Protein AF-0000000066734722 (afdb_homodimer)

Organism: Zea mays (NCBI:txid4577)

Radius of gyration: 46.32 Å; Cα contacts (8 Å, |Δi|>4): 276; chains: 2; bounding box: 122×141×105 Å

Nearest PDB structures (foldseek):
  8wjo-assembly1_B  TM=6.399E-01  e=9.162E-01  Saccharomyces cerevisiae S288C
  4ilo-assembly1_A  TM=3.979E-01  e=7.658E-01  Chlamydia trachomatis L2/434/Bu
  6z6f-assembly1_C  TM=3.457E-01  e=5.502E+00  Saccharomyces cerevisiae S288C
  8wjo-assembly1_B  TM=6.155E-01  e=9.527E-01  Saccharomyces cerevisiae S288C
  4ilo-assembly1_A  TM=3.967E-01  e=1.012E+00  Chlamydia trachomatis L2/434/Bu

pLDDT: mean 71.5, std 27.62, range [18.19, 97.0]

Secondary structure (DSSP, 8-state):
-HHHHHHHHHHHHHHHHHHHHHHHHHHHHHHHHHHHHHHHHHHHHHHHHHHHHHHHHHHHHHHHHHHHHHHHHHHHHTT------------S-TTTSSPPPHHHHHHHHHHHHHHHHHHHHHHHHHHHHHHHHHHHHHHHHHHHHHHHHHHHHHHHHHHHHHHHHHHHHHHHHHHHHTTGGGS--------------------------------/-HHHHHHHHHHHHHHHHHHHHHHHHHHHHHHHHHHHHHHHHHHHHHHHHHHHHHHHHHHHHHHHHHHHHHHHHHHHHTT----------S--STTTSSPPPHHHHHHHHHHHHHHHHHHHHHHHHHHHHHHHHHHHHHHHHHHHHHHHHHHHHHHHHHHHHHHHHHHHHHHHHHHHHTTGGGS--------------------------------

Structure (mmCIF, N/CA/C/O backbone):
data_AF-0000000066734722-model_v1
#
loop_
_entity.id
_entity.type
_entity.pdbx_description
1 polymer 'Uncharacterized protein'
#
loop_
_atom_site.group_PDB
_atom_site.id
_atom_site.type_symbol
_atom_site.label_atom_id
_atom_site.label_alt_id
_atom_site.label_comp_id
_atom_site.label_asym_id
_atom_site.label_entity_id
_atom_site.label_seq_id
_atom_site.pdbx_PDB_ins_code
_atom_site.Cartn_x
_atom_site.Cartn_y
_atom_site.Cartn_z
_atom_site.occupancy
_atom_site.B_iso_or_equiv
_atom_site.auth_seq_id
_atom_site.auth_comp_id
_atom_site.auth_asym_id
_atom_site.auth_atom_id
_atom_site.pdbx_PDB_model_num
ATOM 1 N N . MET A 1 1 ? 0.373 -49.094 -29.359 1 70 1 MET A N 1
ATOM 2 C CA . MET A 1 1 ? 1.389 -48.062 -29.656 1 70 1 MET A CA 1
ATOM 3 C C . MET A 1 1 ? 0.745 -46.75 -30.031 1 70 1 MET A C 1
ATOM 5 O O . MET A 1 1 ? 1.092 -45.688 -29.469 1 70 1 MET A O 1
ATOM 9 N N . ALA A 1 2 ? -0.301 -46.812 -30.859 1 73 2 ALA A N 1
ATOM 10 C CA . ALA A 1 2 ? -0.962 -45.625 -31.328 1 73 2 ALA A CA 1
ATOM 11 C C . ALA A 1 2 ? -1.654 -44.875 -30.172 1 73 2 ALA A C 1
ATOM 13 O O . ALA A 1 2 ? -1.628 -43.656 -30.094 1 73 2 ALA A O 1
ATOM 14 N N . ILE A 1 3 ? -2.105 -45.625 -29.203 1 71.5 3 ILE A N 1
ATOM 15 C CA . ILE A 1 3 ? -2.836 -45.062 -28.078 1 71.5 3 ILE A CA 1
ATOM 16 C C . ILE A 1 3 ? -1.866 -44.344 -27.141 1 71.5 3 ILE A C 1
ATOM 18 O O . ILE A 1 3 ? -2.156 -43.25 -26.656 1 71.5 3 ILE A O 1
ATOM 22 N N . ILE A 1 4 ? -0.692 -44.906 -27.031 1 69.69 4 ILE A N 1
ATOM 23 C CA . ILE A 1 4 ? 0.321 -44.312 -26.156 1 69.69 4 ILE A CA 1
ATOM 24 C C . ILE A 1 4 ? 0.863 -43.031 -26.75 1 69.69 4 ILE A C 1
ATOM 26 O O . ILE A 1 4 ? 1.066 -42.031 -26.047 1 69.69 4 ILE A O 1
ATOM 30 N N . GLN A 1 5 ? 1.003 -43.031 -28.094 1 76.5 5 GLN A N 1
ATOM 31 C CA . GLN A 1 5 ? 1.48 -41.844 -28.781 1 76.5 5 GLN A CA 1
ATOM 32 C C . GLN A 1 5 ? 0.458 -40.719 -28.688 1 76.5 5 GLN A C 1
ATOM 34 O O . GLN A 1 5 ? 0.826 -39.562 -28.531 1 76.5 5 GLN A O 1
ATOM 39 N N . HIS A 1 6 ? -0.797 -41.062 -28.812 1 79.31 6 HIS A N 1
ATOM 40 C CA . HIS A 1 6 ? -1.858 -40.094 -28.688 1 79.31 6 HIS A CA 1
ATOM 41 C C . HIS A 1 6 ? -1.869 -39.438 -27.312 1 79.31 6 HIS A C 1
ATOM 43 O O . HIS A 1 6 ? -1.949 -38.219 -27.188 1 79.31 6 HIS A O 1
ATOM 49 N N . PHE A 1 7 ? -1.661 -40.219 -26.266 1 76.12 7 PHE A N 1
ATOM 50 C CA . PHE A 1 7 ? -1.662 -39.719 -24.891 1 76.12 7 PHE A CA 1
ATOM 51 C C . PHE A 1 7 ? -0.444 -38.844 -24.641 1 76.12 7 PHE A C 1
ATOM 53 O O . PHE A 1 7 ? -0.546 -37.812 -23.984 1 76.12 7 PHE A O 1
ATOM 60 N N . GLU A 1 8 ? 0.62 -39.25 -25.219 1 76.94 8 GLU A N 1
ATOM 61 C CA . GLU A 1 8 ? 1.844 -38.469 -25.078 1 76.94 8 GLU A CA 1
ATOM 62 C C . GLU A 1 8 ? 1.67 -37.062 -25.672 1 76.94 8 GLU A C 1
ATOM 64 O O . GLU A 1 8 ? 2.113 -36.062 -25.078 1 76.94 8 GLU A O 1
ATOM 69 N N . ARG A 1 9 ? 1.015 -36.938 -26.781 1 81.62 9 ARG A N 1
ATOM 70 C CA . ARG A 1 9 ? 0.801 -35.656 -27.422 1 81.62 9 ARG A CA 1
ATOM 71 C C . ARG A 1 9 ? -0.114 -34.781 -26.594 1 81.62 9 ARG A C 1
ATOM 73 O O . ARG A 1 9 ? 0.124 -33.562 -26.469 1 81.62 9 ARG A O 1
ATOM 80 N N . GLN A 1 10 ? -1.081 -35.344 -25.969 1 81 10 GLN A N 1
ATOM 81 C CA . GLN A 1 10 ? -2.029 -34.594 -25.172 1 81 10 GLN A CA 1
ATOM 82 C C . GLN A 1 10 ? -1.372 -34.062 -23.891 1 81 10 GLN A C 1
ATOM 84 O O . GLN A 1 10 ? -1.561 -32.906 -23.516 1 81 10 GLN A O 1
ATOM 89 N N . VAL A 1 11 ? -0.588 -34.906 -23.328 1 76.75 11 VAL A N 1
ATOM 90 C CA . VAL A 1 11 ? 0.091 -34.531 -22.094 1 76.75 11 VAL A CA 1
ATOM 91 C C . VAL A 1 11 ? 1.103 -33.406 -22.375 1 76.75 11 VAL A C 1
ATOM 93 O O . VAL A 1 11 ? 1.214 -32.469 -21.609 1 76.75 11 VAL A O 1
ATOM 96 N N . ARG A 1 12 ? 1.717 -33.5 -23.5 1 79.38 12 ARG A N 1
ATOM 97 C CA . ARG A 1 12 ? 2.691 -32.5 -23.875 1 79.38 12 ARG A CA 1
ATOM 98 C C . ARG A 1 12 ? 2.012 -31.156 -24.109 1 79.38 12 ARG A C 1
ATOM 100 O O . ARG A 1 12 ? 2.529 -30.109 -23.703 1 79.38 12 ARG A O 1
ATOM 107 N N . LEU A 1 13 ? 0.861 -31.172 -24.719 1 84.81 13 LEU A N 1
ATOM 108 C CA . LEU A 1 13 ? 0.13 -29.938 -24.984 1 84.81 13 LEU A CA 1
ATOM 109 C C . LEU A 1 13 ? -0.269 -29.266 -23.672 1 84.81 13 LEU A C 1
ATOM 111 O O . LEU A 1 13 ? -0.096 -28.047 -23.531 1 84.81 13 LEU A O 1
ATOM 115 N N . HIS A 1 14 ? -0.749 -30.047 -22.75 1 83.44 14 HIS A N 1
ATOM 116 C CA . HIS A 1 14 ? -1.182 -29.469 -21.469 1 83.44 14 HIS A CA 1
ATOM 117 C C . HIS A 1 14 ? 0.009 -28.984 -20.656 1 83.44 14 HIS A C 1
ATOM 119 O O . HIS A 1 14 ? -0.077 -27.969 -19.969 1 83.44 14 HIS A O 1
ATOM 125 N N . THR A 1 15 ? 1.077 -29.688 -20.75 1 82.25 15 THR A N 1
ATOM 126 C CA . THR A 1 15 ? 2.271 -29.312 -20 1 82.25 15 THR A CA 1
ATOM 127 C C . THR A 1 15 ? 2.885 -28.031 -20.562 1 82.25 15 THR A C 1
ATOM 129 O O . THR A 1 15 ? 3.389 -27.188 -19.812 1 82.25 15 THR A O 1
ATOM 132 N N . ASP A 1 16 ? 2.865 -27.938 -21.875 1 83.69 16 ASP A N 1
ATOM 133 C CA . ASP A 1 16 ? 3.352 -26.703 -22.516 1 83.69 16 ASP A CA 1
ATOM 134 C C . ASP A 1 16 ? 2.506 -25.5 -22.094 1 83.69 16 ASP A C 1
ATOM 136 O O . ASP A 1 16 ? 3.041 -24.438 -21.797 1 83.69 16 ASP A O 1
ATOM 140 N N . ALA A 1 17 ? 1.246 -25.672 -22.078 1 86.31 17 ALA A N 1
ATOM 141 C CA . ALA A 1 17 ? 0.344 -24.609 -21.656 1 86.31 17 ALA A CA 1
ATOM 142 C C . ALA A 1 17 ? 0.606 -24.203 -20.203 1 86.31 17 ALA A C 1
ATOM 144 O O . ALA A 1 17 ? 0.618 -23.016 -19.875 1 86.31 17 ALA A O 1
ATOM 145 N N . LEU A 1 18 ? 0.854 -25.219 -19.328 1 88.44 18 LEU A N 1
ATOM 146 C CA . LEU A 1 18 ? 1.179 -24.969 -17.922 1 88.44 18 LEU A CA 1
ATOM 147 C C . LEU A 1 18 ? 2.471 -24.172 -17.797 1 88.44 18 LEU A C 1
ATOM 149 O O . LEU A 1 18 ? 2.549 -23.234 -17 1 88.44 18 LEU A O 1
ATOM 153 N N . ASN A 1 19 ? 3.4 -24.562 -18.594 1 88.62 19 ASN A N 1
ATOM 154 C CA . ASN A 1 19 ? 4.688 -23.875 -18.547 1 88.62 19 ASN A CA 1
ATOM 155 C C . ASN A 1 19 ? 4.551 -22.406 -18.938 1 88.62 19 ASN A C 1
ATOM 157 O O . ASN A 1 19 ? 5.141 -21.531 -18.312 1 88.62 19 ASN A O 1
ATOM 161 N N . GLU A 1 20 ? 3.803 -22.125 -19.969 1 91.06 20 GLU A N 1
ATOM 162 C CA . GLU A 1 20 ? 3.572 -20.75 -20.391 1 91.06 20 GLU A CA 1
ATOM 163 C C . GLU A 1 20 ? 2.883 -19.938 -19.297 1 91.06 20 GLU A C 1
ATOM 165 O O . GLU A 1 20 ? 3.295 -18.812 -19 1 91.06 20 GLU A O 1
ATOM 170 N N . ASP A 1 21 ? 1.898 -20.547 -18.688 1 91.94 21 ASP A N 1
ATOM 171 C CA . ASP A 1 21 ? 1.152 -19.859 -17.625 1 91.94 21 ASP A CA 1
ATOM 172 C C . ASP A 1 21 ? 2.045 -19.578 -16.422 1 91.94 21 ASP A C 1
ATOM 174 O O . ASP A 1 21 ? 1.91 -18.531 -15.789 1 91.94 21 ASP A O 1
ATOM 178 N N . VAL A 1 22 ? 2.895 -20.484 -16.109 1 93.06 22 VAL A N 1
ATOM 179 C CA . VAL A 1 22 ? 3.787 -20.312 -14.969 1 93.06 22 VAL A CA 1
ATOM 180 C C . VAL A 1 22 ? 4.793 -19.203 -15.273 1 93.06 22 VAL A C 1
ATOM 182 O O . VAL A 1 22 ? 5.094 -18.375 -14.406 1 93.06 22 VAL A O 1
ATOM 185 N N . GLU A 1 23 ? 5.262 -19.141 -16.531 1 93.19 23 GLU A N 1
ATOM 186 C CA . GLU A 1 23 ? 6.168 -18.078 -16.938 1 93.19 23 GLU A CA 1
ATOM 187 C C . GLU A 1 23 ? 5.496 -16.703 -16.828 1 93.19 23 GLU A C 1
ATOM 189 O O . GLU A 1 23 ? 6.082 -15.758 -16.297 1 93.19 23 GLU A O 1
ATOM 194 N N . VAL A 1 24 ? 4.312 -16.625 -17.281 1 95.06 24 VAL A N 1
ATOM 195 C CA . VAL A 1 24 ? 3.557 -15.383 -17.219 1 95.06 24 VAL A CA 1
ATOM 196 C C . VAL A 1 24 ? 3.314 -15.008 -15.75 1 95.06 24 VAL A C 1
ATOM 198 O O . VAL A 1 24 ? 3.404 -13.836 -15.383 1 95.06 24 VAL A O 1
ATOM 201 N N . THR A 1 25 ? 2.998 -15.984 -14.945 1 94.69 25 THR A N 1
ATOM 202 C CA . THR A 1 25 ? 2.777 -15.734 -13.523 1 94.69 25 THR A CA 1
ATOM 203 C C . THR A 1 25 ? 4.035 -15.148 -12.883 1 94.69 25 THR A C 1
ATOM 205 O O . THR A 1 25 ? 3.953 -14.203 -12.102 1 94.69 25 THR A O 1
ATOM 208 N N . ASN A 1 26 ? 5.141 -15.688 -13.242 1 95.06 26 ASN A N 1
ATOM 209 C CA . ASN A 1 26 ? 6.406 -15.18 -12.719 1 95.06 26 ASN A CA 1
ATOM 210 C C . ASN A 1 26 ? 6.645 -13.734 -13.133 1 95.06 26 ASN A C 1
ATOM 212 O O . ASN A 1 26 ? 7.094 -12.914 -12.328 1 95.06 26 ASN A O 1
ATOM 216 N N . GLU A 1 27 ? 6.375 -13.453 -14.375 1 95.81 27 GLU A N 1
ATOM 217 C CA . GLU A 1 27 ? 6.516 -12.086 -14.852 1 95.81 27 GLU A CA 1
ATOM 218 C C . GLU A 1 27 ? 5.617 -11.133 -14.078 1 95.81 27 GLU A C 1
ATOM 220 O O . GLU A 1 27 ? 6.051 -10.047 -13.672 1 95.81 27 GLU A O 1
ATOM 225 N N . ARG A 1 28 ? 4.445 -11.555 -13.852 1 95.44 28 ARG A N 1
ATOM 226 C CA . ARG A 1 28 ? 3.471 -10.727 -13.141 1 95.44 28 ARG A CA 1
ATOM 227 C C . ARG A 1 28 ? 3.881 -10.523 -11.688 1 95.44 28 ARG A C 1
ATOM 229 O O . ARG A 1 28 ? 3.689 -9.445 -11.133 1 95.44 28 ARG A O 1
ATOM 236 N N . ILE A 1 29 ? 4.41 -11.547 -11.094 1 95.19 29 ILE A N 1
ATOM 237 C CA . ILE A 1 29 ? 4.922 -11.43 -9.734 1 95.19 29 ILE A CA 1
ATOM 238 C C . ILE A 1 29 ? 6.066 -10.422 -9.695 1 95.19 29 ILE A C 1
ATOM 240 O O . ILE A 1 29 ? 6.145 -9.594 -8.789 1 95.19 29 ILE A O 1
ATOM 244 N N . GLY A 1 30 ? 6.914 -10.469 -10.727 1 95.44 30 GLY A N 1
ATOM 245 C CA . GLY A 1 30 ? 7.969 -9.477 -10.828 1 95.44 30 GLY A CA 1
ATOM 246 C C . GLY A 1 30 ? 7.441 -8.055 -10.922 1 95.44 30 GLY A C 1
ATOM 247 O O . GLY A 1 30 ? 7.992 -7.141 -10.305 1 95.44 30 GLY A O 1
ATOM 248 N N . GLN A 1 31 ? 6.422 -7.855 -11.656 1 95.75 31 GLN A N 1
ATOM 249 C CA . GLN A 1 31 ? 5.789 -6.547 -11.781 1 95.75 31 GLN A CA 1
ATOM 250 C C . GLN A 1 31 ? 5.219 -6.082 -10.445 1 95.75 31 GLN A C 1
ATOM 252 O O . GLN A 1 31 ? 5.332 -4.906 -10.094 1 95.75 31 GLN A O 1
ATOM 257 N N . LEU A 1 32 ? 4.609 -7.023 -9.727 1 95.38 32 LEU A N 1
ATOM 258 C CA . LEU A 1 32 ? 4.062 -6.723 -8.414 1 95.38 32 LEU A CA 1
ATOM 259 C C . LEU A 1 32 ? 5.168 -6.285 -7.453 1 95.38 32 LEU A C 1
ATOM 261 O O . LEU A 1 32 ? 4.996 -5.324 -6.699 1 95.38 32 LEU A O 1
ATOM 265 N N . GLU A 1 33 ? 6.301 -7 -7.5 1 94.75 33 GLU A N 1
ATOM 266 C CA . GLU A 1 33 ? 7.434 -6.66 -6.645 1 94.75 33 GLU A CA 1
ATOM 267 C C . GLU A 1 33 ? 7.949 -5.258 -6.938 1 94.75 33 GLU A C 1
ATOM 269 O O . GLU A 1 33 ? 8.266 -4.5 -6.016 1 94.75 33 GLU A O 1
ATOM 274 N N . THR A 1 34 ? 7.984 -4.902 -8.203 1 95.31 34 THR A N 1
ATOM 275 C CA . THR A 1 34 ? 8.438 -3.57 -8.586 1 95.31 34 THR A CA 1
ATOM 276 C C . THR A 1 34 ? 7.48 -2.504 -8.055 1 95.31 34 THR A C 1
ATOM 278 O O . THR A 1 34 ? 7.914 -1.453 -7.582 1 95.31 34 THR A O 1
ATOM 281 N N . THR A 1 35 ? 6.207 -2.789 -8.188 1 95.12 35 THR A N 1
ATOM 282 C CA . THR A 1 35 ? 5.199 -1.864 -7.68 1 95.12 35 THR A CA 1
ATOM 283 C C . THR A 1 35 ? 5.344 -1.687 -6.172 1 95.12 35 THR A C 1
ATOM 285 O O . THR A 1 35 ? 5.164 -0.582 -5.652 1 95.12 35 THR A O 1
ATOM 288 N N . GLN A 1 36 ? 5.648 -2.758 -5.445 1 95.88 36 GLN A N 1
ATOM 289 C CA . GLN A 1 36 ? 5.805 -2.688 -3.994 1 95.88 36 GLN A CA 1
ATOM 290 C C . GLN A 1 36 ? 7.016 -1.839 -3.613 1 95.88 36 GLN A C 1
ATOM 292 O O . GLN A 1 36 ? 7 -1.148 -2.592 1 95.88 36 GLN A O 1
ATOM 297 N N . ILE A 1 37 ? 8.039 -1.877 -4.457 1 95.69 37 ILE A N 1
ATOM 298 C CA . ILE A 1 37 ? 9.211 -1.037 -4.215 1 95.69 37 ILE A CA 1
ATOM 299 C C . ILE A 1 37 ? 8.805 0.435 -4.277 1 95.69 37 ILE A C 1
ATOM 301 O O . ILE A 1 37 ? 9.195 1.228 -3.416 1 95.69 37 ILE A O 1
ATOM 305 N N . VAL A 1 38 ? 8.023 0.785 -5.238 1 95.38 38 VAL A N 1
ATOM 306 C CA . VAL A 1 38 ? 7.551 2.154 -5.395 1 95.38 38 VAL A CA 1
ATOM 307 C C . VAL A 1 38 ? 6.691 2.543 -4.191 1 95.38 38 VAL A C 1
ATOM 309 O O . VAL A 1 38 ? 6.832 3.639 -3.646 1 95.38 38 VAL A O 1
ATOM 312 N N . THR A 1 39 ? 5.781 1.647 -3.799 1 95.5 39 THR A N 1
ATOM 313 C CA . THR A 1 39 ? 4.922 1.891 -2.646 1 95.5 39 THR A CA 1
ATOM 314 C C . THR A 1 39 ? 5.758 2.141 -1.394 1 95.5 39 THR A C 1
ATOM 316 O O . THR A 1 39 ? 5.504 3.094 -0.652 1 95.5 39 THR A O 1
ATOM 319 N N . ASN A 1 40 ? 6.797 1.306 -1.187 1 95 40 ASN A N 1
ATOM 320 C CA . ASN A 1 40 ? 7.664 1.45 -0.024 1 95 40 ASN A CA 1
ATOM 321 C C . ASN A 1 40 ? 8.383 2.797 -0.025 1 95 40 ASN A C 1
ATOM 323 O O . ASN A 1 40 ? 8.469 3.461 1.01 1 95 40 ASN A O 1
ATOM 327 N N . ASN A 1 41 ? 8.867 3.215 -1.148 1 96.12 41 ASN A N 1
ATOM 328 C CA . ASN A 1 41 ? 9.555 4.492 -1.257 1 96.12 41 ASN A CA 1
ATOM 329 C C . ASN A 1 41 ? 8.617 5.664 -0.985 1 96.12 41 ASN A C 1
ATOM 331 O O . ASN A 1 41 ? 8.992 6.629 -0.314 1 96.12 41 ASN A O 1
ATOM 335 N N . THR A 1 42 ? 7.453 5.551 -1.529 1 95.19 42 THR A N 1
ATOM 336 C CA . THR A 1 42 ? 6.457 6.598 -1.321 1 95.19 42 THR A CA 1
ATOM 337 C C . THR A 1 42 ? 6.074 6.695 0.152 1 95.19 42 THR A C 1
ATOM 339 O O . THR A 1 42 ? 5.957 7.793 0.699 1 95.19 42 THR A O 1
ATOM 342 N N . LEU A 1 43 ? 5.883 5.547 0.833 1 95.31 43 LEU A N 1
ATOM 343 C CA . LEU A 1 43 ? 5.527 5.508 2.248 1 95.31 43 LEU A CA 1
ATOM 344 C C . LEU A 1 43 ? 6.637 6.113 3.102 1 95.31 43 LEU A C 1
ATOM 346 O O . LEU A 1 43 ? 6.359 6.832 4.066 1 95.31 43 LEU A O 1
ATOM 350 N N . THR A 1 44 ? 7.859 5.84 2.711 1 94.44 44 THR A N 1
ATOM 351 C CA . THR A 1 44 ? 8.992 6.395 3.438 1 94.44 44 THR A CA 1
ATOM 352 C C . THR A 1 44 ? 9 7.918 3.35 1 94.44 44 THR A C 1
ATOM 354 O O . THR A 1 44 ? 9.242 8.602 4.348 1 94.44 44 THR A O 1
ATOM 357 N N . THR A 1 45 ? 8.719 8.445 2.189 1 94.5 45 THR A N 1
ATOM 358 C CA . THR A 1 45 ? 8.656 9.891 2.012 1 94.5 45 THR A CA 1
ATOM 359 C C . THR A 1 45 ? 7.5 10.484 2.816 1 94.5 45 THR A C 1
ATOM 361 O O . THR A 1 45 ? 7.648 11.539 3.434 1 94.5 45 THR A O 1
ATOM 364 N N . LEU A 1 46 ? 6.375 9.797 2.789 1 94.88 46 LEU A N 1
ATOM 365 C CA . LEU A 1 46 ? 5.223 10.258 3.555 1 94.88 46 LEU A CA 1
ATOM 366 C C . LEU A 1 46 ? 5.535 10.289 5.047 1 94.88 46 LEU A C 1
ATOM 368 O O . LEU A 1 46 ? 5.156 11.227 5.746 1 94.88 46 LEU A O 1
ATOM 372 N N . GLU A 1 47 ? 6.242 9.336 5.523 1 94.5 47 GLU A N 1
ATOM 373 C CA . GLU A 1 47 ? 6.637 9.266 6.93 1 94.5 47 GLU A CA 1
ATOM 374 C C . GLU A 1 47 ? 7.512 10.461 7.312 1 94.5 47 GLU A C 1
ATOM 376 O O . GLU A 1 47 ? 7.309 11.07 8.367 1 94.5 47 GLU A O 1
ATOM 381 N N . ARG A 1 48 ? 8.445 10.797 6.484 1 93.94 48 ARG A N 1
ATOM 382 C CA . ARG A 1 48 ? 9.328 11.93 6.73 1 93.94 48 ARG A CA 1
ATOM 383 C C . ARG A 1 48 ? 8.547 13.242 6.742 1 93.94 48 ARG A C 1
ATOM 385 O O . ARG A 1 48 ? 8.789 14.109 7.582 1 93.94 48 ARG A O 1
ATOM 392 N N . THR A 1 49 ? 7.629 13.289 5.789 1 93.12 49 THR A N 1
ATOM 393 C CA . THR A 1 49 ? 6.832 14.508 5.668 1 93.12 49 THR A CA 1
ATOM 394 C C . THR A 1 49 ? 5.914 14.68 6.875 1 93.12 49 THR A C 1
ATOM 396 O O . THR A 1 49 ? 5.758 15.781 7.398 1 93.12 49 THR A O 1
ATOM 399 N N . VAL A 1 50 ? 5.289 13.609 7.301 1 92.81 50 VAL A N 1
ATOM 400 C CA . VAL A 1 50 ? 4.418 13.641 8.477 1 92.81 50 VAL A CA 1
ATOM 401 C C . VAL A 1 50 ? 5.227 14.016 9.711 1 92.81 50 VAL A C 1
ATOM 403 O O . VAL A 1 50 ? 4.773 14.812 10.539 1 92.81 50 VAL A O 1
ATOM 406 N N . ALA A 1 51 ? 6.441 13.531 9.844 1 93.31 51 ALA A N 1
ATOM 407 C CA . ALA A 1 51 ? 7.328 13.891 10.945 1 93.31 51 ALA A CA 1
ATOM 408 C C . ALA A 1 51 ? 7.648 15.383 10.938 1 93.31 51 ALA A C 1
ATOM 410 O O . ALA A 1 51 ? 7.629 16.031 11.977 1 93.31 51 ALA A O 1
ATOM 411 N N . ALA A 1 52 ? 7.926 15.945 9.773 1 92.31 52 ALA A N 1
ATOM 412 C CA . ALA A 1 52 ? 8.203 17.375 9.625 1 92.31 52 ALA A CA 1
ATOM 413 C C . ALA A 1 52 ? 6.98 18.203 10 1 92.31 52 ALA A C 1
ATOM 415 O O . ALA A 1 52 ? 7.109 19.234 10.664 1 92.31 52 ALA A O 1
ATOM 416 N N . THR A 1 53 ? 5.844 17.781 9.578 1 92.31 53 THR A N 1
ATOM 417 C CA . THR A 1 53 ? 4.594 18.453 9.898 1 92.31 53 THR A CA 1
ATOM 418 C C . THR A 1 53 ? 4.371 18.484 11.406 1 92.31 53 THR A C 1
ATOM 420 O O . THR A 1 53 ? 3.986 19.516 11.953 1 92.31 53 THR A O 1
ATOM 423 N N . ASN A 1 54 ? 4.633 17.422 12.078 1 92.56 54 ASN A N 1
ATOM 424 C CA . ASN A 1 54 ? 4.5 17.359 13.531 1 92.56 54 ASN A CA 1
ATOM 425 C C . ASN A 1 54 ? 5.445 18.328 14.227 1 92.56 54 ASN A C 1
ATOM 427 O O . ASN A 1 54 ? 5.062 18.984 15.203 1 92.56 54 ASN A O 1
ATOM 431 N N . THR A 1 55 ? 6.645 18.438 13.711 1 91.56 55 THR A N 1
ATOM 432 C CA . THR A 1 55 ? 7.621 19.359 14.258 1 91.56 55 THR A CA 1
ATOM 433 C C . THR A 1 55 ? 7.148 20.797 14.102 1 91.56 55 THR A C 1
ATOM 435 O O . THR A 1 55 ? 7.215 21.594 15.047 1 91.56 55 THR A O 1
ATOM 438 N N . SER A 1 56 ? 6.641 21.125 12.945 1 91.06 56 SER A N 1
ATOM 439 C CA . SER A 1 56 ? 6.125 22.469 12.672 1 91.06 56 SER A CA 1
ATOM 440 C C . SER A 1 56 ? 4.918 22.781 13.547 1 91.06 56 SER A C 1
ATOM 442 O O . SER A 1 56 ? 4.785 23.891 14.055 1 91.06 56 SER A O 1
ATOM 444 N N . LEU A 1 57 ? 4.043 21.812 13.656 1 93.5 57 LEU A N 1
ATOM 445 C CA . LEU A 1 57 ? 2.857 22 14.484 1 93.5 57 LEU A CA 1
ATOM 446 C C . LEU A 1 57 ? 3.244 22.234 15.938 1 93.5 57 LEU A C 1
ATOM 448 O O . LEU A 1 57 ? 2.688 23.125 16.594 1 93.5 57 LEU A O 1
ATOM 452 N N . ALA A 1 58 ? 4.23 21.5 16.422 1 93.19 58 ALA A N 1
ATOM 453 C CA . ALA A 1 58 ? 4.719 21.688 17.781 1 93.19 58 ALA A CA 1
ATOM 454 C C . ALA A 1 58 ? 5.27 23.094 17.984 1 93.19 58 ALA A C 1
ATOM 456 O O . ALA A 1 58 ? 5.047 23.719 19.031 1 93.19 58 ALA A O 1
ATOM 457 N N . ALA A 1 59 ? 5.918 23.641 17.016 1 91.94 59 ALA A N 1
ATOM 458 C CA . ALA A 1 59 ? 6.477 24.984 17.062 1 91.94 59 ALA A CA 1
ATOM 459 C C . ALA A 1 59 ? 5.367 26.031 17.109 1 91.94 59 ALA A C 1
ATOM 461 O O . ALA A 1 59 ? 5.469 27.016 17.844 1 91.94 59 ALA A O 1
ATOM 462 N N . ILE A 1 60 ? 4.332 25.828 16.344 1 91.44 60 ILE A N 1
ATOM 463 C CA . ILE A 1 60 ? 3.195 26.75 16.328 1 91.44 60 ILE A CA 1
ATOM 464 C C . ILE A 1 60 ? 2.533 26.766 17.703 1 91.44 60 ILE A C 1
ATOM 466 O O . ILE A 1 60 ? 2.229 27.828 18.25 1 91.44 60 ILE A O 1
ATOM 470 N N . ILE A 1 61 ? 2.34 25.547 18.234 1 92.38 61 ILE A N 1
ATOM 471 C CA . ILE A 1 61 ? 1.699 25.422 19.547 1 92.38 61 ILE A CA 1
ATOM 472 C C . ILE A 1 61 ? 2.533 26.141 20.609 1 92.38 61 ILE A C 1
ATOM 474 O O . ILE A 1 61 ? 1.991 26.859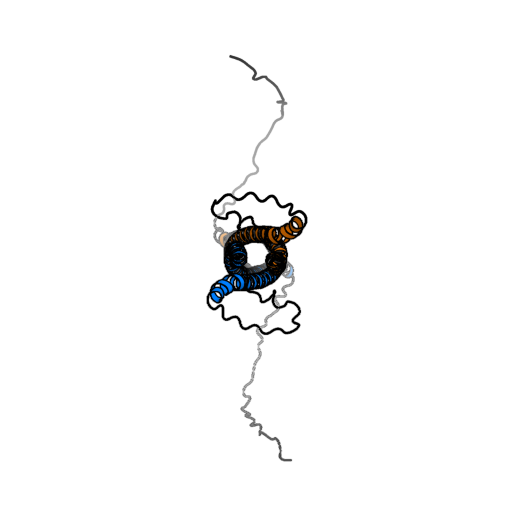 21.438 1 92.38 61 ILE A O 1
ATOM 478 N N . GLU A 1 62 ? 3.824 26.062 20.547 1 92.19 62 GLU A N 1
ATOM 479 C CA . GLU A 1 62 ? 4.723 26.734 21.469 1 92.19 62 GLU A CA 1
ATOM 480 C C . GLU A 1 62 ? 4.609 28.25 21.344 1 92.19 62 GLU A C 1
ATOM 482 O O . GLU A 1 62 ? 4.562 28.953 22.359 1 92.19 62 GLU A O 1
ATOM 487 N N . ARG A 1 63 ? 4.578 28.672 20.141 1 88.31 63 ARG A N 1
ATOM 488 C CA . ARG A 1 63 ? 4.469 30.109 19.906 1 88.31 63 ARG A CA 1
ATOM 489 C C . ARG A 1 63 ? 3.133 30.656 20.406 1 88.31 63 ARG A C 1
ATOM 491 O O . ARG A 1 63 ? 3.07 31.734 20.984 1 88.31 63 ARG A O 1
ATOM 498 N N . LEU A 1 64 ? 2.107 29.938 20.156 1 89.69 64 LEU A N 1
ATOM 499 C CA . LEU A 1 64 ? 0.79 30.344 20.641 1 89.69 64 LEU A CA 1
ATOM 500 C C . LEU A 1 64 ? 0.74 30.359 22.156 1 89.69 64 LEU A C 1
ATOM 502 O O . LEU A 1 64 ? 0.127 31.25 22.75 1 89.69 64 LEU A O 1
ATOM 506 N N . ASP A 1 65 ? 1.363 29.469 22.797 1 90 65 ASP A N 1
ATOM 507 C CA . ASP A 1 65 ? 1.43 29.438 24.266 1 90 65 ASP A CA 1
ATOM 508 C C . ASP A 1 65 ? 2.166 30.656 24.797 1 90 65 ASP A C 1
ATOM 510 O O . ASP A 1 65 ? 1.745 31.25 25.797 1 90 65 ASP A O 1
ATOM 514 N N . ARG A 1 66 ? 3.203 31.047 24.188 1 85.44 66 ARG A N 1
ATOM 515 C CA . ARG A 1 66 ? 3.938 32.25 24.578 1 85.44 66 ARG A CA 1
ATOM 516 C C . ARG A 1 66 ? 3.082 33.5 24.406 1 85.44 66 ARG A C 1
ATOM 518 O O . ARG A 1 66 ? 3.1 34.375 25.266 1 85.44 66 ARG A O 1
ATOM 525 N N . MET A 1 67 ? 2.355 33.469 23.344 1 82.94 67 MET A N 1
ATOM 526 C CA . MET A 1 67 ? 1.452 34.594 23.109 1 82.94 67 MET A CA 1
ATOM 527 C C . MET A 1 67 ? 0.373 34.656 24.172 1 82.94 67 MET A C 1
ATOM 529 O O . MET A 1 67 ? 0.019 35.75 24.641 1 82.94 67 MET A O 1
ATOM 533 N N . ASP A 1 68 ? -0.134 33.531 24.484 1 85.88 68 ASP A N 1
ATOM 534 C CA . ASP A 1 68 ? -1.157 33.469 25.531 1 85.88 68 ASP A CA 1
ATOM 535 C C . ASP A 1 68 ? -0.622 33.938 26.859 1 85.88 68 ASP A C 1
ATOM 537 O O . ASP A 1 68 ? -1.331 34.625 27.609 1 85.88 68 ASP A O 1
ATOM 541 N N . GLN A 1 69 ? 0.656 33.656 27.172 1 85 69 GLN A N 1
ATOM 542 C CA . GLN A 1 69 ? 1.297 34.094 28.406 1 85 69 GLN A CA 1
ATOM 543 C C . GLN A 1 69 ? 1.424 35.625 28.438 1 85 69 GLN A C 1
ATOM 545 O O . GLN A 1 69 ? 1.171 36.25 29.469 1 85 69 GLN A O 1
ATOM 550 N N . VAL A 1 70 ? 1.732 36.156 27.297 1 76.62 70 VAL A N 1
ATOM 551 C CA . VAL A 1 70 ? 1.854 37.625 27.188 1 76.62 70 VAL A CA 1
ATOM 552 C C . VAL A 1 70 ? 0.492 38.25 27.422 1 76.62 70 VAL A C 1
ATOM 554 O O . VAL A 1 70 ? 0.397 39.312 28.062 1 76.62 70 VAL A O 1
ATOM 557 N N . GLY A 1 71 ? -0.491 37.531 26.938 1 74.56 71 GLY A N 1
ATOM 558 C CA . GLY A 1 71 ? -1.842 38.031 27.141 1 74.56 71 GLY A CA 1
ATOM 559 C C . GLY A 1 71 ? -2.303 37.938 28.594 1 74.56 71 GLY A C 1
ATOM 560 O O . GLY A 1 71 ? -3.072 38.75 29.062 1 74.56 71 GLY A O 1
ATOM 561 N N . ARG A 1 72 ? -1.865 37.031 29.453 1 75 72 ARG A N 1
ATOM 562 C CA . ARG A 1 72 ? -2.307 36.781 30.828 1 75 72 ARG A CA 1
ATOM 563 C C . ARG A 1 72 ? -1.478 37.594 31.812 1 75 72 ARG A C 1
ATOM 565 O O . ARG A 1 72 ? -1.988 38.031 32.844 1 75 72 ARG A O 1
ATOM 572 N N . GLU A 1 73 ? -0.135 37.562 31.781 1 65.81 73 GLU A N 1
ATOM 573 C CA . GLU A 1 73 ? 0.688 38.281 32.781 1 65.81 73 GLU A CA 1
ATOM 574 C C . GLU A 1 73 ? 0.184 39.688 33 1 65.81 73 GLU A C 1
ATOM 576 O O . GLU A 1 73 ? 0.317 40.219 34.125 1 65.81 73 GLU A O 1
ATOM 581 N N . GLY A 1 74 ? -0.191 40.375 32.062 1 49.09 74 GLY A N 1
ATOM 582 C CA . GLY A 1 74 ? -0.607 41.688 32.531 1 49.09 74 GLY A CA 1
ATOM 583 C C . GLY A 1 74 ? -1.83 41.656 33.406 1 49.09 74 GLY A C 1
ATOM 584 O O . GLY A 1 74 ? -2.27 42.688 33.906 1 49.09 74 GLY A O 1
ATOM 585 N N . ARG A 1 75 ? -2.611 40.594 33.375 1 46.66 75 ARG A N 1
ATOM 586 C CA . ARG A 1 75 ? -3.703 40.656 34.344 1 46.66 75 ARG A CA 1
ATOM 587 C C . ARG A 1 75 ? -3.172 40.625 35.781 1 46.66 75 ARG A C 1
ATOM 589 O O . ARG A 1 75 ? -3.834 41.094 36.719 1 46.66 75 ARG A O 1
ATOM 596 N N . GLN A 1 76 ? -1.982 39.969 35.875 1 39.62 76 GLN A N 1
ATOM 597 C CA . GLN A 1 76 ? -1.622 39.906 37.281 1 39.62 76 GLN A CA 1
ATOM 598 C C . GLN A 1 76 ? -0.997 41.219 37.75 1 39.62 76 GLN A C 1
ATOM 600 O O . GLN A 1 76 ? -1.078 41.562 38.938 1 39.62 76 GLN A O 1
ATOM 605 N N . GLN A 1 77 ? -0.098 41.812 36.906 1 38.94 77 GLN A N 1
ATOM 606 C CA . GLN A 1 77 ? 0.621 42.906 37.531 1 38.94 77 GLN A CA 1
ATOM 607 C C . GLN A 1 77 ? -0.308 44.062 37.812 1 38.94 77 GLN A C 1
ATOM 609 O O . GLN A 1 77 ? 0.106 45.062 38.406 1 38.94 77 GLN A O 1
ATOM 614 N N . GLY A 1 78 ? -1.328 44.188 37.094 1 33.28 78 GLY A N 1
ATOM 615 C CA . GLY A 1 78 ? -2.064 45.406 37.438 1 33.28 78 GLY A CA 1
ATOM 616 C C . GLY A 1 78 ? -2.381 45.5 38.938 1 33.28 78 GLY A C 1
ATOM 617 O O . GLY A 1 78 ? -3.01 46.438 39.375 1 33.28 78 GLY A O 1
ATOM 618 N N . ASP A 1 79 ? -2.268 44.312 39.656 1 32.38 79 ASP A N 1
ATOM 619 C CA . ASP A 1 79 ? -2.562 44.75 41 1 32.38 79 ASP A CA 1
ATOM 620 C C . ASP A 1 79 ? -1.332 45.375 41.656 1 32.38 79 ASP A C 1
ATOM 622 O O . ASP A 1 79 ? -1.443 46.062 42.688 1 32.38 79 ASP A O 1
ATOM 626 N N . ASP A 1 80 ? -0.031 44.75 41.406 1 31.62 80 ASP A N 1
ATOM 627 C CA . ASP A 1 80 ? 0.937 45.25 42.375 1 31.62 80 ASP A CA 1
ATOM 628 C C . ASP A 1 80 ? 1.665 46.469 41.812 1 31.62 80 ASP A C 1
ATOM 630 O O . ASP A 1 80 ? 2.484 46.344 40.875 1 31.62 80 ASP A O 1
ATOM 634 N N . ASP A 1 81 ? 1.194 47.719 41.625 1 31.98 81 ASP A N 1
ATOM 635 C CA . ASP A 1 81 ? 1.674 49.062 41.25 1 31.98 81 ASP A CA 1
ATOM 636 C C . ASP A 1 81 ? 2.938 49.406 42.031 1 31.98 81 ASP A C 1
ATOM 638 O O . ASP A 1 81 ? 3.176 50.594 42.344 1 31.98 81 ASP A O 1
ATOM 642 N N . GLY A 1 82 ? 3.838 48.5 42.625 1 26.64 82 GLY A N 1
ATOM 643 C CA . GLY A 1 82 ? 4.902 49.281 43.25 1 26.64 82 GLY A CA 1
ATOM 644 C C . GLY A 1 82 ? 5.824 49.906 42.219 1 26.64 82 GLY A C 1
ATOM 645 O O . GLY A 1 82 ? 6.262 49.281 41.281 1 26.64 82 GLY A O 1
ATOM 646 N N . TYR A 1 83 ? 5.941 51.312 42 1 26.7 83 TYR A N 1
ATOM 647 C CA . TYR A 1 83 ? 6.547 52.375 41.219 1 26.7 83 TYR A CA 1
ATOM 648 C C . TYR A 1 83 ? 8.07 52.281 41.25 1 26.7 83 TYR A C 1
ATOM 650 O O . TYR A 1 83 ? 8.727 53 42 1 26.7 83 TYR A O 1
ATOM 658 N N . GLY A 1 84 ? 8.82 51.188 41.312 1 25.3 84 GLY A N 1
ATOM 659 C CA . GLY A 1 84 ? 10.219 51.562 41.438 1 25.3 84 GLY A CA 1
ATOM 660 C C . GLY A 1 84 ? 10.812 52.156 40.188 1 25.3 84 GLY A C 1
ATOM 661 O O . GLY A 1 84 ? 10.648 51.562 39.094 1 25.3 84 GLY A O 1
ATOM 662 N N . SER A 1 85 ? 11.156 53.5 40.062 1 25.8 85 SER A N 1
ATOM 663 C CA . SER A 1 85 ? 11.539 54.531 39.125 1 25.8 85 SER A CA 1
ATOM 664 C C . SER A 1 85 ? 12.906 54.281 38.531 1 25.8 85 SER A C 1
ATOM 666 O O . SER A 1 85 ? 13.609 55.188 38.125 1 25.8 85 SER A O 1
ATOM 668 N N . ILE A 1 86 ? 13.648 53.188 38.406 1 28.06 86 ILE A N 1
ATOM 669 C CA . ILE A 1 86 ? 15.031 53.562 38.156 1 28.06 86 ILE A CA 1
ATOM 670 C C . ILE A 1 86 ? 15.188 54 36.719 1 28.06 86 ILE A C 1
ATOM 672 O O . ILE A 1 86 ? 14.562 53.438 35.812 1 28.06 86 ILE A O 1
ATOM 676 N N . ALA A 1 87 ? 15.898 55.219 36.344 1 27.34 87 ALA A N 1
ATOM 677 C CA . ALA A 1 87 ? 16.094 56.25 35.312 1 27.34 87 ALA A CA 1
ATOM 678 C C . ALA A 1 87 ? 16.844 55.719 34.125 1 27.34 87 ALA A C 1
ATOM 680 O O . ALA A 1 87 ? 16.953 56.375 33.094 1 27.34 87 ALA A O 1
ATOM 681 N N . GLY A 1 88 ? 17.844 54.875 34.156 1 29.31 88 GLY A N 1
ATOM 682 C CA . GLY A 1 88 ? 18.922 55.094 33.219 1 29.31 88 GLY A CA 1
ATOM 683 C C . GLY A 1 88 ? 18.484 54.906 31.781 1 29.31 88 GLY A C 1
ATOM 684 O O . GLY A 1 88 ? 17.422 54.375 31.5 1 29.31 88 GLY A O 1
ATOM 685 N N . LEU A 1 89 ? 19.438 55.25 30.703 1 33.22 89 LEU A N 1
ATOM 686 C CA . LEU A 1 89 ? 19.469 55.625 29.297 1 33.22 89 LEU A CA 1
ATOM 687 C C . LEU A 1 89 ? 19 54.469 28.438 1 33.22 89 LEU A C 1
ATOM 689 O O . LEU A 1 89 ? 19.797 53.812 27.781 1 33.22 89 LEU A O 1
ATOM 693 N N . GLU A 1 90 ? 18.078 53.594 28.906 1 29.72 90 GLU A N 1
ATOM 694 C CA . GLU A 1 90 ? 17.656 52.344 28.297 1 29.72 90 GLU A CA 1
ATOM 695 C C . GLU A 1 90 ? 16.922 52.594 26.969 1 29.72 90 GLU A C 1
ATOM 697 O O . GLU A 1 90 ? 16.031 53.438 26.891 1 29.72 90 GLU A O 1
ATOM 702 N N . VAL A 1 91 ? 17.609 52.5 25.828 1 35.78 91 VAL A N 1
ATOM 703 C CA . VAL A 1 91 ? 16.812 52.312 24.609 1 35.78 91 VAL A CA 1
ATOM 704 C C . VAL A 1 91 ? 15.438 51.75 24.969 1 35.78 91 VAL A C 1
ATOM 706 O O . VAL A 1 91 ? 15.336 50.844 25.812 1 35.78 91 VAL A O 1
ATOM 709 N N . ASP A 1 92 ? 14.203 52.406 24.703 1 33.94 92 ASP A N 1
ATOM 710 C CA . ASP A 1 92 ? 12.93 52.125 25.344 1 33.94 92 ASP A CA 1
ATOM 711 C C . ASP A 1 92 ? 12.609 50.625 25.297 1 33.94 92 ASP A C 1
ATOM 713 O O . ASP A 1 92 ? 12.062 50.125 24.312 1 33.94 92 ASP A O 1
ATOM 717 N N . ASP A 1 93 ? 13.43 49.75 25.547 1 38.03 93 ASP A N 1
ATOM 718 C CA . ASP A 1 93 ? 13.211 48.438 26.156 1 38.03 93 ASP A CA 1
ATOM 719 C C . ASP A 1 93 ? 12.109 48.531 27.219 1 38.03 93 ASP A C 1
ATOM 721 O O . ASP A 1 93 ? 11.766 47.5 27.828 1 38.03 93 ASP A O 1
ATOM 725 N N . ALA A 1 94 ? 11.852 49.656 27.688 1 41.31 94 ALA A N 1
ATOM 726 C CA . ALA A 1 94 ? 10.844 50.031 28.672 1 41.31 94 ALA A CA 1
ATOM 727 C C . ALA A 1 94 ? 9.438 49.844 28.125 1 41.31 94 ALA A C 1
ATOM 729 O O . ALA A 1 94 ? 8.492 49.594 28.875 1 41.31 94 ALA A O 1
ATOM 730 N N . SER A 1 95 ? 9.359 50.344 26.844 1 41.03 95 SER A N 1
ATOM 731 C CA . SER A 1 95 ? 8.078 50.094 26.188 1 41.03 95 SER A CA 1
ATOM 732 C C . SER A 1 95 ? 7.859 48.625 25.922 1 41.03 95 SER A C 1
ATOM 734 O O . SER A 1 95 ? 6.734 48.188 25.656 1 41.03 95 SER A O 1
ATOM 736 N N . ARG A 1 96 ? 9.039 47.875 25.594 1 52.47 96 ARG A N 1
ATOM 737 C CA . ARG A 1 96 ? 8.984 46.406 25.484 1 52.47 96 ARG A CA 1
ATOM 738 C C . ARG A 1 96 ? 8.469 45.781 26.766 1 52.47 96 ARG A C 1
ATOM 740 O O . ARG A 1 96 ? 7.824 44.719 26.734 1 52.47 96 ARG A O 1
ATOM 747 N N . ASN A 1 97 ? 8.992 46.469 27.844 1 48.5 97 ASN A N 1
ATOM 748 C CA . ASN A 1 97 ? 8.672 45.969 29.172 1 48.5 97 ASN A CA 1
ATOM 749 C C . ASN A 1 97 ? 7.422 46.625 29.75 1 48.5 97 ASN A C 1
ATOM 751 O O . ASN A 1 97 ? 7.133 46.5 30.938 1 48.5 97 ASN A O 1
ATOM 755 N N . MET A 1 98 ? 7.035 47.656 29.094 1 54.47 98 MET A N 1
ATOM 756 C CA . MET A 1 98 ? 5.809 48.188 29.672 1 54.47 98 MET A CA 1
ATOM 757 C C . MET A 1 98 ? 4.672 47.188 29.562 1 54.47 98 MET A C 1
ATOM 759 O O . MET A 1 98 ? 4.473 46.562 28.516 1 54.47 98 MET A O 1
ATOM 763 N N . PRO A 1 99 ? 4.145 47.031 30.703 1 66 99 PRO A N 1
ATOM 764 C CA . PRO A 1 99 ? 3.051 46.062 30.703 1 66 99 PRO A CA 1
ATOM 765 C C . PRO A 1 99 ? 1.969 46.375 29.672 1 66 99 PRO A C 1
ATOM 767 O O . PRO A 1 99 ? 1.723 47.562 29.391 1 66 99 PRO A O 1
ATOM 770 N N . HIS A 1 100 ? 1.678 45.531 28.969 1 71.69 100 HIS A N 1
ATOM 771 C CA . HIS A 1 100 ? 0.608 45.688 27.984 1 71.69 100 HIS A CA 1
ATOM 772 C C . HIS A 1 100 ? -0.68 46.188 28.641 1 71.69 100 HIS A C 1
ATOM 774 O O . HIS A 1 100 ? -0.99 45.781 29.781 1 71.69 100 HIS A O 1
ATOM 780 N N . SER A 1 101 ? -1.328 47.188 27.984 1 76.31 101 SER A N 1
ATOM 781 C CA . SER A 1 101 ? -2.641 47.625 28.453 1 76.31 101 SER A CA 1
ATOM 782 C C . SER A 1 101 ? -3.625 46.438 28.484 1 76.31 101 SER A C 1
ATOM 784 O O . SER A 1 101 ? -3.439 45.469 27.781 1 76.31 101 SER A O 1
ATOM 786 N N . PRO A 1 102 ? -4.586 46.469 29.406 1 79.31 102 PRO A N 1
ATOM 787 C CA . PRO A 1 102 ? -5.613 45.406 29.453 1 79.31 102 PRO A CA 1
ATOM 788 C C . PRO A 1 102 ? -6.277 45.188 28.094 1 79.31 102 PRO A C 1
ATOM 790 O O . PRO A 1 102 ? -6.555 44.062 27.703 1 79.31 102 PRO A O 1
ATOM 793 N N . ARG A 1 103 ? -6.48 46.219 27.344 1 77.62 103 ARG A N 1
ATOM 794 C CA . ARG A 1 103 ? -7.098 46.094 26.031 1 77.62 103 ARG A CA 1
ATOM 795 C C . ARG A 1 103 ? -6.215 45.312 25.078 1 77.62 103 ARG A C 1
ATOM 797 O O . ARG A 1 103 ? -6.699 44.438 24.359 1 77.62 103 ARG A O 1
ATOM 804 N N . THR A 1 104 ? -4.93 45.688 25.078 1 77.44 104 THR A N 1
ATOM 805 C CA . THR A 1 104 ? -3.979 44.969 24.219 1 77.44 104 THR A CA 1
ATOM 806 C C . THR A 1 104 ? -3.938 43.5 24.562 1 77.44 104 THR A C 1
ATOM 808 O O . THR A 1 104 ? -3.951 42.656 23.656 1 77.44 104 THR A O 1
ATOM 811 N N . LYS A 1 105 ? -3.955 43.188 25.781 1 80.5 105 LYS A N 1
ATOM 812 C CA . LYS A 1 105 ? -3.938 41.812 26.25 1 80.5 105 LYS A CA 1
ATOM 813 C C . LYS A 1 105 ? -5.188 41.062 25.797 1 80.5 105 LYS A C 1
ATOM 815 O O . LYS A 1 105 ? -5.102 39.938 25.328 1 80.5 105 LYS A O 1
ATOM 820 N N . GLY A 1 106 ? -6.324 41.75 25.953 1 83.38 106 GLY A N 1
ATOM 821 C CA . GLY A 1 106 ? -7.574 41.125 25.531 1 83.38 106 GLY A CA 1
ATOM 822 C C . GLY A 1 106 ? -7.598 40.781 24.047 1 83.38 106 GLY A C 1
ATOM 823 O O . GLY A 1 106 ? -8.078 39.719 23.656 1 83.38 106 GLY A O 1
ATOM 824 N N . ILE A 1 107 ? -7.043 41.688 23.25 1 81.25 107 ILE A N 1
ATOM 825 C CA . ILE A 1 107 ? -7.008 41.5 21.812 1 81.25 107 ILE A CA 1
ATOM 826 C C . ILE A 1 107 ? -6.113 40.312 21.469 1 81.25 107 ILE A C 1
ATOM 828 O O . ILE A 1 107 ? -6.492 39.438 20.672 1 81.25 107 ILE A O 1
ATOM 832 N N . ILE A 1 108 ? -4.926 40.25 22.078 1 80.75 108 ILE A N 1
ATOM 833 C CA . ILE A 1 108 ? -3.98 39.156 21.844 1 80.75 108 ILE A CA 1
ATOM 834 C C . ILE A 1 108 ? -4.617 37.812 22.25 1 80.75 108 ILE A C 1
ATOM 836 O O . ILE A 1 108 ? -4.562 36.844 21.484 1 80.75 108 ILE A O 1
ATOM 840 N N . GLN A 1 109 ? -5.27 37.844 23.359 1 86.38 109 GLN A N 1
ATOM 841 C CA . GLN A 1 109 ? -5.891 36.625 23.875 1 86.38 109 GLN A CA 1
ATOM 842 C C . GLN A 1 109 ? -7.012 36.156 22.953 1 86.38 109 GLN A C 1
ATOM 844 O O . GLN A 1 109 ? -7.168 34.938 22.719 1 86.38 109 GLN A O 1
ATOM 849 N N . HIS A 1 110 ? -7.789 37.125 22.469 1 85.88 110 HIS A N 1
ATOM 850 C CA . HIS A 1 110 ? -8.867 36.75 21.562 1 85.88 110 HIS A CA 1
ATOM 851 C C . HIS A 1 110 ? -8.336 36.062 20.312 1 85.88 110 HIS A C 1
ATOM 853 O O . HIS A 1 110 ? -8.82 35 19.938 1 85.88 110 HIS A O 1
ATOM 859 N N . PHE A 1 111 ? -7.281 36.531 19.719 1 83.56 111 PHE A N 1
ATOM 860 C CA . PHE A 1 111 ? -6.711 35.969 18.5 1 83.56 111 PHE A CA 1
ATOM 861 C C . PHE A 1 111 ? -6.051 34.625 18.797 1 83.56 111 PHE A C 1
ATOM 863 O O . PHE A 1 111 ? -6.188 33.688 18.016 1 83.56 111 PHE A O 1
ATOM 870 N N . VAL A 1 112 ? -5.344 34.562 19.906 1 87.75 112 VAL A N 1
ATOM 871 C CA . VAL A 1 112 ? -4.703 33.312 20.297 1 87.75 112 VAL A CA 1
ATOM 872 C C . VAL A 1 112 ? -5.754 32.219 20.453 1 87.75 112 VAL A C 1
ATOM 874 O O . VAL A 1 112 ? -5.562 31.094 19.984 1 87.75 112 VAL A O 1
ATOM 877 N N . ARG A 1 113 ? -6.828 32.594 21.047 1 90.19 113 ARG A N 1
ATOM 878 C CA . ARG A 1 113 ? -7.887 31.594 21.234 1 90.19 113 ARG A CA 1
ATOM 879 C C . ARG A 1 113 ? -8.414 31.078 19.906 1 90.19 113 ARG A C 1
ATOM 881 O O . ARG A 1 113 ? -8.633 29.875 19.75 1 90.19 113 ARG A O 1
ATOM 888 N N . LEU A 1 114 ? -8.539 31.938 18.969 1 87 114 LEU A N 1
ATOM 889 C CA . LEU A 1 114 ? -9.062 31.562 17.656 1 87 114 LEU A CA 1
ATOM 890 C C . LEU A 1 114 ? -8.102 30.625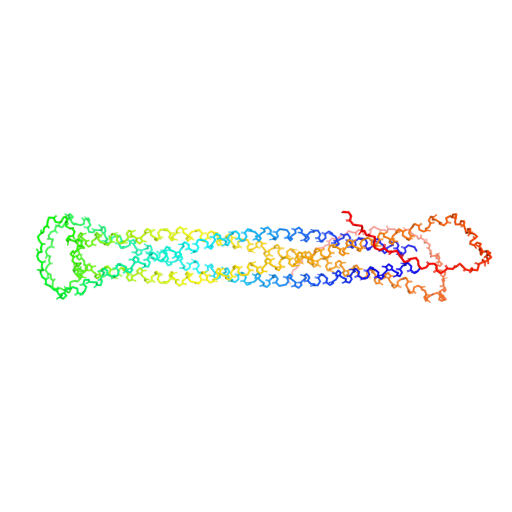 16.922 1 87 114 LEU A C 1
ATOM 892 O O . LEU A 1 114 ? -8.516 29.609 16.359 1 87 114 LEU A O 1
ATOM 896 N N . VAL A 1 115 ? -6.832 30.938 16.953 1 88.81 115 VAL A N 1
ATOM 897 C CA . VAL A 1 115 ? -5.828 30.141 16.25 1 88.81 115 VAL A CA 1
ATOM 898 C C . VAL A 1 115 ? -5.609 28.812 16.984 1 88.81 115 VAL A C 1
ATOM 900 O O . VAL A 1 115 ? -5.465 27.766 16.359 1 88.81 115 VAL A O 1
ATOM 903 N N . LYS A 1 116 ? -5.695 28.922 18.266 1 90.44 116 LYS A N 1
ATOM 904 C CA . LYS A 1 116 ? -5.465 27.734 19.094 1 90.44 116 LYS A CA 1
ATOM 905 C C . LYS A 1 116 ? -6.543 26.672 18.844 1 90.44 116 LYS A C 1
ATOM 907 O O . LYS A 1 116 ? -6.258 25.484 18.828 1 90.44 116 LYS A O 1
ATOM 912 N N . THR A 1 117 ? -7.758 27.109 18.656 1 90.38 117 THR A N 1
ATOM 913 C CA . THR A 1 117 ? -8.852 26.172 18.391 1 90.38 117 THR A CA 1
ATOM 914 C C . THR A 1 117 ? -8.57 25.359 17.141 1 90.38 117 THR A C 1
ATOM 916 O O . THR A 1 117 ? -8.727 24.141 17.141 1 90.38 117 THR A O 1
ATOM 919 N N . HIS A 1 118 ? -8.141 26 16.141 1 90.5 118 HIS A N 1
ATOM 920 C CA . HIS A 1 118 ? -7.859 25.297 14.898 1 90.5 118 HIS A CA 1
ATOM 921 C C . HIS A 1 118 ? -6.59 24.453 15.008 1 90.5 118 HIS A C 1
ATOM 923 O O . HIS A 1 118 ? -6.492 23.391 14.398 1 90.5 118 HIS A O 1
ATOM 929 N N . THR A 1 119 ? -5.648 24.938 15.758 1 91.81 119 THR A N 1
ATOM 930 C CA . THR A 1 119 ? -4.398 24.203 15.961 1 91.81 119 THR A CA 1
ATOM 931 C C . THR A 1 119 ? -4.648 22.906 16.719 1 91.81 119 THR A C 1
ATOM 933 O O . THR A 1 119 ? -4.004 21.891 16.453 1 91.81 119 THR A O 1
ATOM 936 N N . GLU A 1 120 ? -5.578 22.922 17.641 1 90.5 120 GLU A N 1
ATOM 937 C CA . GLU A 1 120 ? -5.949 21.719 18.375 1 90.5 120 GLU A CA 1
ATOM 938 C C . GLU A 1 120 ? -6.559 20.672 17.438 1 90.5 120 GLU A C 1
ATOM 940 O O . GLU A 1 120 ? -6.258 19.484 17.531 1 90.5 120 GLU A O 1
ATOM 945 N N . GLY A 1 121 ? -7.418 21.125 16.578 1 89.75 121 GLY A N 1
ATOM 946 C CA . GLY A 1 121 ? -7.938 20.219 15.555 1 89.75 121 GLY A CA 1
ATOM 947 C C . GLY A 1 121 ? -6.852 19.609 14.688 1 89.75 121 GLY A C 1
ATOM 948 O O . GLY A 1 121 ? -6.871 18.422 14.406 1 89.75 121 GLY A O 1
ATOM 949 N N . LEU A 1 122 ? -5.887 20.406 14.281 1 92.38 122 LEU A N 1
ATOM 950 C CA . LEU A 1 122 ? -4.746 19.938 13.5 1 92.38 122 LEU A CA 1
ATOM 951 C C . LEU A 1 122 ? -3.949 18.891 14.273 1 92.38 122 LEU A C 1
ATOM 953 O O . LEU A 1 122 ? -3.518 17.891 13.703 1 92.38 122 LEU A O 1
ATOM 957 N N . ASP A 1 123 ? -3.783 19.125 15.531 1 92.81 123 ASP A N 1
ATOM 958 C CA . ASP A 1 123 ? -3.029 18.203 16.375 1 92.81 123 ASP A CA 1
ATOM 959 C C . ASP A 1 123 ? -3.713 16.844 16.453 1 92.81 123 ASP A C 1
ATOM 961 O O . ASP A 1 123 ? -3.053 15.805 16.344 1 92.81 123 ASP A O 1
ATOM 965 N N . ASN A 1 124 ? -5.027 16.797 16.594 1 94.19 124 ASN A N 1
ATOM 966 C CA . ASN A 1 124 ? -5.785 15.547 16.609 1 94.19 124 ASN A CA 1
ATOM 967 C C . ASN A 1 124 ? -5.68 14.812 15.273 1 94.19 124 ASN A C 1
ATOM 969 O O . ASN A 1 124 ? -5.48 13.594 15.25 1 94.19 124 ASN A O 1
ATOM 973 N N . ASP A 1 125 ? -5.828 15.523 14.188 1 93.12 125 ASP A N 1
ATOM 974 C CA . ASP A 1 125 ? -5.73 14.93 12.859 1 93.12 125 ASP A CA 1
ATOM 975 C C . ASP A 1 125 ? -4.352 14.312 12.633 1 93.12 125 ASP A C 1
ATOM 977 O O . ASP A 1 125 ? -4.234 13.242 12.023 1 93.12 125 ASP A O 1
ATOM 981 N N . MET A 1 126 ? -3.346 14.992 13.141 1 94.19 126 MET A N 1
ATOM 982 C CA . MET A 1 126 ? -1.985 14.492 12.961 1 94.19 126 MET A CA 1
ATOM 983 C C . MET A 1 126 ? -1.768 13.211 13.758 1 94.19 126 MET A C 1
ATOM 985 O O . MET A 1 126 ? -1.027 12.32 13.32 1 94.19 126 MET A O 1
ATOM 989 N N . GLN A 1 127 ? -2.408 13.109 14.883 1 94.81 127 GLN A N 1
ATOM 990 C CA . GLN A 1 127 ? -2.32 11.875 15.656 1 94.81 127 GLN A CA 1
ATOM 991 C C . GLN A 1 127 ? -2.949 10.711 14.898 1 94.81 127 GLN A C 1
ATOM 993 O O . GLN A 1 127 ? -2.363 9.625 14.82 1 94.81 127 GLN A O 1
ATOM 998 N N . VAL A 1 128 ? -4.043 10.938 14.328 1 94.88 128 VAL A N 1
ATOM 999 C CA . VAL A 1 128 ? -4.703 9.914 13.531 1 94.88 128 VAL A CA 1
ATOM 1000 C C . VAL A 1 128 ? -3.846 9.562 12.312 1 94.88 128 VAL A C 1
ATOM 1002 O O . VAL A 1 128 ? -3.693 8.391 11.969 1 94.88 128 VAL A O 1
ATOM 1005 N N . THR A 1 129 ? -3.326 10.57 11.688 1 94.25 129 THR A N 1
ATOM 1006 C CA . THR A 1 129 ? -2.457 10.352 10.531 1 94.25 129 THR A CA 1
ATOM 1007 C C . THR A 1 129 ? -1.279 9.461 10.906 1 94.25 129 THR A C 1
ATOM 1009 O O . THR A 1 129 ? -0.952 8.523 10.18 1 94.25 129 THR A O 1
ATOM 1012 N N . ASN A 1 130 ? -0.698 9.734 12.055 1 94.88 130 ASN A N 1
ATOM 1013 C CA . ASN A 1 130 ? 0.422 8.922 12.516 1 94.88 130 ASN A CA 1
ATOM 1014 C C . ASN A 1 130 ? 0.005 7.473 12.742 1 94.88 130 ASN A C 1
ATOM 1016 O O . ASN A 1 130 ? 0.719 6.547 12.352 1 94.88 130 ASN A O 1
ATOM 1020 N N . GLU A 1 131 ? -1.099 7.285 13.359 1 95.75 131 GLU A N 1
ATOM 1021 C CA . GLU A 1 131 ? -1.604 5.941 13.617 1 95.75 131 GLU A CA 1
ATOM 1022 C C . GLU A 1 131 ? -1.848 5.184 12.312 1 95.75 131 GLU A C 1
ATOM 1024 O O . GLU A 1 131 ? -1.438 4.031 12.172 1 95.75 131 GLU A O 1
ATOM 1029 N N . LYS A 1 132 ? -2.455 5.832 11.438 1 95.88 132 LYS A N 1
ATOM 1030 C CA . LYS A 1 132 ? -2.791 5.184 10.172 1 95.88 132 LYS A CA 1
ATOM 1031 C C . LYS A 1 132 ? -1.539 4.926 9.336 1 95.88 132 LYS A C 1
ATOM 1033 O O . LYS A 1 132 ? -1.466 3.934 8.609 1 95.88 132 LYS A O 1
ATOM 1038 N N . MET A 1 133 ? -0.607 5.82 9.453 1 95.12 133 MET A N 1
ATOM 1039 C CA . MET A 1 133 ? 0.673 5.562 8.797 1 95.12 133 MET A CA 1
ATOM 1040 C C . MET A 1 133 ? 1.324 4.301 9.352 1 95.12 133 MET A C 1
ATOM 1042 O O . MET A 1 133 ? 1.887 3.502 8.602 1 95.12 133 MET A O 1
ATOM 1046 N N . GLY A 1 134 ? 1.268 4.188 10.664 1 95.69 134 GLY A N 1
ATOM 1047 C CA . GLY A 1 134 ? 1.766 2.961 11.258 1 95.69 134 GLY A CA 1
ATOM 1048 C C . GLY A 1 134 ? 1.059 1.719 10.75 1 95.69 134 GLY A C 1
ATOM 1049 O O . GLY A 1 134 ? 1.697 0.697 10.492 1 95.69 134 GLY A O 1
ATOM 1050 N N . GLN A 1 135 ? -0.177 1.793 10.586 1 95.69 135 GLN A N 1
ATOM 1051 C CA . GLN A 1 135 ? -0.959 0.678 10.062 1 95.69 135 GLN A CA 1
ATOM 1052 C C . GLN A 1 135 ? -0.583 0.373 8.617 1 95.69 135 GLN A C 1
ATOM 1054 O O . GLN A 1 135 ? -0.469 -0.792 8.234 1 95.69 135 GLN A O 1
ATOM 1059 N N . LEU A 1 136 ? -0.441 1.413 7.785 1 96.06 136 LEU A N 1
ATOM 1060 C CA . LEU A 1 136 ? -0.046 1.229 6.391 1 96.06 136 LEU A CA 1
ATOM 1061 C C . LEU A 1 136 ? 1.308 0.534 6.297 1 96.06 136 LEU A C 1
ATOM 1063 O O . LEU A 1 136 ? 1.499 -0.35 5.461 1 96.06 136 LEU A O 1
ATOM 1067 N N . GLU A 1 137 ? 2.205 0.947 7.141 1 95.44 137 GLU A N 1
ATOM 1068 C CA . GLU A 1 137 ? 3.52 0.312 7.16 1 95.44 137 GLU A CA 1
ATOM 1069 C C . GLU A 1 137 ? 3.414 -1.165 7.527 1 95.44 137 GLU A C 1
ATOM 1071 O O . GLU A 1 137 ? 4.055 -2.012 6.902 1 95.44 137 GLU A O 1
ATOM 1076 N N . ALA A 1 138 ? 2.605 -1.477 8.484 1 96.06 138 ALA A N 1
ATOM 1077 C CA . ALA A 1 138 ? 2.428 -2.861 8.914 1 96.06 138 ALA A CA 1
ATOM 1078 C C . ALA A 1 138 ? 1.814 -3.705 7.797 1 96.06 138 ALA A C 1
ATOM 1080 O O . ALA A 1 138 ? 2.258 -4.828 7.547 1 96.06 138 ALA A O 1
ATOM 1081 N N . THR A 1 139 ? 0.788 -3.131 7.156 1 96.12 139 THR A N 1
ATOM 1082 C CA . THR A 1 139 ? 0.151 -3.875 6.078 1 96.12 139 THR A CA 1
ATOM 1083 C C . THR A 1 139 ? 1.111 -4.059 4.906 1 96.12 139 THR A C 1
ATOM 1085 O O . THR A 1 139 ? 1.068 -5.074 4.211 1 96.12 139 THR A O 1
ATOM 1088 N N . GLN A 1 140 ? 1.892 -3.049 4.652 1 96.5 140 GLN A N 1
ATOM 1089 C CA . GLN A 1 140 ? 2.877 -3.162 3.582 1 96.5 140 GLN A CA 1
ATOM 1090 C C . GLN A 1 140 ? 3.883 -4.27 3.875 1 96.5 140 GLN A C 1
ATOM 1092 O O . GLN A 1 140 ? 4.242 -5.043 2.982 1 96.5 140 GLN A O 1
ATOM 1097 N N . ILE A 1 141 ? 4.363 -4.375 5.082 1 96.56 141 ILE A N 1
ATOM 1098 C CA . ILE A 1 141 ? 5.266 -5.449 5.492 1 96.56 141 ILE A CA 1
ATOM 1099 C C . ILE A 1 141 ? 4.578 -6.801 5.297 1 96.56 141 ILE A C 1
ATOM 1101 O O . ILE A 1 141 ? 5.172 -7.73 4.75 1 96.56 141 ILE A O 1
ATOM 1105 N N . ASP A 1 142 ? 3.365 -6.859 5.723 1 96.94 142 ASP A N 1
ATOM 1106 C CA . ASP A 1 142 ? 2.578 -8.078 5.562 1 96.94 142 ASP A CA 1
ATOM 1107 C C . ASP A 1 142 ? 2.43 -8.445 4.086 1 96.94 142 ASP A C 1
ATOM 1109 O O . ASP A 1 142 ? 2.604 -9.602 3.711 1 96.94 142 ASP A O 1
ATOM 1113 N N . THR A 1 143 ? 2.113 -7.484 3.238 1 96.12 143 THR A N 1
ATOM 1114 C CA . THR A 1 143 ? 1.984 -7.699 1.802 1 96.12 143 THR A CA 1
ATOM 1115 C C . THR A 1 143 ? 3.281 -8.25 1.219 1 96.12 143 THR A C 1
ATOM 1117 O O . THR A 1 143 ? 3.26 -9.219 0.451 1 96.12 143 THR A O 1
ATOM 1120 N N . ASN A 1 144 ? 4.383 -7.672 1.565 1 95.81 144 ASN A N 1
ATOM 1121 C CA . ASN A 1 144 ? 5.68 -8.125 1.066 1 95.81 144 ASN A CA 1
ATOM 1122 C C . ASN A 1 144 ? 5.953 -9.57 1.458 1 95.81 144 ASN A C 1
ATOM 1124 O O . ASN A 1 144 ? 6.438 -10.359 0.641 1 95.81 144 ASN A O 1
ATOM 1128 N N . THR A 1 145 ? 5.664 -9.914 2.709 1 96.81 145 THR A N 1
ATOM 1129 C CA . THR A 1 145 ? 5.879 -11.266 3.201 1 96.81 145 THR A CA 1
ATOM 1130 C C . THR A 1 145 ? 4.996 -12.266 2.455 1 96.81 145 THR A C 1
ATOM 1132 O O . THR A 1 145 ? 5.469 -13.312 2.016 1 96.81 145 THR A O 1
ATOM 1135 N N . LYS A 1 146 ? 3.805 -11.914 2.307 1 96.06 146 LYS A N 1
ATOM 1136 C CA . LYS A 1 146 ? 2.861 -12.805 1.635 1 96.06 146 LYS A CA 1
ATOM 1137 C C . LYS A 1 146 ? 3.203 -12.953 0.155 1 96.06 146 LYS A C 1
ATOM 1139 O O . LYS A 1 146 ? 3.064 -14.031 -0.416 1 96.06 146 LYS A O 1
ATOM 1144 N N . LEU A 1 147 ? 3.623 -11.859 -0.498 1 96.69 147 LEU A N 1
ATOM 1145 C CA . LEU A 1 147 ? 4.055 -11.914 -1.891 1 96.69 147 LEU A CA 1
ATOM 1146 C C . LEU A 1 147 ? 5.262 -12.828 -2.049 1 96.69 147 LEU A C 1
ATOM 1148 O O . LEU A 1 147 ? 5.34 -13.602 -3.006 1 96.69 147 LEU A O 1
ATOM 1152 N N . ALA A 1 148 ? 6.164 -12.758 -1.11 1 96.12 148 ALA A N 1
ATOM 1153 C CA . ALA A 1 148 ? 7.324 -13.641 -1.129 1 96.12 148 ALA A CA 1
ATOM 1154 C C . ALA A 1 148 ? 6.895 -15.102 -1.026 1 96.12 148 ALA A C 1
ATOM 1156 O O . ALA A 1 148 ? 7.477 -15.977 -1.682 1 96.12 148 ALA A O 1
ATOM 1157 N N . ASN A 1 149 ? 5.895 -15.375 -0.208 1 96.62 149 ASN A N 1
ATOM 1158 C CA . ASN A 1 149 ? 5.375 -16.734 -0.068 1 96.62 149 ASN A CA 1
ATOM 1159 C C . ASN A 1 149 ? 4.734 -17.219 -1.362 1 96.62 149 ASN A C 1
ATOM 1161 O O . ASN A 1 149 ? 4.887 -18.391 -1.731 1 96.62 149 ASN A O 1
ATOM 1165 N N . VAL A 1 150 ? 4.012 -16.344 -2.037 1 95.81 150 VAL A N 1
ATOM 1166 C CA . VAL A 1 150 ? 3.428 -16.688 -3.328 1 95.81 150 VAL A CA 1
ATOM 1167 C C . VAL A 1 150 ? 4.535 -17 -4.332 1 95.81 150 VAL A C 1
ATOM 1169 O O . VAL A 1 150 ? 4.461 -18 -5.055 1 95.81 150 VAL A O 1
ATOM 1172 N N . GLU A 1 151 ? 5.535 -16.188 -4.383 1 95.12 151 GLU A N 1
ATOM 1173 C CA . GLU A 1 151 ? 6.676 -16.391 -5.27 1 95.12 151 GLU A CA 1
ATOM 1174 C C . GLU A 1 151 ? 7.328 -17.75 -5.02 1 95.12 151 GLU A C 1
ATOM 1176 O O . GLU A 1 151 ? 7.652 -18.469 -5.965 1 95.12 151 GLU A O 1
ATOM 1181 N N . MET A 1 152 ? 7.449 -18.094 -3.754 1 94.75 152 MET A N 1
ATOM 1182 C CA . MET A 1 152 ? 8.07 -19.359 -3.385 1 94.75 152 MET A CA 1
ATOM 1183 C C . MET A 1 152 ? 7.234 -20.547 -3.865 1 94.75 152 MET A C 1
ATOM 1185 O O . MET A 1 152 ? 7.77 -21.516 -4.398 1 94.75 152 MET A O 1
ATOM 1189 N N . THR A 1 153 ? 5.953 -20.453 -3.66 1 94.06 153 THR A N 1
ATOM 1190 C CA . THR A 1 153 ? 5.078 -21.547 -4.066 1 94.06 153 THR A CA 1
ATOM 1191 C C . THR A 1 153 ? 5.051 -21.672 -5.586 1 94.06 153 THR A C 1
ATOM 1193 O O . THR A 1 153 ? 5.051 -22.797 -6.117 1 94.06 153 THR A O 1
ATOM 1196 N N . VAL A 1 154 ? 5.066 -20.594 -6.312 1 93.44 154 VAL A N 1
ATOM 1197 C CA . VAL A 1 154 ? 5.082 -20.641 -7.77 1 93.44 154 VAL A CA 1
ATOM 1198 C C . VAL A 1 154 ? 6.41 -21.219 -8.258 1 93.44 154 VAL A C 1
ATOM 1200 O O . VAL A 1 154 ? 6.441 -21.984 -9.219 1 93.44 154 VAL A O 1
ATOM 1203 N N . ALA A 1 155 ? 7.484 -20.891 -7.59 1 93.31 155 ALA A N 1
ATOM 1204 C CA . ALA A 1 155 ? 8.781 -21.469 -7.918 1 93.31 155 ALA A CA 1
ATOM 1205 C C . ALA A 1 155 ? 8.758 -22.984 -7.75 1 93.31 155 ALA A C 1
ATOM 1207 O O . ALA A 1 155 ? 9.352 -23.719 -8.547 1 93.31 155 ALA A O 1
ATOM 1208 N N . HIS A 1 156 ? 8.062 -23.5 -6.758 1 94.12 156 HIS A N 1
ATOM 1209 C CA . HIS A 1 156 ? 7.918 -24.938 -6.551 1 94.12 156 HIS A CA 1
ATOM 1210 C C . HIS A 1 156 ? 7.109 -25.578 -7.672 1 94.12 156 HIS A C 1
ATOM 1212 O O . HIS A 1 156 ? 7.449 -26.656 -8.148 1 94.12 156 HIS A O 1
ATOM 1218 N N . ILE A 1 157 ? 6.055 -24.875 -8.039 1 91.44 157 ILE A N 1
ATOM 1219 C CA . ILE A 1 157 ? 5.246 -25.344 -9.156 1 91.44 157 ILE A CA 1
ATOM 1220 C C . ILE A 1 157 ? 6.121 -25.5 -10.398 1 91.44 157 ILE A C 1
ATOM 1222 O O . ILE A 1 157 ? 6.062 -26.516 -11.086 1 91.44 157 ILE A O 1
ATOM 1226 N N . ASP A 1 158 ? 6.949 -24.516 -10.672 1 90.88 158 ASP A N 1
ATOM 1227 C CA . ASP A 1 158 ? 7.852 -24.531 -11.82 1 90.88 158 ASP A CA 1
ATOM 1228 C C . ASP A 1 158 ? 8.797 -25.734 -11.758 1 90.88 158 ASP A C 1
ATOM 1230 O O . ASP A 1 158 ? 8.969 -26.453 -12.75 1 90.88 158 ASP A O 1
ATOM 1234 N N . LYS A 1 159 ? 9.32 -26 -10.57 1 90.62 159 LYS A N 1
ATOM 1235 C CA . LYS A 1 159 ? 10.234 -27.125 -10.383 1 90.62 159 LYS A CA 1
ATOM 1236 C C . LYS A 1 159 ? 9.523 -28.453 -10.617 1 90.62 159 LYS A C 1
ATOM 1238 O O . LYS A 1 159 ? 10.062 -29.344 -11.273 1 90.62 159 LYS A O 1
ATOM 1243 N N . SER A 1 160 ? 8.344 -28.562 -10.102 1 88.31 160 SER A N 1
ATOM 1244 C CA . SER A 1 160 ? 7.551 -29.781 -10.266 1 88.31 160 SER A CA 1
ATOM 1245 C C . SER A 1 160 ? 7.184 -30 -11.727 1 88.31 160 SER A C 1
ATOM 1247 O O . SER A 1 160 ? 7.176 -31.141 -12.211 1 88.31 160 SER A O 1
ATOM 1249 N N . LEU A 1 161 ? 6.875 -28.922 -12.383 1 88.88 161 LEU A N 1
ATOM 1250 C CA . LEU A 1 161 ? 6.527 -29.016 -13.797 1 88.88 161 LEU A CA 1
ATOM 1251 C C . LEU A 1 161 ? 7.727 -29.484 -14.617 1 88.88 161 LEU A C 1
ATOM 1253 O O . LEU A 1 161 ? 7.586 -30.344 -15.492 1 88.88 161 LEU A O 1
ATOM 1257 N N . VAL A 1 162 ? 8.914 -28.984 -14.359 1 87.75 162 VAL A N 1
ATOM 1258 C CA . VAL A 1 162 ? 10.141 -29.391 -15.039 1 87.75 162 VAL A CA 1
ATOM 1259 C C . VAL A 1 162 ? 10.398 -30.875 -14.797 1 87.75 162 VAL A C 1
ATOM 1261 O O . VAL A 1 162 ? 10.75 -31.609 -15.727 1 87.75 162 VAL A O 1
ATOM 1264 N N . ALA A 1 163 ? 10.148 -31.328 -13.57 1 87.56 163 ALA A N 1
ATOM 1265 C CA . ALA A 1 163 ? 10.32 -32.719 -13.242 1 87.56 163 ALA A CA 1
ATOM 1266 C C . ALA A 1 163 ? 9.344 -33.594 -14.023 1 87.56 163 ALA A C 1
ATOM 1268 O O . ALA A 1 163 ? 9.711 -34.656 -14.531 1 87.56 163 ALA A O 1
ATOM 1269 N N . LEU A 1 164 ? 8.156 -33.156 -14.133 1 84.06 164 LEU A N 1
ATOM 1270 C CA . LEU A 1 164 ? 7.125 -33.875 -14.867 1 84.06 164 LEU A CA 1
ATOM 1271 C C . LEU A 1 164 ? 7.5 -34 -16.344 1 84.06 164 LEU A C 1
ATOM 1273 O O . LEU A 1 164 ? 7.375 -35.062 -16.922 1 84.06 164 LEU A O 1
ATOM 1277 N N . LEU A 1 165 ? 8.016 -32.969 -16.922 1 83.38 165 LEU A N 1
ATOM 1278 C CA . LEU A 1 165 ? 8.422 -32.969 -18.328 1 83.38 165 LEU A CA 1
ATOM 1279 C C . LEU A 1 165 ? 9.586 -33.906 -18.562 1 83.38 165 LEU A C 1
ATOM 1281 O O . LEU A 1 165 ? 9.617 -34.625 -19.578 1 83.38 165 LEU A O 1
ATOM 1285 N N . ARG A 1 166 ? 10.508 -34 -17.625 1 85.62 166 ARG A N 1
ATOM 1286 C CA . ARG A 1 166 ? 11.633 -34.938 -17.719 1 85.62 166 ARG A CA 1
ATOM 1287 C C . ARG A 1 166 ? 11.164 -36.375 -17.719 1 85.62 166 ARG A C 1
ATOM 1289 O O . ARG A 1 166 ? 11.68 -37.188 -18.484 1 85.62 166 ARG A O 1
ATOM 1296 N N . ARG A 1 167 ? 10.164 -36.656 -16.906 1 81.44 167 ARG A N 1
ATOM 1297 C CA . ARG A 1 167 ? 9.609 -38 -16.859 1 81.44 167 ARG A CA 1
ATOM 1298 C C . ARG A 1 167 ? 8.938 -38.375 -18.172 1 81.44 167 ARG A C 1
ATOM 1300 O O . ARG A 1 167 ? 9.055 -39.531 -18.641 1 81.44 167 ARG A O 1
ATOM 1307 N N . PHE A 1 168 ? 8.328 -37.469 -18.75 1 76.88 168 PHE A N 1
ATOM 1308 C CA . PHE A 1 168 ? 7.676 -37.719 -20.031 1 76.88 168 PHE A CA 1
ATOM 1309 C C . PHE A 1 168 ? 8.711 -37.969 -21.125 1 76.88 168 PHE A C 1
ATOM 1311 O O . PHE A 1 168 ? 8.531 -38.875 -21.969 1 76.88 168 PHE A O 1
ATOM 1318 N N . ASP A 1 169 ? 9.711 -37.25 -21.094 1 79.94 169 ASP A N 1
ATOM 1319 C CA . ASP A 1 169 ? 10.789 -37.469 -22.062 1 79.94 169 ASP A CA 1
ATOM 1320 C C . ASP A 1 169 ? 11.398 -38.875 -21.906 1 79.94 169 ASP A C 1
ATOM 1322 O O . ASP A 1 169 ? 11.688 -39.531 -22.891 1 79.94 169 ASP A O 1
ATOM 1326 N N . GLU A 1 170 ? 11.539 -39.281 -20.672 1 82 170 GLU A N 1
ATOM 1327 C CA . GLU A 1 170 ? 12.07 -40.594 -20.391 1 82 170 GLU A CA 1
ATOM 1328 C C . GLU A 1 170 ? 11.125 -41.688 -20.906 1 82 170 GLU A C 1
ATOM 1330 O O . GLU A 1 170 ? 11.562 -42.656 -21.5 1 82 170 GLU A O 1
ATOM 1335 N N . MET A 1 171 ? 9.883 -41.469 -20.688 1 74.75 171 MET A N 1
ATOM 1336 C CA . MET A 1 171 ? 8.875 -42.406 -21.141 1 74.75 171 MET A CA 1
ATOM 1337 C C . MET A 1 171 ? 8.875 -42.5 -22.656 1 74.75 171 MET A C 1
ATOM 1339 O O . MET A 1 171 ? 8.828 -43.594 -23.219 1 74.75 171 MET A O 1
ATOM 1343 N N . HIS A 1 172 ? 8.953 -41.406 -23.312 1 75.25 172 HIS A N 1
ATOM 1344 C CA . HIS A 1 172 ? 8.969 -41.344 -24.766 1 75.25 172 HIS A CA 1
ATOM 1345 C C . HIS A 1 172 ? 10.164 -42.094 -25.328 1 75.25 172 HIS A C 1
ATOM 1347 O O . HIS A 1 172 ? 10.008 -42.875 -26.266 1 75.25 172 HIS A O 1
ATOM 1353 N N . THR A 1 173 ? 11.266 -41.969 -24.719 1 80.75 173 THR A N 1
ATOM 1354 C CA . THR A 1 173 ? 12.484 -42.625 -25.172 1 80.75 173 THR A CA 1
ATOM 1355 C C . THR A 1 173 ? 12.398 -44.156 -24.969 1 80.75 173 THR A C 1
ATOM 1357 O O . THR A 1 173 ? 12.812 -44.906 -25.828 1 80.75 173 THR A O 1
ATOM 1360 N N . ASN A 1 174 ? 11.781 -44.562 -23.906 1 76.19 174 ASN A N 1
ATOM 1361 C CA . ASN A 1 174 ? 11.688 -45.969 -23.578 1 76.19 174 ASN A CA 1
ATOM 1362 C C . ASN A 1 174 ? 10.672 -46.688 -24.469 1 76.19 174 ASN A C 1
ATOM 1364 O O . ASN A 1 174 ? 10.883 -47.844 -24.844 1 76.19 174 ASN A O 1
ATOM 1368 N N . ILE A 1 175 ? 9.68 -45.969 -24.859 1 70.69 175 ILE A N 1
ATOM 1369 C CA . ILE A 1 175 ? 8.633 -46.594 -25.656 1 70.69 175 ILE A CA 1
ATOM 1370 C C . ILE A 1 175 ? 9.07 -46.656 -27.125 1 70.69 175 ILE A C 1
ATOM 1372 O O . ILE A 1 175 ? 8.867 -47.656 -27.797 1 70.69 175 ILE A O 1
ATOM 1376 N N . ASN A 1 176 ? 9.719 -45.594 -27.594 1 68.19 176 ASN A N 1
ATOM 1377 C CA . ASN A 1 176 ? 10.094 -45.531 -29 1 68.19 176 ASN A CA 1
ATOM 1378 C C . ASN A 1 176 ? 11.484 -46.094 -29.25 1 68.19 176 ASN A C 1
ATOM 1380 O O . ASN A 1 176 ? 11.812 -46.5 -30.359 1 68.19 176 ASN A O 1
ATOM 1384 N N . GLY A 1 177 ? 12.469 -46.062 -28.406 1 64.06 177 GLY A N 1
ATOM 1385 C CA . GLY A 1 177 ? 13.82 -46.562 -28.594 1 64.06 177 GLY A CA 1
ATOM 1386 C C . GLY A 1 177 ? 13.922 -48.062 -28.391 1 64.06 177 GLY A C 1
ATOM 1387 O O . GLY A 1 177 ? 14.875 -48.688 -28.859 1 64.06 177 GLY A O 1
ATOM 1388 N N . GLY A 1 178 ? 13.203 -48.75 -27.547 1 56.66 178 GLY A N 1
ATOM 1389 C CA . GLY A 1 178 ? 13.211 -50.219 -27.5 1 56.66 178 GLY A CA 1
ATOM 1390 C C . GLY A 1 178 ? 12.828 -50.875 -28.812 1 56.66 178 GLY A C 1
ATOM 1391 O O . GLY A 1 178 ? 13.023 -52.062 -29 1 56.66 178 GLY A O 1
ATOM 1392 N N . ARG A 1 179 ? 12.234 -50.219 -29.766 1 51.66 179 ARG A N 1
ATOM 1393 C CA . ARG A 1 179 ? 11.93 -50.844 -31.047 1 51.66 179 ARG A CA 1
ATOM 1394 C C . ARG A 1 179 ? 13.172 -50.969 -31.906 1 51.66 179 ARG A C 1
ATOM 1396 O O . ARG A 1 179 ? 13.312 -51.938 -32.688 1 51.66 179 ARG A O 1
ATOM 1403 N N . ASP A 1 180 ? 14.141 -50.156 -31.812 1 47.06 180 ASP A N 1
ATOM 1404 C CA . ASP A 1 180 ? 15.289 -50.344 -32.719 1 47.06 180 ASP A CA 1
ATOM 1405 C C . ASP A 1 180 ? 16.266 -51.375 -32.156 1 47.06 180 ASP A C 1
ATOM 1407 O O . ASP A 1 180 ? 17.031 -51.969 -32.875 1 47.06 180 ASP A O 1
ATOM 1411 N N . GLU A 1 181 ? 16.469 -51.469 -30.859 1 45.78 181 GLU A N 1
ATOM 1412 C CA . GLU A 1 181 ? 17.469 -52.469 -30.469 1 45.78 181 GLU A CA 1
ATOM 1413 C C . GLU A 1 181 ? 16.906 -53.875 -30.547 1 45.78 181 GLU A C 1
ATOM 1415 O O . GLU A 1 181 ? 17.547 -54.812 -30.125 1 45.78 181 GLU A O 1
ATOM 1420 N N . GLY A 1 182 ? 15.711 -54.062 -30.969 1 41.69 182 GLY A N 1
ATOM 1421 C CA . GLY A 1 182 ? 15.43 -55.469 -31.219 1 41.69 182 GLY A CA 1
ATOM 1422 C C . GLY A 1 182 ? 16.312 -56.062 -32.281 1 41.69 182 GLY A C 1
ATOM 1423 O O . GLY A 1 182 ? 16.016 -57.156 -32.812 1 41.69 182 GLY A O 1
ATOM 1424 N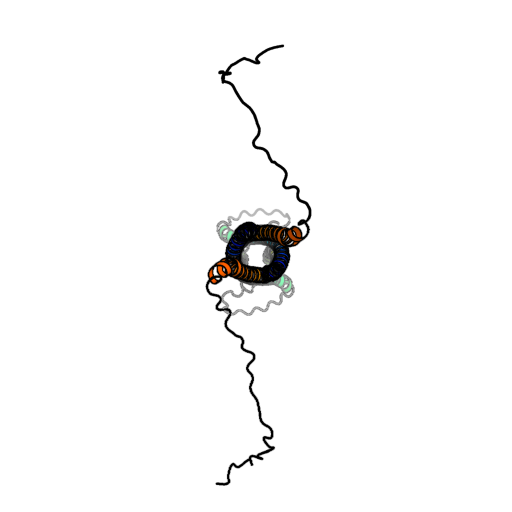 N . ALA A 1 183 ? 17.141 -55.281 -33.062 1 38.34 183 ALA A N 1
ATOM 1425 C CA . ALA A 1 183 ? 17.891 -56.281 -33.844 1 38.34 183 ALA A CA 1
ATOM 1426 C C . ALA A 1 183 ? 18.625 -57.25 -32.906 1 38.34 183 ALA A C 1
ATOM 1428 O O . ALA A 1 183 ? 18.484 -58.469 -33.062 1 38.34 183 ALA A O 1
ATOM 1429 N N . LYS A 1 184 ? 20.094 -57.094 -32.906 1 43.09 184 LYS A N 1
ATOM 1430 C CA . LYS A 1 184 ? 21.047 -58.188 -32.719 1 43.09 184 LYS A CA 1
ATOM 1431 C C . LYS A 1 184 ? 21.141 -58.594 -31.25 1 43.09 184 LYS A C 1
ATOM 1433 O O . LYS A 1 184 ? 21.906 -57.969 -30.484 1 43.09 184 LYS A O 1
ATOM 1438 N N . GLY A 1 185 ? 20.125 -58.75 -30.484 1 35.41 185 GLY A N 1
ATOM 1439 C CA . GLY A 1 185 ? 20.359 -59.438 -29.234 1 35.41 185 GLY A CA 1
ATOM 1440 C C . GLY A 1 185 ? 21.078 -60.781 -29.406 1 35.41 185 GLY A C 1
ATOM 1441 O O . GLY A 1 185 ? 20.531 -61.719 -29.969 1 35.41 185 GLY A O 1
ATOM 1442 N N . ASN A 1 186 ? 22.453 -60.688 -29.641 1 31.36 186 ASN A N 1
ATOM 1443 C CA . ASN A 1 186 ? 23.297 -61.781 -29.234 1 31.36 186 ASN A CA 1
ATOM 1444 C C . ASN A 1 186 ? 22.938 -62.281 -27.828 1 31.36 186 ASN A C 1
ATOM 1446 O O . ASN A 1 186 ? 23.094 -61.531 -26.859 1 31.36 186 ASN A O 1
ATOM 1450 N N . TRP A 1 187 ? 21.938 -63 -27.609 1 28.34 187 TRP A N 1
ATOM 1451 C CA . TRP A 1 187 ? 21.656 -63.812 -26.438 1 28.34 187 TRP A CA 1
ATOM 1452 C C . TRP A 1 187 ? 22.906 -64.562 -25.969 1 28.34 187 TRP A C 1
ATOM 1454 O O . TRP A 1 187 ? 23.234 -65.625 -26.484 1 28.34 187 TRP A O 1
ATOM 1464 N N . ASP A 1 188 ? 24.094 -64 -26.062 1 27.17 188 ASP A N 1
ATOM 1465 C CA . ASP A 1 188 ? 25.25 -64.75 -25.625 1 27.17 188 ASP A CA 1
ATOM 1466 C C . ASP A 1 188 ? 24.969 -65.438 -24.281 1 27.17 188 ASP A C 1
ATOM 1468 O O . ASP A 1 188 ? 24.141 -65 -23.5 1 27.17 188 ASP A O 1
ATOM 1472 N N . ASP A 1 189 ? 25.781 -66.625 -23.844 1 25.95 189 ASP A N 1
ATOM 1473 C CA . ASP A 1 189 ? 26.016 -67.875 -23.078 1 25.95 189 ASP A CA 1
ATOM 1474 C C . ASP A 1 189 ? 26.328 -67.562 -21.609 1 25.95 189 ASP A C 1
ATOM 1476 O O . ASP A 1 189 ? 27.359 -66.938 -21.312 1 25.95 189 ASP A O 1
ATOM 1480 N N . TYR A 1 190 ? 25.422 -66.688 -20.781 1 24.61 190 TYR A N 1
ATOM 1481 C CA . TYR A 1 190 ? 25.844 -66.938 -19.391 1 24.61 190 TYR A CA 1
ATOM 1482 C C . TYR A 1 190 ? 26.172 -68.375 -19.156 1 24.61 190 TYR A C 1
ATOM 1484 O O . TYR A 1 190 ? 25.266 -69.25 -19.078 1 24.61 190 TYR A O 1
ATOM 1492 N N . VAL A 1 191 ? 27.203 -68.812 -19.734 1 22.8 191 VAL A N 1
ATOM 1493 C CA . VAL A 1 191 ? 27.75 -70.125 -19.391 1 22.8 191 VAL A CA 1
ATOM 1494 C C . VAL A 1 191 ? 28.078 -70.188 -17.906 1 22.8 191 VAL A C 1
ATOM 1496 O O . VAL A 1 191 ? 28.688 -69.25 -17.359 1 22.8 191 VAL A O 1
ATOM 1499 N N . ALA A 1 192 ? 27.281 -70.938 -17.062 1 24.84 192 ALA A N 1
ATOM 1500 C CA . ALA A 1 192 ? 27.406 -71.5 -15.727 1 24.84 192 ALA A CA 1
ATOM 1501 C C . ALA A 1 192 ? 28.859 -71.875 -15.438 1 24.84 192 ALA A C 1
ATOM 1503 O O . ALA A 1 192 ? 29.375 -72.812 -16.031 1 24.84 192 ALA A O 1
ATOM 1504 N N . ASP A 1 193 ? 29.719 -70.75 -15.281 1 21.64 193 ASP A N 1
ATOM 1505 C CA . ASP A 1 193 ? 31.094 -71.125 -14.992 1 21.64 193 ASP A CA 1
ATOM 1506 C C . ASP A 1 193 ? 31.141 -72.125 -13.844 1 21.64 193 ASP A C 1
ATOM 1508 O O . ASP A 1 193 ? 30.438 -72 -12.844 1 21.64 193 ASP A O 1
ATOM 1512 N N . THR A 1 194 ? 31.953 -73.125 -13.977 1 22.69 194 THR A N 1
ATOM 1513 C CA . THR A 1 194 ? 32.375 -74.438 -13.523 1 22.69 194 THR A CA 1
ATOM 1514 C C . THR A 1 194 ? 33.188 -74.375 -12.234 1 22.69 194 THR A C 1
ATOM 1516 O O . THR A 1 194 ? 33.281 -75.312 -11.477 1 22.69 194 THR A O 1
ATOM 1519 N N . GLU A 1 195 ? 34.125 -73.188 -12.008 1 19.03 195 GLU A N 1
ATOM 1520 C CA . GLU A 1 195 ? 35.312 -73.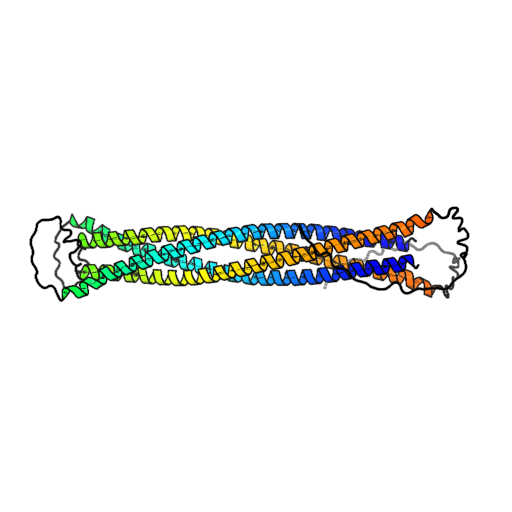812 -11.438 1 19.03 195 GLU A CA 1
ATOM 1521 C C . GLU A 1 195 ? 35.094 -74.125 -9.961 1 19.03 195 GLU A C 1
ATOM 1523 O O . GLU A 1 195 ? 34.25 -73.562 -9.305 1 19.03 195 GLU A O 1
ATOM 1528 N N . GLN A 1 196 ? 36.406 -74.688 -9.328 1 18.73 196 GLN A N 1
ATOM 1529 C CA . GLN A 1 196 ? 36.812 -75.688 -8.375 1 18.73 196 GLN A CA 1
ATOM 1530 C C . GLN A 1 196 ? 36.906 -75.125 -6.965 1 18.73 196 GLN A C 1
ATOM 1532 O O . GLN A 1 196 ? 36.312 -75.688 -6.023 1 18.73 196 GLN A O 1
ATOM 1537 N N . ASP A 1 197 ? 38.281 -74.688 -6.523 1 19.06 197 ASP A N 1
ATOM 1538 C CA . ASP A 1 197 ? 38.906 -75.438 -5.445 1 19.06 197 ASP A CA 1
ATOM 1539 C C . ASP A 1 197 ? 38.75 -74.75 -4.105 1 19.06 197 ASP A C 1
ATOM 1541 O O . ASP A 1 197 ? 38.156 -75.312 -3.174 1 19.06 197 ASP A O 1
ATOM 1545 N N . ASP A 1 198 ? 40 -74.062 -3.582 1 21.39 198 ASP A N 1
ATOM 1546 C CA . ASP A 1 198 ? 40.688 -74.5 -2.363 1 21.39 198 ASP A CA 1
ATOM 1547 C C . ASP A 1 198 ? 40.344 -73.625 -1.189 1 21.39 198 ASP A C 1
ATOM 1549 O O . ASP A 1 198 ? 39.969 -72.438 -1.386 1 21.39 198 ASP A O 1
ATOM 1553 N N . GLN A 1 199 ? 40.969 -73.875 0.05 1 19.81 199 GLN A N 1
ATOM 1554 C CA . GLN A 1 199 ? 40.75 -74.062 1.485 1 19.81 199 GLN A CA 1
ATOM 1555 C C . GLN A 1 199 ? 41.094 -72.75 2.246 1 19.81 199 GLN A C 1
ATOM 1557 O O . GLN A 1 199 ? 40.281 -72.312 3.039 1 19.81 199 GLN A O 1
ATOM 1562 N N . GLU A 1 200 ? 42.344 -72.5 2.82 1 20.88 200 GLU A N 1
ATOM 1563 C CA . GLU A 1 200 ? 42.688 -72.438 4.242 1 20.88 200 GLU A CA 1
ATOM 1564 C C . GLU A 1 200 ? 43.031 -71.062 4.699 1 20.88 200 GLU A C 1
ATOM 1566 O O . GLU A 1 200 ? 43.406 -70.812 5.859 1 20.88 200 GLU A O 1
ATOM 1571 N N . ALA A 1 201 ? 42.938 -69.875 3.967 1 21.52 201 ALA A N 1
ATOM 1572 C CA . ALA A 1 201 ? 44.062 -69 4.375 1 21.52 201 ALA A CA 1
ATOM 1573 C C . ALA A 1 201 ? 43.781 -68.375 5.727 1 21.52 201 ALA A C 1
ATOM 1575 O O . ALA A 1 201 ? 42.688 -67.875 5.984 1 21.52 201 ALA A O 1
ATOM 1576 N N . PRO A 1 202 ? 44.969 -68.188 6.652 1 22.47 202 PRO A N 1
ATOM 1577 C CA . PRO A 1 202 ? 45.188 -68 8.086 1 22.47 202 PRO A CA 1
ATOM 1578 C C . PRO A 1 202 ? 45 -66.5 8.531 1 22.47 202 PRO A C 1
ATOM 1580 O O . PRO A 1 202 ? 44.969 -65.625 7.691 1 22.47 202 PRO A O 1
ATOM 1583 N N . ASN A 1 203 ? 45.281 -66.125 9.883 1 21.94 2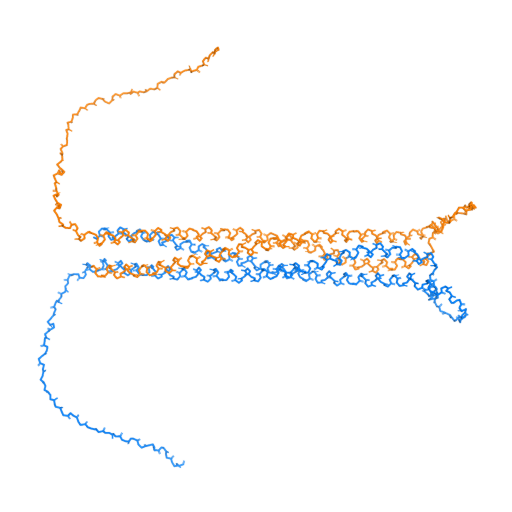03 ASN A N 1
ATOM 1584 C CA . ASN A 1 203 ? 44.969 -65.438 11.117 1 21.94 203 ASN A CA 1
ATOM 1585 C C . ASN A 1 203 ? 45.75 -64.125 11.234 1 21.94 203 ASN A C 1
ATOM 1587 O O . ASN A 1 203 ? 45.844 -63.531 12.312 1 21.94 203 ASN A O 1
ATOM 1591 N N . ARG A 1 204 ? 46.625 -63.5 10.336 1 21.33 204 ARG A N 1
ATOM 1592 C CA . ARG A 1 204 ? 47.75 -62.812 10.93 1 21.33 204 ARG A CA 1
ATOM 1593 C C . ARG A 1 204 ? 47.344 -61.438 11.438 1 21.33 204 ARG A C 1
ATOM 1595 O O . ARG A 1 204 ? 46.875 -60.594 10.664 1 21.33 204 ARG A O 1
ATOM 1602 N N . ARG A 1 205 ? 47.062 -61.188 12.727 1 24.09 205 ARG A N 1
ATOM 1603 C CA . ARG A 1 205 ? 46.656 -60.094 13.594 1 24.09 205 ARG A CA 1
ATOM 1604 C C . ARG A 1 205 ? 47.781 -59.062 13.734 1 24.09 205 ARG A C 1
ATOM 1606 O O . ARG A 1 205 ? 48.75 -59.312 14.453 1 24.09 205 ARG A O 1
ATOM 1613 N N . ARG A 1 206 ? 48.469 -58.438 12.781 1 21.45 206 ARG A N 1
ATOM 1614 C CA . ARG A 1 206 ? 49.688 -57.688 13.039 1 21.45 206 ARG A CA 1
ATOM 1615 C C . ARG A 1 206 ? 49.375 -56.406 13.844 1 21.45 206 ARG A C 1
ATOM 1617 O O . ARG A 1 206 ? 48.5 -55.625 13.469 1 21.45 206 ARG A O 1
ATOM 1624 N N . LEU A 1 207 ? 49.844 -56.281 15.086 1 22.88 207 LEU A N 1
ATOM 1625 C CA . LEU A 1 207 ? 49.875 -55.344 16.203 1 22.88 207 LEU A CA 1
ATOM 1626 C C . LEU A 1 207 ? 50.719 -54.125 15.867 1 22.88 207 LEU A C 1
ATOM 1628 O O . LEU A 1 207 ? 51.938 -54.25 15.625 1 22.88 207 LEU A O 1
ATOM 1632 N N . ARG A 1 208 ? 50.5 -53.125 15.047 1 21.42 208 ARG A N 1
ATOM 1633 C CA . ARG A 1 208 ? 51.375 -52.062 14.633 1 21.42 208 ARG A CA 1
ATOM 1634 C C . ARG A 1 208 ? 51.594 -51.062 15.758 1 21.42 208 ARG A C 1
ATOM 1636 O O . ARG A 1 208 ? 50.656 -50.5 16.297 1 21.42 208 ARG A O 1
ATOM 1643 N N . THR A 1 209 ? 52.656 -51.062 16.578 1 23.91 209 THR A N 1
ATOM 1644 C CA . THR A 1 209 ? 53.344 -50.344 17.656 1 23.91 209 THR A CA 1
ATOM 1645 C C . THR A 1 209 ? 53.594 -48.875 17.25 1 23.91 209 THR A C 1
ATOM 1647 O O . THR A 1 209 ? 53.969 -48.594 16.125 1 23.91 209 THR A O 1
ATOM 1650 N N . ASN A 1 210 ? 52.906 -47.969 17.938 1 25 210 ASN A N 1
ATOM 1651 C CA . ASN A 1 210 ? 52.969 -46.531 17.984 1 25 210 ASN A CA 1
ATOM 1652 C C . ASN A 1 210 ? 54.375 -46.031 18.234 1 25 210 ASN A C 1
ATOM 1654 O O . ASN A 1 210 ? 54.938 -46.281 19.297 1 25 210 ASN A O 1
ATOM 1658 N N . ARG A 1 211 ? 55.219 -45.844 17.266 1 21.19 211 ARG A N 1
ATOM 1659 C CA . ARG A 1 211 ? 56.656 -45.594 17.172 1 21.19 211 ARG A CA 1
ATOM 1660 C C . ARG A 1 211 ? 57 -44.219 17.719 1 21.19 211 ARG A C 1
ATOM 1662 O O . ARG A 1 211 ? 58.125 -44 18.203 1 21.19 211 ARG A O 1
ATOM 1669 N N . ARG A 1 212 ? 56.25 -43.125 17.391 1 25.83 212 ARG A N 1
ATOM 1670 C CA . ARG A 1 212 ? 57.219 -42.156 16.984 1 25.83 212 ARG A CA 1
ATOM 1671 C C . ARG A 1 212 ? 58.031 -41.656 18.188 1 25.83 212 ARG A C 1
ATOM 1673 O O . ARG A 1 212 ? 57.469 -41.344 19.234 1 25.83 212 ARG A O 1
ATOM 1680 N N . GLY A 1 213 ? 59.312 -41.688 18 1 22.56 213 GLY A N 1
ATOM 1681 C CA . GLY A 1 213 ? 60.688 -41.562 18.469 1 22.56 213 GLY A CA 1
ATOM 1682 C C . GLY A 1 213 ? 60.969 -40.281 19.188 1 22.56 213 GLY A C 1
ATOM 1683 O O . GLY A 1 213 ? 60.281 -39.281 18.984 1 22.56 213 GLY A O 1
ATOM 1684 N N . VAL A 1 214 ? 61.969 -40.219 20.062 1 26.22 214 VAL A N 1
ATOM 1685 C CA . VAL A 1 214 ? 62.938 -39.781 21.078 1 26.22 214 VAL A CA 1
ATOM 1686 C C . VAL A 1 214 ? 63.562 -38.469 20.625 1 26.22 214 VAL A C 1
ATOM 1688 O O . VAL A 1 214 ? 63.969 -37.656 21.453 1 26.22 214 VAL A O 1
ATOM 1691 N N . PHE A 1 215 ? 64.062 -38.219 19.359 1 25.81 215 PHE A N 1
ATOM 1692 C CA . PHE A 1 215 ? 65.25 -37.375 19.453 1 25.81 215 PHE A CA 1
ATOM 1693 C C . PHE A 1 215 ? 64.875 -35.938 19.719 1 25.81 215 PHE A C 1
ATOM 1695 O O . PHE A 1 215 ? 63.812 -35.469 19.25 1 25.81 215 PHE A O 1
ATOM 1702 N N . MET B 1 1 ? 4.625 -53.438 -20.062 1 70.5 1 MET B N 1
ATOM 1703 C CA . MET B 1 1 ? 3.539 -53.094 -19.141 1 70.5 1 MET B CA 1
ATOM 1704 C C . MET B 1 1 ? 4.086 -52.531 -17.844 1 70.5 1 MET B C 1
ATOM 1706 O O . MET B 1 1 ? 3.648 -51.469 -17.391 1 70.5 1 MET B O 1
ATOM 1710 N N . ALA B 1 2 ? 5.164 -53.156 -17.328 1 73.62 2 ALA B N 1
ATOM 1711 C CA . ALA B 1 2 ? 5.734 -52.719 -16.062 1 73.62 2 ALA B CA 1
ATOM 1712 C C . ALA B 1 2 ? 6.34 -51.344 -16.188 1 73.62 2 ALA B C 1
ATOM 1714 O O . ALA B 1 2 ? 6.211 -50.5 -15.266 1 73.62 2 ALA B O 1
ATOM 1715 N N . ILE B 1 3 ? 6.84 -50.969 -17.344 1 72.5 3 ILE B N 1
ATOM 1716 C CA . ILE B 1 3 ? 7.496 -49.688 -17.562 1 72.5 3 ILE B CA 1
ATOM 1717 C C . ILE B 1 3 ? 6.445 -48.594 -17.625 1 72.5 3 ILE B C 1
ATOM 1719 O O . ILE B 1 3 ? 6.637 -47.5 -17.062 1 72.5 3 ILE B O 1
ATOM 1723 N N . ILE B 1 4 ? 5.316 -48.938 -18.172 1 70.19 4 ILE B N 1
ATOM 1724 C CA . ILE B 1 4 ? 4.242 -47.969 -18.328 1 70.19 4 ILE B CA 1
ATOM 1725 C C . ILE B 1 4 ? 3.611 -47.656 -16.969 1 70.19 4 ILE B C 1
ATOM 1727 O O . ILE B 1 4 ? 3.314 -46.5 -16.641 1 70.19 4 ILE B O 1
ATOM 1731 N N . GLN B 1 5 ? 3.506 -48.719 -16.156 1 76.56 5 GLN B N 1
ATOM 1732 C CA . GLN B 1 5 ? 2.951 -48.562 -14.812 1 76.56 5 GLN B CA 1
ATOM 1733 C C . GLN B 1 5 ? 3.875 -47.719 -13.938 1 76.56 5 GLN B C 1
ATOM 1735 O O . GLN B 1 5 ? 3.412 -46.906 -13.148 1 76.56 5 GLN B O 1
ATOM 1740 N N . HIS B 1 6 ? 5.148 -47.938 -14.078 1 79.38 6 HIS B N 1
ATOM 1741 C CA . HIS B 1 6 ? 6.125 -47.156 -13.32 1 79.38 6 HIS B CA 1
ATOM 1742 C C . HIS B 1 6 ? 6.047 -45.688 -13.688 1 79.38 6 HIS B C 1
ATOM 1744 O O . HIS B 1 6 ? 6.023 -44.812 -12.805 1 79.38 6 HIS B O 1
ATOM 1750 N N . PHE B 1 7 ? 5.879 -45.375 -14.945 1 76.25 7 PHE B N 1
ATOM 1751 C CA . PHE B 1 7 ? 5.805 -44 -15.398 1 76.25 7 PHE B CA 1
ATOM 1752 C C . PHE B 1 7 ? 4.512 -43.344 -14.938 1 76.25 7 PHE B C 1
ATOM 1754 O O . PHE B 1 7 ? 4.508 -42.156 -14.539 1 76.25 7 PHE B O 1
ATOM 1761 N N . GLU B 1 8 ? 3.506 -44.094 -14.938 1 77.12 8 GLU B N 1
ATOM 1762 C CA . GLU B 1 8 ? 2.219 -43.594 -14.461 1 77.12 8 GLU B CA 1
ATOM 1763 C C . GLU B 1 8 ? 2.297 -43.188 -13 1 77.12 8 GLU B C 1
ATOM 1765 O O . GLU B 1 8 ? 1.761 -42.156 -12.617 1 77.12 8 GLU B O 1
ATOM 1770 N N . ARG B 1 9 ? 2.975 -43.938 -12.203 1 81.38 9 ARG B N 1
ATOM 1771 C CA . ARG B 1 9 ? 3.102 -43.625 -10.781 1 81.38 9 ARG B CA 1
ATOM 1772 C C . ARG B 1 9 ? 3.92 -42.375 -10.57 1 81.38 9 ARG B C 1
ATOM 1774 O O . ARG B 1 9 ? 3.582 -41.531 -9.719 1 81.38 9 ARG B O 1
ATOM 1781 N N . GLN B 1 10 ? 4.914 -42.188 -11.367 1 80.75 10 GLN B N 1
ATOM 1782 C CA . GLN B 1 10 ? 5.777 -41 -11.234 1 80.75 10 GLN B CA 1
ATOM 1783 C C . GLN B 1 10 ? 5.047 -39.75 -11.648 1 80.75 10 GLN B C 1
ATOM 1785 O O . GLN B 1 10 ? 5.129 -38.719 -10.961 1 80.75 10 GLN B O 1
ATOM 1790 N N . VAL B 1 11 ? 4.312 -39.875 -12.68 1 76.81 11 VAL B N 1
ATOM 1791 C CA . VAL B 1 11 ? 3.574 -38.719 -13.188 1 76.81 11 VAL B CA 1
ATOM 1792 C C . VAL B 1 11 ? 2.486 -38.312 -12.195 1 76.81 11 VAL B C 1
ATOM 1794 O O . VAL B 1 11 ? 2.279 -37.125 -11.93 1 76.81 11 VAL B O 1
ATOM 1797 N N . ARG B 1 12 ? 1.916 -39.281 -11.594 1 79.12 12 ARG B N 1
ATOM 1798 C CA . ARG B 1 12 ? 0.874 -39 -10.609 1 79.12 12 ARG B CA 1
ATOM 1799 C C . ARG B 1 12 ? 1.449 -38.312 -9.375 1 79.12 12 ARG B C 1
ATOM 1801 O O . ARG B 1 12 ? 0.84 -37.375 -8.844 1 79.12 12 ARG B O 1
ATOM 1808 N N . LEU B 1 13 ? 2.604 -38.719 -8.977 1 84.94 13 LEU B N 1
ATOM 1809 C CA . LEU B 1 13 ? 3.242 -38.125 -7.812 1 84.94 13 LEU B CA 1
ATOM 1810 C C . LEU B 1 13 ? 3.547 -36.625 -8.07 1 84.94 13 LEU B C 1
ATOM 1812 O O . LEU B 1 13 ? 3.271 -35.781 -7.227 1 84.94 13 LEU B O 1
ATOM 1816 N N . HIS B 1 14 ? 4.07 -36.344 -9.242 1 83.56 14 HIS B N 1
ATOM 1817 C CA . HIS B 1 14 ? 4.418 -34.969 -9.57 1 83.56 14 HIS B CA 1
ATOM 1818 C C . HIS B 1 14 ? 3.168 -34.125 -9.766 1 83.56 14 HIS B C 1
ATOM 1820 O O . HIS B 1 14 ? 3.15 -32.938 -9.391 1 83.56 14 HIS B O 1
ATOM 1826 N N . THR B 1 15 ? 2.162 -34.719 -10.289 1 82.5 15 THR B N 1
ATOM 1827 C CA . THR B 1 15 ? 0.921 -33.969 -10.516 1 82.5 15 THR B CA 1
ATOM 1828 C C . THR B 1 15 ? 0.222 -33.688 -9.195 1 82.5 15 THR B C 1
ATOM 1830 O O . THR B 1 15 ? -0.375 -32.625 -9.031 1 82.5 15 THR B O 1
ATOM 1833 N N . ASP B 1 16 ? 0.278 -34.656 -8.297 1 83.75 16 ASP B N 1
ATOM 1834 C CA . ASP B 1 16 ? -0.2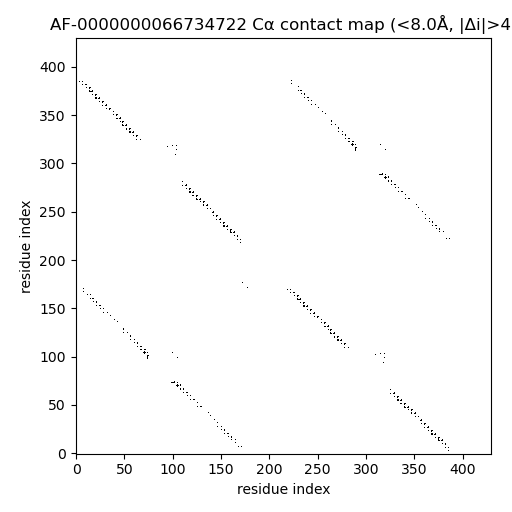84 -34.438 -6.969 1 83.75 16 ASP B CA 1
ATOM 1835 C C . ASP B 1 16 ? 0.449 -33.281 -6.25 1 83.75 16 ASP B C 1
ATOM 1837 O O . ASP B 1 16 ? -0.181 -32.438 -5.625 1 83.75 16 ASP B O 1
ATOM 1841 N N . ALA B 1 17 ? 1.716 -33.281 -6.332 1 86.44 17 ALA B N 1
ATOM 1842 C CA . ALA B 1 17 ? 2.516 -32.219 -5.723 1 86.44 17 ALA B CA 1
ATOM 1843 C C . ALA B 1 17 ? 2.174 -30.859 -6.328 1 86.44 17 ALA B C 1
ATOM 1845 O O . ALA B 1 17 ? 2.061 -29.859 -5.609 1 86.44 17 ALA B O 1
ATOM 1846 N N . LEU B 1 18 ? 1.977 -30.828 -7.676 1 88.81 18 LEU B N 1
ATOM 1847 C CA . LEU B 1 18 ? 1.587 -29.609 -8.375 1 88.81 18 LEU B CA 1
ATOM 1848 C C . LEU B 1 18 ? 0.233 -29.109 -7.879 1 88.81 18 LEU B C 1
ATOM 1850 O O . LEU B 1 18 ? 0.053 -27.906 -7.652 1 88.81 18 LEU B O 1
ATOM 1854 N N . ASN B 1 19 ? -0.633 -30.031 -7.734 1 89.12 19 ASN B N 1
ATOM 1855 C CA . ASN B 1 19 ? -1.969 -29.672 -7.27 1 89.12 19 ASN B CA 1
ATOM 1856 C C . ASN B 1 19 ? -1.931 -29.062 -5.875 1 89.12 19 ASN B C 1
ATOM 1858 O O . ASN B 1 19 ? -2.611 -28.062 -5.609 1 89.12 19 ASN B O 1
ATOM 1862 N N . GLU B 1 20 ? -1.161 -29.625 -4.984 1 91.19 20 GLU B N 1
ATOM 1863 C CA . GLU B 1 20 ? -1.022 -29.078 -3.631 1 91.19 20 GLU B CA 1
ATOM 1864 C C . GLU B 1 20 ? -0.43 -27.672 -3.652 1 91.19 20 GLU B C 1
ATOM 1866 O O . GLU B 1 20 ? -0.934 -26.781 -2.98 1 91.19 20 GLU B O 1
ATOM 1871 N N . ASP B 1 21 ? 0.571 -27.5 -4.48 1 92.19 21 ASP B N 1
ATOM 1872 C CA . ASP B 1 21 ? 1.229 -26.203 -4.574 1 92.19 21 ASP B CA 1
ATOM 1873 C C . ASP B 1 21 ? 0.276 -25.141 -5.121 1 92.19 21 ASP B C 1
ATOM 1875 O O . ASP B 1 21 ? 0.313 -23.984 -4.695 1 92.19 21 ASP B O 1
ATOM 1879 N N . VAL B 1 22 ? -0.516 -25.516 -6.066 1 93 22 VAL B N 1
ATOM 1880 C CA . VAL B 1 22 ? -1.459 -24.578 -6.66 1 93 22 VAL B CA 1
ATOM 1881 C C . VAL B 1 22 ? -2.529 -24.203 -5.641 1 93 22 VAL B C 1
ATOM 1883 O O . VAL B 1 22 ? -2.922 -23.047 -5.539 1 93 22 VAL B O 1
ATOM 1886 N N . GLU B 1 23 ? -2.959 -25.203 -4.824 1 93.25 23 GLU B N 1
ATOM 1887 C CA . GLU B 1 23 ? -3.926 -24.922 -3.77 1 93.25 23 GLU B CA 1
ATOM 1888 C C . GLU B 1 23 ? -3.355 -23.938 -2.746 1 93.25 23 GLU B C 1
ATOM 1890 O O . GLU B 1 23 ? -4.023 -22.984 -2.359 1 93.25 23 GLU B O 1
ATOM 1895 N N . VAL B 1 24 ? -2.158 -24.156 -2.379 1 95.19 24 VAL B N 1
ATOM 1896 C CA . VAL B 1 24 ? -1.494 -23.281 -1.425 1 95.19 24 VAL B CA 1
ATOM 1897 C C . VAL B 1 24 ? -1.334 -21.891 -2.033 1 95.19 24 VAL B C 1
ATOM 1899 O O . VAL B 1 24 ? -1.518 -20.875 -1.35 1 95.19 24 VAL B O 1
ATOM 1902 N N . THR B 1 25 ? -0.984 -21.844 -3.283 1 94.88 25 THR B N 1
ATOM 1903 C CA . THR B 1 25 ? -0.835 -20.562 -3.963 1 94.88 25 THR B CA 1
ATOM 1904 C C . THR B 1 25 ? -2.152 -19.781 -3.953 1 94.88 25 THR B C 1
ATOM 1906 O O . THR B 1 25 ? -2.168 -18.578 -3.695 1 94.88 25 THR B O 1
ATOM 1909 N N . ASN B 1 26 ? -3.211 -20.484 -4.176 1 95.19 26 ASN B N 1
ATOM 1910 C CA . ASN B 1 26 ? -4.527 -19.844 -4.141 1 95.19 26 ASN B CA 1
ATOM 1911 C C . ASN B 1 26 ? -4.852 -19.297 -2.756 1 95.19 26 ASN B C 1
ATOM 1913 O O . ASN B 1 26 ? -5.383 -18.188 -2.633 1 95.19 26 ASN B O 1
ATOM 1917 N N . GLU B 1 27 ? -4.543 -20.062 -1.768 1 95.94 27 GLU B N 1
ATOM 1918 C CA . GLU B 1 27 ? -4.766 -19.594 -0.401 1 95.94 27 GLU B CA 1
ATOM 1919 C C . GLU B 1 27 ? -3.963 -18.328 -0.11 1 95.94 27 GLU B C 1
ATOM 1921 O O . GLU B 1 27 ? -4.484 -17.391 0.474 1 95.94 27 GLU B O 1
ATOM 1926 N N . ARG B 1 28 ? -2.773 -18.344 -0.543 1 95.62 28 ARG B N 1
ATOM 1927 C CA . ARG B 1 28 ? -1.886 -17.203 -0.307 1 95.62 28 ARG B CA 1
ATOM 1928 C C . ARG B 1 28 ? -2.359 -15.969 -1.065 1 95.62 28 ARG B C 1
ATOM 1930 O O . ARG B 1 28 ? -2.268 -14.852 -0.559 1 95.62 28 ARG B O 1
ATOM 1937 N N . ILE B 1 29 ? -2.838 -16.172 -2.248 1 95.25 29 ILE B N 1
ATOM 1938 C CA . ILE B 1 29 ? -3.404 -15.078 -3.02 1 95.25 29 ILE B CA 1
ATOM 1939 C C . ILE B 1 29 ? -4.617 -14.508 -2.289 1 95.25 29 ILE B C 1
ATOM 1941 O O . ILE B 1 29 ? -4.785 -13.289 -2.205 1 95.25 29 ILE B O 1
ATOM 1945 N N . GLY B 1 30 ? -5.43 -15.391 -1.716 1 95.56 30 GLY B N 1
ATOM 1946 C CA . GLY B 1 30 ? -6.543 -14.93 -0.905 1 95.56 30 GLY B CA 1
ATOM 1947 C C . GLY B 1 30 ? -6.113 -14.086 0.28 1 95.56 30 GLY B C 1
ATOM 1948 O O . GLY B 1 30 ? -6.746 -13.078 0.594 1 95.56 30 GLY B O 1
ATOM 1949 N N . GLN B 1 31 ? -5.09 -14.469 0.917 1 95.94 31 GLN B N 1
ATOM 1950 C CA . GLN B 1 31 ? -4.543 -13.711 2.037 1 95.94 31 GLN B CA 1
ATOM 1951 C C . GLN B 1 31 ? -4.051 -12.336 1.585 1 95.94 31 GLN B C 1
ATOM 1953 O O . GLN B 1 31 ? -4.254 -11.344 2.281 1 95.94 31 GLN B O 1
ATOM 1958 N N . LEU B 1 32 ? -3.406 -12.328 0.427 1 95.44 32 LEU B N 1
ATOM 1959 C CA . LEU B 1 32 ? -2.93 -11.078 -0.141 1 95.44 32 LEU B CA 1
ATOM 1960 C C . LEU B 1 32 ? -4.094 -10.133 -0.432 1 95.44 32 LEU B C 1
ATOM 1962 O O . LEU B 1 32 ? -4.012 -8.938 -0.15 1 95.44 32 LEU B O 1
ATOM 1966 N N . GLU B 1 33 ? -5.18 -10.688 -0.99 1 94.81 33 GLU B N 1
ATOM 1967 C CA . GLU B 1 33 ? -6.363 -9.883 -1.293 1 94.81 33 GLU B CA 1
ATOM 1968 C C . GLU B 1 33 ? -6.961 -9.281 -0.026 1 94.81 33 GLU B C 1
ATOM 1970 O O . GLU B 1 33 ? -7.355 -8.109 -0.016 1 94.81 33 GLU B O 1
ATOM 1975 N N . THR B 1 34 ? -6.969 -10.047 1.034 1 95.25 34 THR B N 1
ATOM 1976 C CA . THR B 1 34 ? -7.496 -9.555 2.301 1 95.25 34 THR B CA 1
ATOM 1977 C C . THR B 1 34 ? -6.637 -8.406 2.832 1 95.25 34 THR B C 1
ATOM 1979 O O . THR B 1 34 ? -7.164 -7.418 3.344 1 95.25 34 THR B O 1
ATOM 1982 N N . THR B 1 35 ? -5.352 -8.594 2.734 1 95.31 35 THR B N 1
ATOM 1983 C CA . THR B 1 35 ? -4.43 -7.555 3.17 1 95.31 35 THR B CA 1
ATOM 1984 C C . THR B 1 35 ? -4.641 -6.273 2.365 1 95.31 35 THR B C 1
ATOM 1986 O O . THR B 1 35 ? -4.562 -5.172 2.91 1 95.31 35 THR B O 1
ATOM 1989 N N . GLN B 1 36 ? -4.891 -6.398 1.056 1 96 36 GLN B N 1
ATOM 1990 C CA . GLN B 1 36 ? -5.105 -5.23 0.208 1 96 36 GLN B CA 1
ATOM 1991 C C . GLN B 1 36 ? -6.387 -4.5 0.596 1 96 36 GLN B C 1
ATOM 1993 O O . GLN B 1 36 ? -6.457 -3.271 0.505 1 96 36 GLN B O 1
ATOM 1998 N N . ILE B 1 37 ? -7.387 -5.254 1.055 1 95.75 37 ILE B N 1
ATOM 1999 C CA . ILE B 1 37 ? -8.625 -4.629 1.522 1 95.75 37 ILE B CA 1
ATOM 2000 C C . ILE B 1 37 ? -8.328 -3.738 2.727 1 95.75 37 ILE B C 1
ATOM 2002 O O . ILE B 1 37 ? -8.805 -2.604 2.799 1 95.75 37 ILE B O 1
ATOM 2006 N N . VAL B 1 38 ? -7.531 -4.207 3.627 1 95.44 38 VAL B N 1
ATOM 2007 C CA . VAL B 1 38 ? -7.148 -3.443 4.812 1 95.44 38 VAL B CA 1
ATOM 2008 C C . VAL B 1 38 ? -6.363 -2.201 4.398 1 95.44 38 VAL B C 1
ATOM 2010 O O . VAL B 1 38 ? -6.609 -1.105 4.91 1 95.44 38 VAL B O 1
ATOM 2013 N N . THR B 1 39 ? -5.41 -2.393 3.484 1 95.56 39 THR B N 1
ATOM 2014 C CA . THR B 1 39 ? -4.609 -1.278 2.986 1 95.56 39 THR B CA 1
ATOM 2015 C C . THR B 1 39 ? -5.504 -0.205 2.371 1 95.56 39 THR B C 1
ATOM 2017 O O . THR B 1 39 ? -5.348 0.983 2.66 1 95.56 39 THR B O 1
ATOM 2020 N N . ASN B 1 40 ? -6.488 -0.63 1.556 1 95.06 40 ASN B N 1
ATOM 2021 C CA . ASN B 1 40 ? -7.41 0.304 0.916 1 95.06 40 ASN B CA 1
ATOM 2022 C C . ASN B 1 40 ? -8.219 1.087 1.944 1 95.06 40 ASN B C 1
ATOM 2024 O O . ASN B 1 40 ? -8.383 2.301 1.815 1 95.06 40 ASN B O 1
ATOM 2028 N N . ASN B 1 41 ? -8.703 0.425 2.949 1 96.12 41 ASN B N 1
ATOM 2029 C CA . ASN B 1 41 ? -9.484 1.085 3.99 1 96.12 41 ASN B CA 1
ATOM 2030 C C . ASN B 1 41 ? -8.641 2.09 4.773 1 96.12 41 ASN B C 1
ATOM 2032 O O . ASN B 1 41 ? -9.109 3.184 5.09 1 96.12 41 ASN B O 1
ATOM 2036 N N . THR B 1 42 ? -7.441 1.676 5.07 1 95.19 42 THR B N 1
ATOM 2037 C CA . THR B 1 42 ? -6.531 2.555 5.801 1 95.19 42 THR B CA 1
ATOM 2038 C C . THR B 1 42 ? -6.203 3.795 4.973 1 95.19 42 THR B C 1
ATOM 2040 O O . THR B 1 42 ? -6.188 4.91 5.5 1 95.19 42 THR B O 1
ATOM 2043 N N . LEU B 1 43 ? -5.953 3.627 3.658 1 95.38 43 LEU B N 1
ATOM 2044 C CA . LEU B 1 43 ? -5.641 4.734 2.762 1 95.38 43 LEU B CA 1
ATOM 2045 C C . LEU B 1 43 ? -6.816 5.703 2.664 1 95.38 43 LEU B C 1
ATOM 2047 O O . LEU B 1 43 ? -6.621 6.918 2.646 1 95.38 43 LEU B O 1
ATOM 2051 N N . THR B 1 44 ? -8.016 5.148 2.633 1 94.5 44 THR B N 1
ATOM 2052 C CA . THR B 1 44 ? -9.211 5.98 2.574 1 94.5 44 THR B CA 1
ATOM 2053 C C . THR B 1 44 ? -9.32 6.852 3.822 1 94.5 44 THR B C 1
ATOM 2055 O O . THR B 1 44 ? -9.648 8.039 3.73 1 94.5 44 THR B O 1
ATOM 2058 N N . THR B 1 45 ? -9.047 6.277 4.961 1 94.62 45 THR B N 1
ATOM 2059 C CA . THR B 1 45 ? -9.078 7.035 6.207 1 94.62 45 THR B CA 1
ATOM 2060 C C . THR B 1 45 ? -8 8.117 6.215 1 94.62 45 THR B C 1
ATOM 2062 O O . THR B 1 45 ? -8.242 9.242 6.656 1 94.62 45 THR B O 1
ATOM 2065 N N . LEU B 1 46 ? -6.824 7.742 5.758 1 95 46 LEU B N 1
ATOM 2066 C CA . LEU B 1 46 ? -5.73 8.703 5.684 1 95 46 LEU B CA 1
ATOM 2067 C C . LEU B 1 46 ? -6.094 9.875 4.77 1 95 46 LEU B C 1
ATOM 2069 O O . LEU B 1 46 ? -5.801 11.031 5.086 1 95 46 LEU B O 1
ATOM 2073 N N . GLU B 1 47 ? -6.746 9.609 3.699 1 94.62 47 GLU B N 1
ATOM 2074 C CA . GLU B 1 47 ? -7.184 10.641 2.762 1 94.62 47 GLU B CA 1
ATOM 2075 C C . GLU B 1 47 ? -8.156 11.617 3.424 1 94.62 47 GLU B C 1
ATOM 2077 O O . GLU B 1 47 ? -8.031 12.828 3.258 1 94.62 47 GLU B O 1
ATOM 2082 N N . ARG B 1 48 ? -9.078 11.117 4.164 1 94 48 ARG B N 1
ATOM 2083 C CA . ARG B 1 48 ? -10.047 11.953 4.871 1 94 48 ARG B CA 1
ATOM 2084 C C . ARG B 1 48 ? -9.359 12.828 5.914 1 94 48 ARG B C 1
ATOM 2086 O O . ARG B 1 48 ? -9.703 14 6.062 1 94 48 ARG B O 1
ATOM 2093 N N . THR B 1 49 ? -8.414 12.18 6.578 1 93.31 49 THR B N 1
ATOM 2094 C CA . THR B 1 49 ? -7.707 12.891 7.633 1 93.31 49 THR B CA 1
ATOM 2095 C C . THR B 1 49 ? -6.844 14.008 7.047 1 93.31 49 THR B C 1
ATOM 2097 O O . THR B 1 49 ? -6.785 15.109 7.594 1 93.31 49 THR B O 1
ATOM 2100 N N . VAL B 1 50 ? -6.16 13.719 5.969 1 92.94 50 VAL B N 1
ATOM 2101 C CA . VAL B 1 50 ? -5.336 14.719 5.293 1 92.94 50 VAL B CA 1
ATOM 2102 C C . VAL B 1 50 ? -6.215 15.859 4.793 1 92.94 50 VAL B C 1
ATOM 2104 O O . VAL B 1 50 ? -5.848 17.031 4.918 1 92.94 50 VAL B O 1
ATOM 2107 N N . ALA B 1 51 ? -7.398 15.57 4.289 1 93.31 51 ALA B N 1
ATOM 2108 C CA . ALA B 1 51 ? -8.344 16.594 3.85 1 93.31 51 ALA B CA 1
ATOM 2109 C C . ALA B 1 51 ? -8.773 17.484 5.016 1 93.31 51 ALA B C 1
ATOM 2111 O O . ALA B 1 51 ? -8.844 18.703 4.879 1 93.31 51 ALA B O 1
ATOM 2112 N N . ALA B 1 52 ? -9.047 16.906 6.168 1 92.44 52 ALA B N 1
ATOM 2113 C CA . ALA B 1 52 ? -9.422 17.641 7.367 1 92.44 52 ALA B CA 1
ATOM 2114 C C . ALA B 1 52 ? -8.281 18.547 7.832 1 92.44 52 ALA B C 1
ATOM 2116 O O . ALA B 1 52 ? -8.508 19.688 8.227 1 92.44 52 ALA B O 1
ATOM 2117 N N . THR B 1 53 ? -7.098 18.031 7.789 1 92.38 53 THR B N 1
ATOM 2118 C CA . THR B 1 53 ? -5.906 18.797 8.156 1 92.38 53 THR B CA 1
ATOM 2119 C C . THR B 1 53 ? -5.746 20.016 7.258 1 92.38 53 THR B C 1
ATOM 2121 O O . THR B 1 53 ? -5.457 21.109 7.738 1 92.38 53 THR B O 1
ATOM 2124 N N . ASN B 1 54 ? -5.949 19.844 5.996 1 92.62 54 ASN B N 1
ATOM 2125 C CA . ASN B 1 54 ? -5.871 20.953 5.047 1 92.62 54 ASN B CA 1
ATOM 2126 C C . ASN B 1 54 ? -6.906 22.031 5.355 1 92.62 54 ASN B C 1
ATOM 2128 O O . ASN B 1 54 ? -6.609 23.234 5.27 1 92.62 54 ASN B O 1
ATOM 2132 N N . THR B 1 55 ? -8.102 21.609 5.711 1 91.56 55 THR B N 1
ATOM 2133 C CA . THR B 1 55 ? -9.164 22.531 6.066 1 91.56 55 THR B CA 1
ATOM 2134 C C . THR B 1 55 ? -8.789 23.328 7.312 1 91.56 55 THR B C 1
ATOM 2136 O O . THR B 1 55 ? -8.945 24.562 7.344 1 91.56 55 THR B O 1
ATOM 2139 N N . SER B 1 56 ? -8.258 22.688 8.297 1 90.88 56 SER B N 1
ATOM 2140 C CA . SER B 1 56 ? -7.832 23.328 9.531 1 90.88 56 SER B CA 1
ATOM 2141 C C . SER B 1 56 ? -6.684 24.297 9.273 1 90.88 56 SER B C 1
ATOM 2143 O O . SER B 1 56 ? -6.652 25.406 9.844 1 90.88 56 SER B O 1
ATOM 2145 N N . LEU B 1 57 ? -5.746 23.844 8.477 1 93.5 57 LEU B N 1
ATOM 2146 C CA . LEU B 1 57 ? -4.609 24.703 8.148 1 93.5 57 LEU B CA 1
ATOM 2147 C C . LEU B 1 57 ? -5.074 25.969 7.434 1 93.5 57 LEU B C 1
ATOM 2149 O O . LEU B 1 57 ? -4.605 27.062 7.742 1 93.5 57 LEU B O 1
ATOM 2153 N N . ALA B 1 58 ? -6.02 25.812 6.52 1 93.25 58 ALA B N 1
ATOM 2154 C CA . ALA B 1 58 ? -6.57 26.969 5.809 1 93.25 58 ALA B CA 1
ATOM 2155 C C . ALA B 1 58 ? -7.234 27.938 6.773 1 93.25 58 ALA B C 1
ATOM 2157 O O . ALA B 1 58 ? -7.098 29.156 6.625 1 93.25 58 ALA B O 1
ATOM 2158 N N . ALA B 1 59 ? -7.883 27.469 7.773 1 91.94 59 ALA B N 1
ATOM 2159 C CA . ALA B 1 59 ? -8.539 28.297 8.781 1 91.94 59 ALA B CA 1
ATOM 2160 C C . ALA B 1 59 ? -7.512 29.062 9.609 1 91.94 59 ALA B C 1
ATOM 2162 O O . ALA B 1 59 ? -7.711 30.234 9.93 1 91.94 59 ALA B O 1
ATOM 2163 N N . ILE B 1 60 ? -6.434 28.391 9.961 1 91.5 60 ILE B N 1
ATOM 2164 C CA . ILE B 1 60 ? -5.363 29.031 10.727 1 91.5 60 ILE B CA 1
ATOM 2165 C C . ILE B 1 60 ? -4.762 30.172 9.906 1 91.5 60 ILE B C 1
ATOM 2167 O O . ILE B 1 60 ? -4.555 31.281 10.422 1 91.5 60 ILE B O 1
ATOM 2171 N N . ILE B 1 61 ? -4.492 29.875 8.641 1 92.5 61 ILE B N 1
ATOM 2172 C CA . ILE B 1 61 ? -3.896 30.875 7.754 1 92.5 61 ILE B CA 1
ATOM 2173 C C . ILE B 1 61 ? -4.82 32.094 7.645 1 92.5 61 ILE B C 1
ATOM 2175 O O . ILE B 1 61 ? -4.363 33.219 7.711 1 92.5 61 ILE B O 1
ATOM 2179 N N . GLU B 1 62 ? -6.102 31.891 7.578 1 92.38 62 GLU B N 1
ATOM 2180 C CA . GLU B 1 62 ? -7.082 32.969 7.504 1 92.38 62 GLU B CA 1
ATOM 2181 C C . GLU B 1 62 ? -7.074 33.812 8.781 1 92.38 62 GLU B C 1
ATOM 2183 O O . GLU B 1 62 ? -7.117 35.031 8.727 1 92.38 62 GLU B O 1
ATOM 2188 N N . ARG B 1 63 ? -7.027 33.125 9.859 1 88.5 63 ARG B N 1
ATOM 2189 C CA . ARG B 1 63 ? -7.012 33.812 11.141 1 88.5 63 ARG B CA 1
ATOM 2190 C C . ARG B 1 63 ? -5.738 34.625 11.305 1 88.5 63 ARG B C 1
ATOM 2192 O O . ARG B 1 63 ? -5.773 35.75 11.805 1 88.5 63 ARG B O 1
ATOM 2199 N N . LEU B 1 64 ? -4.664 34.062 10.906 1 89.94 64 LEU B N 1
ATOM 2200 C CA . LEU B 1 64 ? -3.4 34.812 10.984 1 89.94 64 LEU B CA 1
ATOM 2201 C C . LEU B 1 64 ? -3.412 36.031 10.07 1 89.94 64 LEU B C 1
ATOM 2203 O O . LEU B 1 64 ? -2.887 37.062 10.43 1 89.94 64 LEU B O 1
ATOM 2207 N N . ASP B 1 65 ? -3.98 35.938 8.945 1 90.5 65 ASP B N 1
ATOM 2208 C CA . ASP B 1 65 ? -4.102 37.062 8.031 1 90.5 65 ASP B CA 1
ATOM 2209 C C . ASP B 1 65 ? -4.945 38.188 8.648 1 90.5 65 ASP B C 1
ATOM 2211 O O . ASP B 1 65 ? -4.605 39.344 8.523 1 90.5 65 ASP B O 1
ATOM 2215 N N . ARG B 1 66 ? -5.984 37.844 9.273 1 85.88 66 ARG B N 1
ATOM 2216 C CA . ARG B 1 66 ? -6.82 38.844 9.953 1 85.88 66 ARG B CA 1
ATOM 2217 C C . ARG B 1 66 ? -6.047 39.531 11.078 1 85.88 66 ARG B C 1
ATOM 2219 O O . ARG B 1 66 ? -6.156 40.719 11.258 1 85.88 66 ARG B O 1
ATOM 2226 N N . MET B 1 67 ? -5.285 38.719 11.758 1 83.44 67 MET B N 1
ATOM 2227 C CA . MET B 1 67 ? -4.449 39.281 12.812 1 83.44 67 MET B CA 1
ATOM 2228 C C . MET B 1 67 ? -3.428 40.25 12.234 1 83.44 67 MET B C 1
ATOM 2230 O O . MET B 1 67 ? -3.174 41.312 12.82 1 83.44 67 MET B O 1
ATOM 2234 N N . ASP B 1 68 ? -2.873 39.844 11.18 1 86.5 68 ASP B N 1
ATOM 2235 C CA . ASP B 1 68 ? -1.893 40.719 10.508 1 86.5 68 ASP B CA 1
ATOM 2236 C C . ASP B 1 68 ? -2.52 42.031 10.062 1 86.5 68 ASP B C 1
ATOM 2238 O O . ASP B 1 68 ? -1.896 43.094 10.172 1 86.5 68 ASP B O 1
ATOM 2242 N N . GLN B 1 69 ? -3.775 42 9.594 1 85.69 69 GLN B N 1
ATOM 2243 C CA . GLN B 1 69 ? -4.496 43.188 9.164 1 85.69 69 GLN B CA 1
ATOM 2244 C C . GLN B 1 69 ? -4.73 44.125 10.344 1 85.69 69 GLN B C 1
ATOM 2246 O O . GLN B 1 69 ? -4.566 45.344 10.211 1 85.69 69 GLN B O 1
ATOM 2251 N N . VAL B 1 70 ? -5.031 43.531 11.461 1 77.31 70 VAL B N 1
ATOM 2252 C CA . VAL B 1 70 ? -5.258 44.312 12.664 1 77.31 70 VAL B CA 1
ATOM 2253 C C . VAL B 1 70 ? -3.955 45 13.086 1 77.31 70 VAL B C 1
ATOM 2255 O O . VAL B 1 70 ? -3.961 46.156 13.523 1 77.31 70 VAL B O 1
ATOM 2258 N N . GLY B 1 71 ? -2.895 44.25 12.82 1 75.5 71 GLY B N 1
ATOM 2259 C CA . GLY B 1 71 ? -1.593 44.812 13.133 1 75.5 71 GLY B CA 1
ATOM 2260 C C . GLY B 1 71 ? -1.18 45.906 12.188 1 75.5 71 GLY B C 1
ATOM 2261 O O . GLY B 1 71 ? -0.476 46.844 12.578 1 75.5 71 GLY B O 1
ATOM 2262 N N . ARG B 1 72 ? -1.583 46.031 10.938 1 75.75 72 ARG B N 1
ATOM 2263 C CA . ARG B 1 72 ? -1.178 47 9.914 1 75.75 72 ARG B CA 1
ATOM 2264 C C . ARG B 1 72 ? -2.102 48.219 9.906 1 75.75 72 ARG B C 1
ATOM 2266 O O . ARG B 1 72 ? -1.667 49.344 9.617 1 75.75 72 ARG B O 1
ATOM 2273 N N . GLU B 1 73 ? -3.418 48.094 9.852 1 66.31 73 GLU B N 1
ATOM 2274 C CA . GLU B 1 73 ? -4.32 49.25 9.758 1 66.31 73 GLU B CA 1
ATOM 2275 C C . GLU B 1 73 ? -3.912 50.344 10.727 1 66.31 73 GLU B C 1
ATOM 2277 O O . GLU B 1 73 ? -4.105 51.531 10.438 1 66.31 73 GLU B O 1
ATOM 2282 N N . GLY B 1 74 ? -3.627 50.094 11.891 1 49.5 74 GLY B N 1
ATOM 2283 C CA . GLY B 1 74 ? -3.391 51.344 12.641 1 49.5 74 GLY B CA 1
ATOM 2284 C C . GLY B 1 74 ? -2.219 52.125 12.117 1 49.5 74 GLY B C 1
ATOM 2285 O O . GLY B 1 74 ? -1.906 53.219 12.648 1 49.5 74 GLY B O 1
ATOM 2286 N N . ARG B 1 75 ? -1.298 51.562 11.328 1 46.34 75 ARG B N 1
ATOM 2287 C CA . ARG B 1 75 ? -0.276 52.469 10.844 1 46.34 75 ARG B CA 1
ATOM 2288 C C . ARG B 1 75 ? -0.883 53.531 9.93 1 46.34 75 ARG B C 1
ATOM 2290 O O . ARG B 1 75 ? -0.326 54.625 9.773 1 46.34 75 ARG B O 1
ATOM 2297 N N . GLN B 1 76 ? -1.968 53.094 9.273 1 39.06 76 GLN B N 1
ATOM 2298 C CA . GLN B 1 76 ? -2.389 54.156 8.359 1 39.06 76 GLN B CA 1
ATOM 2299 C C . GLN B 1 76 ? -3.152 55.25 9.094 1 39.06 76 GLN B C 1
ATOM 2301 O O . GLN B 1 76 ? -3.164 56.406 8.664 1 39.06 76 GLN B O 1
ATOM 2306 N N . GLN B 1 77 ? -4.027 54.875 10.031 1 39.38 77 GLN B N 1
ATOM 2307 C CA . GLN B 1 77 ? -4.871 55.969 10.477 1 39.38 77 GLN B CA 1
ATOM 2308 C C . GLN B 1 77 ? -4.074 56.969 11.289 1 39.38 77 GLN B C 1
ATOM 2310 O O . GLN B 1 77 ? -4.605 58.031 11.688 1 39.38 77 GLN B O 1
ATOM 2315 N N . GLY B 1 78 ? -3.033 56.562 11.875 1 33.88 78 GLY B N 1
ATOM 2316 C CA . GLY B 1 78 ? -2.436 57.625 12.664 1 33.88 78 GLY B CA 1
ATOM 2317 C C . GLY B 1 78 ? -2.17 58.875 11.867 1 33.88 78 GLY B C 1
ATOM 2318 O O . GLY B 1 78 ? -1.658 59.875 12.406 1 33.88 78 GLY B O 1
ATOM 2319 N N . ASP B 1 79 ? -2.092 58.719 10.469 1 32.59 79 ASP B N 1
ATOM 2320 C CA . ASP B 1 79 ? -1.847 60.094 10.008 1 32.59 79 ASP B CA 1
ATOM 2321 C C . ASP B 1 79 ? -3.129 60.906 10.039 1 32.59 79 ASP B C 1
ATOM 2323 O O . ASP B 1 79 ? -3.08 62.156 10.008 1 32.59 79 ASP B O 1
ATOM 2327 N N . ASP B 1 80 ? -4.297 60.25 9.602 1 31.36 80 ASP B N 1
ATOM 2328 C CA . ASP B 1 80 ? -5.305 61.25 9.305 1 31.36 80 ASP B CA 1
ATOM 2329 C C . ASP B 1 80 ? -6.16 61.562 10.531 1 31.36 80 ASP B C 1
ATOM 2331 O O . ASP B 1 80 ? -7.281 61.062 10.648 1 31.36 80 ASP B O 1
ATOM 2335 N N . ASP B 1 81 ? -5.883 61.312 11.758 1 32.12 81 ASP B N 1
ATOM 2336 C CA . ASP B 1 81 ? -6.754 61.656 12.875 1 32.12 81 ASP B CA 1
ATOM 2337 C C . ASP B 1 81 ? -7.172 63.125 12.797 1 32.12 81 ASP B C 1
ATOM 2339 O O . ASP B 1 81 ? -6.395 64 13.148 1 32.12 81 ASP B O 1
ATOM 2343 N N . GLY B 1 82 ? -7.918 63.531 11.719 1 25.11 82 GLY B N 1
ATOM 2344 C CA . GLY B 1 82 ? -8.773 64.625 12.078 1 25.11 82 GLY B CA 1
ATOM 2345 C C . GLY B 1 82 ? -9.648 64.375 13.281 1 25.11 82 GLY B C 1
ATOM 2346 O O . GLY B 1 82 ? -10.016 63.219 13.531 1 25.11 82 GLY B O 1
ATOM 2347 N N . TYR B 1 83 ? -9.906 65.312 14.289 1 27.03 83 TYR B N 1
ATOM 2348 C CA . TYR B 1 83 ? -10.43 65.5 15.625 1 27.03 83 TYR B CA 1
ATOM 2349 C C . TYR B 1 83 ? -11.914 65.188 15.703 1 27.03 83 TYR B C 1
ATOM 2351 O O . TYR B 1 83 ? -12.758 66.125 15.703 1 27.03 83 TYR B O 1
ATOM 2359 N N . GLY B 1 84 ? -12.625 64.375 14.859 1 24.89 84 GLY B N 1
ATOM 2360 C CA . GLY B 1 84 ? -14.016 64.688 15.18 1 24.89 84 GLY B CA 1
ATOM 2361 C C . GLY B 1 84 ? -14.445 64.062 16.5 1 24.89 84 GLY B C 1
ATOM 2362 O O . GLY B 1 84 ? -14.211 62.875 16.75 1 24.89 84 GLY B O 1
ATOM 2363 N N . SER B 1 85 ? -14.695 64.875 17.609 1 25.23 85 SER B N 1
ATOM 2364 C CA . SER B 1 85 ? -14.906 64.812 19.047 1 25.23 85 SER B CA 1
ATOM 2365 C C . SER B 1 85 ? -16.203 64.125 19.406 1 25.23 85 SER B C 1
ATOM 2367 O O . SER B 1 85 ? -16.594 64.062 20.578 1 25.23 85 SER B O 1
ATOM 2369 N N . ILE B 1 86 ? -17.125 63.469 18.641 1 27.41 86 ILE B N 1
ATOM 2370 C CA . ILE B 1 86 ? -18.422 63.594 19.328 1 27.41 86 ILE B CA 1
ATOM 2371 C C . ILE B 1 86 ? -18.469 62.625 20.5 1 27.41 86 ILE B C 1
ATOM 2373 O O . ILE B 1 86 ? -17.922 61.5 20.438 1 27.41 86 ILE B O 1
ATOM 2377 N N . ALA B 1 87 ? -19.094 62.969 21.781 1 27.14 87 ALA B N 1
ATOM 2378 C CA . ALA B 1 87 ? -19.141 62.75 23.234 1 27.14 87 ALA B CA 1
ATOM 2379 C C . ALA B 1 87 ? -19.938 61.5 23.562 1 27.14 87 ALA B C 1
ATOM 2381 O O . ALA B 1 87 ? -19.984 61.062 24.719 1 27.14 87 ALA B O 1
ATOM 2382 N N . GLY B 1 88 ? -20.984 61 22.891 1 28.2 88 GLY B N 1
ATOM 2383 C CA . GLY B 1 88 ? -22.016 60.406 23.719 1 28.2 88 GLY B CA 1
ATOM 2384 C C . GLY B 1 88 ? -21.531 59.156 24.422 1 28.2 88 GLY B C 1
ATOM 2385 O O . GLY B 1 88 ? -20.531 58.562 24.031 1 28.2 88 GLY B O 1
ATOM 2386 N N . LEU B 1 89 ? -22.219 58.688 25.641 1 32.53 89 LEU B N 1
ATOM 2387 C CA . LEU B 1 89 ? -22.062 57.906 26.859 1 32.53 89 LEU B CA 1
ATOM 2388 C C . LEU B 1 89 ? -21.938 56.406 26.547 1 32.53 89 LEU B C 1
ATOM 2390 O O . LEU B 1 89 ? -21.891 55.562 27.453 1 32.53 89 LEU B O 1
ATOM 2394 N N . GLU B 1 90 ? -22.438 55.875 25.438 1 32.91 90 GLU B N 1
ATOM 2395 C CA . GLU B 1 90 ? -22.719 54.469 25.297 1 32.91 90 GLU B CA 1
ATOM 2396 C C . GLU B 1 90 ? -21.469 53.625 25.562 1 32.91 90 GLU B C 1
ATOM 2398 O O . GLU B 1 90 ? -20.344 54.094 25.344 1 32.91 90 GLU B O 1
ATOM 2403 N N . VAL B 1 91 ? -21.625 52.5 26.203 1 36.53 91 VAL B N 1
ATOM 2404 C CA . VAL B 1 91 ? -20.625 51.531 26.625 1 36.53 91 VAL B CA 1
ATOM 2405 C C . VAL B 1 91 ? -19.531 51.406 25.578 1 36.53 91 VAL B C 1
ATOM 2407 O O . VAL B 1 91 ? -19.812 51.406 24.375 1 36.53 91 VAL B O 1
ATOM 2410 N N . ASP B 1 92 ? -18.156 51.625 25.828 1 34.38 92 ASP B N 1
ATOM 2411 C CA . ASP B 1 92 ? -17.031 51.938 24.969 1 34.38 92 ASP B CA 1
ATOM 2412 C C . ASP B 1 92 ? -16.812 50.812 23.938 1 34.38 92 ASP B C 1
ATOM 2414 O O . ASP B 1 92 ? -16.219 49.781 24.234 1 34.38 92 ASP B O 1
ATOM 2418 N N . ASP B 1 93 ? -17.75 50.312 23.219 1 38.38 93 ASP B N 1
ATOM 2419 C CA . ASP B 1 93 ? -17.516 49.875 21.844 1 38.38 93 ASP B CA 1
ATOM 2420 C C . ASP B 1 93 ? -16.438 50.75 21.172 1 38.38 93 ASP B C 1
ATOM 2422 O O . ASP B 1 93 ? -16.094 50.531 20.016 1 38.38 93 ASP B O 1
ATOM 2426 N N . ALA B 1 94 ? -16.172 51.844 21.75 1 41.59 94 ALA B N 1
ATOM 2427 C CA . ALA B 1 94 ? -15.211 52.844 21.328 1 41.59 94 ALA B CA 1
ATOM 2428 C C . ALA B 1 94 ? -13.773 52.344 21.484 1 41.59 94 ALA B C 1
ATOM 2430 O O . ALA B 1 94 ? -12.867 52.844 20.797 1 41.59 94 ALA B O 1
ATOM 2431 N N . SER B 1 95 ? -13.656 51.625 22.625 1 42.06 95 SER B N 1
ATOM 2432 C CA . SER B 1 95 ? -12.336 51.062 22.844 1 42.06 95 SER B CA 1
ATOM 2433 C C . SER B 1 95 ? -12.047 49.938 21.859 1 42.06 95 SER B C 1
ATOM 2435 O O . SER B 1 95 ? -10.898 49.531 21.672 1 42.06 95 SER B O 1
ATOM 2437 N N . ARG B 1 96 ? -13.195 49.094 21.516 1 53.16 96 ARG B N 1
ATOM 2438 C CA . ARG B 1 96 ? -13.078 48.062 20.484 1 53.16 96 ARG B CA 1
ATOM 2439 C C . ARG B 1 96 ? -12.57 48.656 19.188 1 53.16 96 ARG B C 1
ATOM 2441 O O . ARG B 1 96 ? -11.898 48 18.406 1 53.16 96 ARG B O 1
ATOM 2448 N N . ASN B 1 97 ? -13.148 49.906 19.016 1 48.97 97 ASN B N 1
ATOM 2449 C CA . ASN B 1 97 ? -12.844 50.625 17.781 1 48.97 97 ASN B CA 1
ATOM 2450 C C . ASN B 1 97 ? -11.648 51.531 17.953 1 48.97 97 ASN B C 1
ATOM 2452 O O . ASN B 1 97 ? -11.391 52.375 17.094 1 48.97 97 ASN B O 1
ATOM 2456 N N . MET B 1 98 ? -11.289 51.719 19.188 1 54.69 98 MET B N 1
ATOM 2457 C CA . MET B 1 98 ? -10.117 52.562 19.234 1 54.69 98 MET B CA 1
ATOM 2458 C C . MET B 1 98 ? -8.922 51.906 18.547 1 54.69 98 MET B C 1
ATOM 2460 O O . MET B 1 98 ? -8.664 50.719 18.75 1 54.69 98 MET B O 1
ATOM 2464 N N . PRO B 1 99 ? -8.43 52.719 17.719 1 67 99 PRO B N 1
ATOM 2465 C CA . PRO B 1 99 ? -7.273 52.188 17 1 67 99 PRO B CA 1
ATOM 2466 C C . PRO B 1 99 ? -6.184 51.656 17.953 1 67 99 PRO B C 1
ATOM 2468 O O . PRO B 1 99 ? -6.008 52.219 19.047 1 67 99 PRO B O 1
ATOM 2471 N N . HIS B 1 100 ? -5.781 50.625 17.75 1 71.69 100 HIS B N 1
ATOM 2472 C CA . HIS B 1 100 ? -4.699 50 18.531 1 71.69 100 HIS B CA 1
ATOM 2473 C C . HIS B 1 100 ? -3.475 50.938 18.562 1 71.69 100 HIS B C 1
ATOM 2475 O O . HIS B 1 100 ? -3.176 51.594 17.562 1 71.69 100 HIS B O 1
ATOM 2481 N N . SER B 1 101 ? -2.883 51.031 19.781 1 76.69 101 SER B N 1
ATOM 2482 C CA . SER B 1 101 ? -1.629 51.781 19.875 1 76.69 101 SER B CA 1
ATOM 2483 C C . SER B 1 101 ? -0.554 51.188 18.984 1 76.69 101 SER B C 1
ATOM 2485 O O . SER B 1 101 ? -0.628 50 18.641 1 76.69 101 SER B O 1
ATOM 2487 N N . PRO B 1 102 ? 0.365 52 18.453 1 79.56 102 PRO B N 1
ATOM 2488 C CA . PRO B 1 102 ? 1.473 51.469 17.656 1 79.56 102 PRO B CA 1
ATOM 2489 C C . PRO B 1 102 ? 2.207 50.312 18.344 1 79.56 102 PRO B C 1
ATOM 2491 O O . PRO B 1 102 ? 2.596 49.344 17.688 1 79.56 102 PRO B O 1
ATOM 2494 N N . ARG B 1 103 ? 2.344 50.375 19.609 1 77.69 103 ARG B N 1
ATOM 2495 C CA . ARG B 1 103 ? 3.023 49.312 20.359 1 77.69 103 ARG B CA 1
ATOM 2496 C C . ARG B 1 103 ? 2.248 48 20.281 1 77.69 103 ARG B C 1
ATOM 2498 O O . ARG B 1 103 ? 2.832 46.938 20.047 1 77.69 103 ARG B O 1
ATOM 2505 N N . THR B 1 104 ? 0.943 48.125 20.516 1 77.94 104 THR B N 1
ATOM 2506 C CA . THR B 1 104 ? 0.088 46.938 20.453 1 77.94 104 THR B CA 1
ATOM 2507 C C . THR B 1 104 ? 0.15 46.312 19.062 1 77.94 104 THR B C 1
ATOM 2509 O O . THR B 1 104 ? 0.267 45.094 18.938 1 77.94 104 THR B O 1
ATOM 2512 N N . LYS B 1 105 ? 0.145 47.094 18.094 1 81.12 105 LYS B N 1
ATOM 2513 C CA . LYS B 1 105 ? 0.219 46.625 16.703 1 81.12 105 LYS B CA 1
ATOM 2514 C C . LYS B 1 105 ? 1.541 45.906 16.438 1 81.12 105 LYS B C 1
ATOM 2516 O O . LYS B 1 105 ? 1.563 44.844 15.812 1 81.12 105 LYS B O 1
ATOM 2521 N N . GLY B 1 106 ? 2.611 46.531 16.922 1 83.88 106 GLY B N 1
ATOM 2522 C CA . GLY B 1 106 ? 3.92 45.906 16.766 1 83.88 106 GLY B CA 1
ATOM 2523 C C . GLY B 1 106 ? 4.023 44.531 17.391 1 83.88 106 GLY B C 1
ATOM 2524 O O . GLY B 1 106 ? 4.602 43.625 16.812 1 83.88 106 GLY B O 1
ATOM 2525 N N . ILE B 1 107 ? 3.412 44.406 18.562 1 81.44 107 ILE B N 1
ATOM 2526 C CA . ILE B 1 107 ? 3.443 43.156 19.297 1 81.44 107 ILE B CA 1
ATOM 2527 C C . ILE B 1 107 ? 2.66 42.094 18.516 1 81.44 107 ILE B C 1
ATOM 2529 O O . ILE B 1 107 ? 3.135 40.969 18.344 1 81.44 107 ILE B O 1
ATOM 2533 N N . ILE B 1 108 ? 1.462 42.438 18.047 1 81.5 108 ILE B N 1
ATOM 2534 C CA . ILE B 1 108 ? 0.618 41.531 17.297 1 81.5 108 ILE B CA 1
ATOM 2535 C C . ILE B 1 108 ? 1.352 41.094 16.031 1 81.5 108 ILE B C 1
ATOM 2537 O O . ILE B 1 108 ? 1.402 39.906 15.719 1 81.5 108 ILE B O 1
ATOM 2541 N N . GLN B 1 109 ? 1.966 42.031 15.367 1 86.88 109 GLN B N 1
ATOM 2542 C CA . GLN B 1 109 ? 2.67 41.75 14.125 1 86.88 109 GLN B CA 1
ATOM 2543 C C . GLN B 1 109 ? 3.854 40.812 14.367 1 86.88 109 GLN B C 1
ATOM 2545 O O . GLN B 1 109 ? 4.113 39.906 13.57 1 86.88 109 GLN B O 1
ATOM 2550 N N . HIS B 1 110 ? 4.582 41.094 15.453 1 85.81 110 HIS B N 1
ATOM 2551 C CA . HIS B 1 110 ? 5.715 40.219 15.781 1 85.81 110 HIS B CA 1
ATOM 2552 C C . HIS B 1 110 ? 5.277 38.781 15.977 1 85.81 110 HIS B C 1
ATOM 2554 O O . HIS B 1 110 ? 5.867 37.875 15.398 1 85.81 110 HIS B O 1
ATOM 2560 N N . PHE B 1 111 ? 4.191 38.531 16.672 1 83.81 111 PHE B N 1
ATOM 2561 C CA . PHE B 1 111 ? 3.693 37.188 16.953 1 83.81 111 PHE B CA 1
ATOM 2562 C C . PHE B 1 111 ? 3.154 36.531 15.68 1 83.81 111 PHE B C 1
ATOM 2564 O O . PHE B 1 111 ? 3.396 35.375 15.422 1 83.81 111 PHE B O 1
ATOM 2571 N N . VAL B 1 112 ? 2.42 37.312 14.906 1 88.19 112 VAL B N 1
ATOM 2572 C CA . VAL B 1 112 ? 1.88 36.812 13.648 1 88.19 112 VAL B CA 1
ATOM 2573 C C . VAL B 1 112 ? 3.02 36.344 12.758 1 88.19 112 VAL B C 1
ATOM 2575 O O . VAL B 1 112 ? 2.939 35.25 12.156 1 88.19 112 VAL B O 1
ATOM 2578 N N . ARG B 1 113 ? 4.047 37.094 12.727 1 90.44 113 ARG B N 1
ATOM 2579 C CA . ARG B 1 113 ? 5.176 36.719 11.883 1 90.44 113 ARG B CA 1
ATOM 2580 C C . ARG B 1 113 ? 5.781 35.406 12.32 1 90.44 113 ARG B C 1
ATOM 2582 O O . ARG B 1 113 ? 6.109 34.562 11.492 1 90.44 113 ARG B O 1
ATOM 2589 N N . LEU B 1 114 ? 5.859 35.188 13.594 1 87.31 114 LEU B N 1
ATOM 2590 C CA . LEU B 1 114 ? 6.457 33.969 14.133 1 87.31 114 LEU B CA 1
ATOM 2591 C C . LEU B 1 114 ? 5.598 32.75 13.82 1 87.31 114 LEU B C 1
ATOM 2593 O O . LEU B 1 114 ? 6.117 31.719 13.406 1 87.31 114 LEU B O 1
ATOM 2597 N N . VAL B 1 115 ? 4.316 32.875 13.969 1 88.94 115 VAL B N 1
ATOM 2598 C CA . VAL B 1 115 ? 3.404 31.766 13.75 1 88.94 115 VAL B CA 1
ATOM 2599 C C . VAL B 1 115 ? 3.26 31.5 12.25 1 88.94 115 VAL B C 1
ATOM 2601 O O . VAL B 1 115 ? 3.215 30.344 11.82 1 88.94 115 VAL B O 1
ATOM 2604 N N . LYS B 1 116 ? 3.291 32.562 11.547 1 90.5 116 LYS B N 1
ATOM 2605 C CA . LYS B 1 116 ? 3.119 32.469 10.102 1 90.5 116 LYS B CA 1
ATOM 2606 C C . LYS B 1 116 ? 4.281 31.703 9.469 1 90.5 116 LYS B C 1
ATOM 2608 O O . LYS B 1 116 ? 4.082 30.922 8.531 1 90.5 116 LYS B O 1
ATOM 2613 N N . THR B 1 117 ? 5.469 31.938 9.953 1 90.44 117 THR B N 1
ATOM 2614 C CA . THR B 1 117 ? 6.629 31.234 9.43 1 90.44 117 THR B CA 1
ATOM 2615 C C . THR B 1 117 ? 6.453 29.719 9.562 1 90.44 117 THR B C 1
ATOM 2617 O O . THR B 1 117 ? 6.695 28.969 8.609 1 90.44 117 THR B O 1
ATOM 2620 N N . HIS B 1 118 ? 6.004 29.297 10.656 1 90.62 118 HIS B N 1
ATOM 2621 C CA . HIS B 1 118 ? 5.816 27.859 10.883 1 90.62 118 HIS B CA 1
ATOM 2622 C C . HIS B 1 118 ? 4.609 27.344 10.109 1 90.62 118 HIS B C 1
ATOM 2624 O O . HIS B 1 118 ? 4.609 26.188 9.656 1 90.62 118 HIS B O 1
ATOM 2630 N N . THR B 1 119 ? 3.607 28.141 9.977 1 91.88 119 THR B N 1
ATOM 2631 C CA . THR B 1 119 ? 2.412 27.766 9.227 1 91.88 119 THR B CA 1
ATOM 2632 C C . THR B 1 119 ? 2.734 27.578 7.75 1 91.88 119 THR B C 1
ATOM 2634 O O . THR B 1 119 ? 2.178 26.703 7.094 1 91.88 119 THR B O 1
ATOM 2637 N N . GLU B 1 120 ? 3.639 28.391 7.23 1 90.44 120 GLU B N 1
ATOM 2638 C CA . GLU B 1 120 ? 4.082 28.25 5.848 1 90.44 120 GLU B CA 1
ATOM 2639 C C . GLU B 1 120 ? 4.797 26.906 5.637 1 90.44 120 GLU B C 1
ATOM 2641 O O . GLU B 1 120 ? 4.582 26.234 4.629 1 90.44 120 GLU B O 1
ATOM 2646 N N . GLY B 1 121 ? 5.641 26.562 6.562 1 89.81 121 GLY B N 1
ATOM 2647 C CA . GLY B 1 121 ? 6.254 25.25 6.508 1 89.81 121 GLY B CA 1
ATOM 2648 C C . GLY B 1 121 ? 5.242 24.125 6.523 1 89.81 121 GLY B C 1
ATOM 2649 O O . GLY B 1 121 ? 5.371 23.156 5.762 1 89.81 121 GLY B O 1
ATOM 2650 N N . LEU B 1 122 ? 4.234 24.234 7.352 1 92.44 122 LEU B N 1
ATOM 2651 C CA . LEU B 1 122 ? 3.158 23.25 7.422 1 92.44 122 LEU B CA 1
ATOM 2652 C C . LEU B 1 122 ? 2.422 23.156 6.09 1 92.44 122 LEU B C 1
ATOM 2654 O O . LEU B 1 122 ? 2.084 22.062 5.641 1 92.44 122 LEU B O 1
ATOM 2658 N N . ASP B 1 123 ? 2.193 24.266 5.5 1 92.88 123 ASP B N 1
ATOM 2659 C CA . ASP B 1 123 ? 1.489 24.312 4.219 1 92.88 123 ASP B CA 1
ATOM 2660 C C . ASP B 1 123 ? 2.271 23.578 3.135 1 92.88 123 ASP B C 1
ATOM 2662 O O . ASP B 1 123 ? 1.696 22.812 2.363 1 92.88 123 ASP B O 1
ATOM 2666 N N . ASN B 1 124 ? 3.576 23.75 3.061 1 94.31 124 ASN B N 1
ATOM 2667 C CA . ASN B 1 124 ? 4.426 23.047 2.105 1 94.31 124 ASN B CA 1
ATOM 2668 C C . ASN B 1 124 ? 4.422 21.547 2.354 1 94.31 124 ASN B C 1
ATOM 2670 O O . ASN B 1 124 ? 4.316 20.766 1.413 1 94.31 124 ASN B O 1
ATOM 2674 N N . ASP B 1 125 ? 4.555 21.141 3.59 1 93.12 125 ASP B N 1
ATOM 2675 C CA . ASP B 1 125 ? 4.543 19.734 3.943 1 93.12 125 ASP B CA 1
ATOM 2676 C C . ASP B 1 125 ? 3.223 19.078 3.543 1 93.12 125 ASP B C 1
ATOM 2678 O O . ASP B 1 125 ? 3.207 17.938 3.078 1 93.12 125 ASP B O 1
ATOM 2682 N N . MET B 1 126 ? 2.152 19.812 3.725 1 94.25 126 MET B N 1
ATOM 2683 C CA . MET B 1 126 ? 0.84 19.266 3.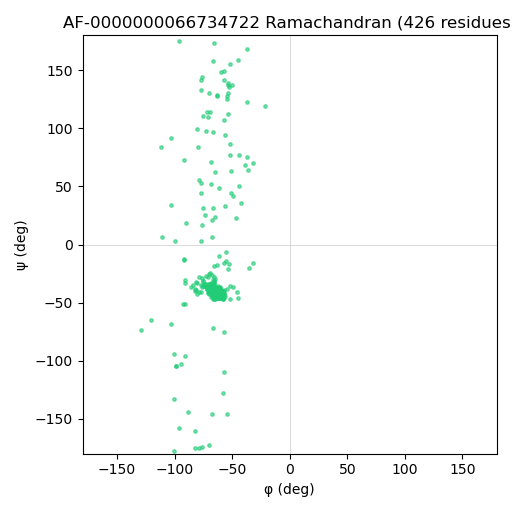393 1 94.25 126 MET B CA 1
ATOM 2684 C C . MET B 1 126 ? 0.694 19.078 1.885 1 94.25 126 MET B C 1
ATOM 2686 O O . MET B 1 126 ? 0.034 18.141 1.431 1 94.25 126 MET B O 1
ATOM 2690 N N . GLN B 1 127 ? 1.31 19.969 1.132 1 94.94 127 GLN B N 1
ATOM 2691 C CA . GLN B 1 127 ? 1.291 19.797 -0.318 1 94.94 127 GLN B CA 1
ATOM 2692 C C . GLN B 1 127 ? 2.02 18.516 -0.735 1 94.94 127 GLN B C 1
ATOM 2694 O O . GLN B 1 127 ? 1.517 17.75 -1.557 1 94.94 127 GLN B O 1
ATOM 2699 N N . VAL B 1 128 ? 3.105 18.281 -0.151 1 94.94 128 VAL B N 1
ATOM 2700 C CA . VAL B 1 128 ? 3.863 17.062 -0.435 1 94.94 128 VAL B CA 1
ATOM 2701 C C . VAL B 1 128 ? 3.07 15.844 0.019 1 94.94 128 VAL B C 1
ATOM 2703 O O . VAL B 1 128 ? 3.012 14.836 -0.689 1 94.94 128 VAL B O 1
ATOM 2706 N N . THR B 1 129 ? 2.5 15.938 1.178 1 94.5 129 THR B N 1
ATOM 2707 C CA . THR B 1 129 ? 1.682 14.844 1.689 1 94.5 129 THR B CA 1
ATOM 2708 C C . THR B 1 129 ? 0.56 14.5 0.712 1 94.5 129 THR B C 1
ATOM 2710 O O . THR B 1 129 ? 0.32 13.328 0.419 1 94.5 129 THR B O 1
ATOM 2713 N N . ASN B 1 130 ? -0.079 15.531 0.212 1 95.19 130 ASN B N 1
ATOM 2714 C CA . ASN B 1 130 ? -1.152 15.32 -0.753 1 95.19 130 ASN B CA 1
ATOM 2715 C C . ASN B 1 130 ? -0.642 14.633 -2.016 1 95.19 130 ASN B C 1
ATOM 2717 O O . ASN B 1 130 ? -1.276 13.703 -2.525 1 95.19 130 ASN B O 1
ATOM 2721 N N . GLU B 1 131 ? 0.465 15.078 -2.51 1 95.88 131 GLU B N 1
ATOM 2722 C CA . GLU B 1 131 ? 1.057 14.477 -3.703 1 95.88 131 GLU B CA 1
ATOM 2723 C C . GLU B 1 131 ? 1.39 13.008 -3.475 1 95.88 131 GLU B C 1
ATOM 2725 O O . GLU B 1 131 ? 1.066 12.156 -4.305 1 95.88 131 GLU B O 1
ATOM 2730 N N . LYS B 1 132 ? 1.979 12.758 -2.398 1 95.88 132 LYS B N 1
ATOM 2731 C CA . LYS B 1 132 ? 2.395 11.391 -2.107 1 95.88 132 LYS B CA 1
ATOM 2732 C C . LYS B 1 132 ? 1.188 10.492 -1.838 1 95.88 132 LYS B C 1
ATOM 2734 O O . LYS B 1 132 ? 1.205 9.305 -2.164 1 95.88 132 LYS B O 1
ATOM 2739 N N . MET B 1 133 ? 0.2 11.078 -1.248 1 95.19 133 MET B N 1
ATOM 2740 C CA . MET B 1 133 ? -1.038 10.32 -1.088 1 95.19 133 MET B CA 1
ATOM 2741 C C . MET B 1 133 ? -1.616 9.93 -2.443 1 95.19 133 MET B C 1
ATOM 2743 O O . MET B 1 133 ? -2.096 8.805 -2.619 1 95.19 133 MET B O 1
ATOM 2747 N N . GLY B 1 134 ? -1.599 10.891 -3.334 1 95.62 134 GLY B N 1
ATOM 2748 C CA . GLY B 1 134 ? -2.027 10.55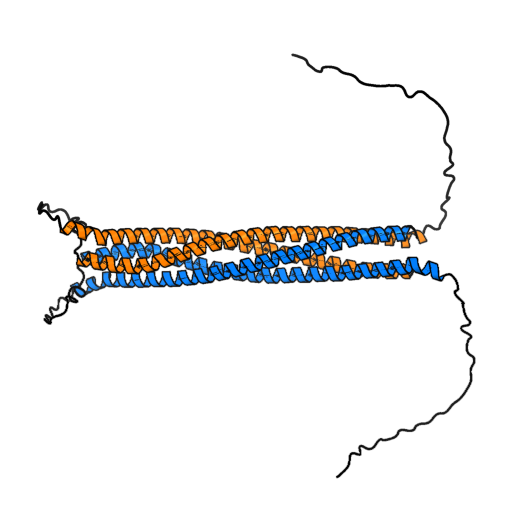5 -4.684 1 95.62 134 GLY B CA 1
ATOM 2749 C C . GLY B 1 134 ? -1.218 9.438 -5.312 1 95.62 134 GLY B C 1
ATOM 2750 O O . GLY B 1 134 ? -1.772 8.562 -5.973 1 95.62 134 GLY B O 1
ATOM 2751 N N . GLN B 1 135 ? 0.029 9.438 -5.117 1 95.69 135 GLN B N 1
ATOM 2752 C CA . GLN B 1 135 ? 0.907 8.391 -5.637 1 95.69 135 GLN B CA 1
ATOM 2753 C C . GLN B 1 135 ? 0.6 7.043 -4.992 1 95.69 135 GLN B C 1
ATOM 2755 O O . GLN B 1 135 ? 0.584 6.016 -5.672 1 95.69 135 GLN B O 1
ATOM 2760 N N . LEU B 1 136 ? 0.387 7.023 -3.668 1 96.19 136 LEU B N 1
ATOM 2761 C CA . LEU B 1 136 ? 0.051 5.789 -2.963 1 96.19 136 LEU B CA 1
ATOM 2762 C C . LEU B 1 136 ? -1.243 5.191 -3.502 1 96.19 136 LEU B C 1
ATOM 2764 O O . LEU B 1 136 ? -1.342 3.975 -3.684 1 96.19 136 LEU B O 1
ATOM 2768 N N . GLU B 1 137 ? -2.189 6.043 -3.732 1 95.5 137 GLU B N 1
ATOM 2769 C CA . GLU B 1 137 ? -3.455 5.574 -4.293 1 95.5 137 GLU B CA 1
ATOM 2770 C C . GLU B 1 137 ? -3.252 4.953 -5.672 1 95.5 137 GLU B C 1
ATOM 2772 O O . GLU B 1 137 ? -3.811 3.893 -5.969 1 95.5 137 GLU B O 1
ATOM 2777 N N . ALA B 1 138 ? -2.457 5.578 -6.484 1 96 138 ALA B N 1
ATOM 2778 C CA . ALA B 1 138 ? -2.195 5.07 -7.828 1 96 138 ALA B CA 1
ATOM 2779 C C . ALA B 1 138 ? -1.485 3.721 -7.777 1 96 138 ALA B C 1
ATOM 2781 O O . ALA B 1 138 ? -1.839 2.799 -8.516 1 96 138 ALA B O 1
ATOM 2782 N N . THR B 1 139 ? -0.479 3.633 -6.887 1 95.94 139 THR B N 1
ATOM 2783 C CA . THR B 1 139 ? 0.251 2.373 -6.781 1 95.94 139 THR B CA 1
ATOM 2784 C C . THR B 1 139 ? -0.65 1.271 -6.23 1 95.94 139 THR B C 1
ATOM 2786 O O . THR B 1 139 ? -0.508 0.104 -6.598 1 95.94 139 THR B O 1
ATOM 2789 N N . GLN B 1 140 ? -1.493 1.653 -5.32 1 96.62 140 GLN B N 1
ATOM 2790 C CA . GLN B 1 140 ? -2.424 0.671 -4.773 1 96.62 140 GLN B CA 1
ATOM 2791 C C . GLN B 1 140 ? -3.361 0.142 -5.855 1 96.62 140 GLN B C 1
ATOM 2793 O O . GLN B 1 140 ? -3.627 -1.061 -5.922 1 96.62 140 GLN B O 1
ATOM 2798 N N . ILE B 1 141 ? -3.873 0.998 -6.691 1 96.56 141 ILE B N 1
ATOM 2799 C CA . ILE B 1 141 ? -4.711 0.591 -7.816 1 96.56 141 ILE B CA 1
ATOM 2800 C C . ILE B 1 141 ? -3.926 -0.345 -8.734 1 96.56 141 ILE B C 1
ATOM 2802 O O . ILE B 1 141 ? -4.434 -1.393 -9.141 1 96.56 141 ILE B O 1
ATOM 2806 N N . ASP B 1 142 ? -2.715 0.045 -9.016 1 97 142 ASP B N 1
ATOM 2807 C CA . ASP B 1 142 ? -1.837 -0.778 -9.844 1 97 142 ASP B CA 1
ATOM 2808 C C . ASP B 1 142 ? -1.611 -2.148 -9.203 1 97 142 ASP B C 1
ATOM 2810 O O . ASP B 1 142 ? -1.688 -3.174 -9.883 1 97 142 ASP B O 1
ATOM 2814 N N . THR B 1 143 ? -1.342 -2.201 -7.91 1 96.25 143 THR B N 1
ATOM 2815 C CA . THR B 1 143 ? -1.147 -3.449 -7.184 1 96.25 143 THR B CA 1
ATOM 2816 C C . THR B 1 143 ? -2.379 -4.34 -7.301 1 96.25 143 THR B C 1
ATOM 2818 O O . THR B 1 143 ? -2.264 -5.539 -7.574 1 96.25 143 THR B O 1
ATOM 2821 N N . ASN B 1 144 ? -3.533 -3.805 -7.102 1 95.69 144 ASN B N 1
ATOM 2822 C CA . ASN B 1 144 ? -4.773 -4.566 -7.184 1 95.69 144 ASN B CA 1
ATOM 2823 C C . ASN B 1 144 ? -4.961 -5.176 -8.57 1 95.69 144 ASN B C 1
ATOM 2825 O O . ASN B 1 144 ? -5.359 -6.336 -8.695 1 95.69 144 ASN B O 1
ATOM 2829 N N . THR B 1 145 ? -4.695 -4.375 -9.594 1 96.56 145 THR B N 1
ATOM 2830 C CA . THR B 1 145 ? -4.832 -4.844 -10.961 1 96.56 145 THR B CA 1
ATOM 2831 C C . THR B 1 145 ? -3.855 -5.98 -11.25 1 96.56 145 THR B C 1
ATOM 2833 O O . THR B 1 145 ? -4.238 -7.008 -11.812 1 96.56 145 THR B O 1
ATOM 2836 N N . LYS B 1 146 ? -2.678 -5.801 -10.844 1 95.94 146 LYS B N 1
ATOM 2837 C CA . LYS B 1 146 ? -1.65 -6.809 -11.086 1 95.94 146 LYS B CA 1
ATOM 2838 C C . LYS B 1 146 ? -1.931 -8.086 -10.289 1 95.94 146 LYS B C 1
ATOM 2840 O O . LYS B 1 146 ? -1.693 -9.188 -10.781 1 95.94 146 LYS B O 1
ATOM 2845 N N . LEU B 1 147 ? -2.4 -7.941 -9.039 1 96.69 147 LEU B N 1
ATOM 2846 C CA . LEU B 1 147 ? -2.777 -9.102 -8.234 1 96.69 147 LEU B CA 1
ATOM 2847 C C . LEU B 1 147 ? -3.914 -9.875 -8.891 1 96.69 147 LEU B C 1
ATOM 2849 O O . LEU B 1 147 ? -3.9 -11.109 -8.914 1 96.69 147 LEU B O 1
ATOM 2853 N N . ALA B 1 148 ? -4.844 -9.156 -9.453 1 96.06 148 ALA B N 1
ATOM 2854 C CA . ALA B 1 148 ? -5.934 -9.797 -10.18 1 96.06 148 ALA B CA 1
ATOM 2855 C C . ALA B 1 148 ? -5.406 -10.594 -11.375 1 96.06 148 ALA B C 1
ATOM 2857 O O . ALA B 1 148 ? -5.898 -11.688 -11.664 1 96.06 148 ALA B O 1
ATOM 2858 N N . ASN B 1 149 ? -4.418 -10.039 -12.055 1 96.44 149 ASN B N 1
ATOM 2859 C CA . ASN B 1 149 ? -3.805 -10.734 -13.188 1 96.44 149 ASN B CA 1
ATOM 2860 C C . ASN B 1 149 ? -3.088 -12.008 -12.742 1 96.44 149 ASN B C 1
ATOM 2862 O O . ASN B 1 149 ? -3.139 -13.023 -13.43 1 96.44 149 ASN B O 1
ATOM 2866 N N . VAL B 1 150 ? -2.416 -11.953 -11.602 1 95.69 150 VAL B N 1
ATOM 2867 C CA . VAL B 1 150 ? -1.765 -13.141 -11.055 1 95.69 150 VAL B CA 1
ATOM 2868 C C . VAL B 1 150 ? -2.814 -14.195 -10.711 1 95.69 150 VAL B C 1
ATOM 2870 O O . VAL B 1 150 ? -2.648 -15.367 -11.047 1 95.69 150 VAL B O 1
ATOM 2873 N N . GLU B 1 151 ? -3.871 -13.805 -10.086 1 95.06 151 GLU B N 1
ATOM 2874 C CA . GLU B 1 151 ? -4.965 -14.703 -9.742 1 95.06 151 GLU B CA 1
ATOM 2875 C C . GLU B 1 151 ? -5.527 -15.398 -10.984 1 95.06 151 GLU B C 1
ATOM 2877 O O . GLU B 1 151 ? -5.773 -16.609 -10.969 1 95.06 151 GLU B O 1
ATOM 2882 N N . MET B 1 152 ? -5.652 -14.625 -12.047 1 94.62 152 MET B N 1
ATOM 2883 C CA . MET B 1 152 ? -6.191 -15.164 -13.297 1 94.62 152 MET B CA 1
ATOM 2884 C C . MET B 1 152 ? -5.258 -16.203 -13.883 1 94.62 152 MET B C 1
ATOM 2886 O O . MET B 1 152 ? -5.707 -17.266 -14.336 1 94.62 152 MET B O 1
ATOM 2890 N N . THR B 1 153 ? -3.99 -15.906 -13.875 1 94.06 153 THR B N 1
ATOM 2891 C CA . THR B 1 153 ? -3.031 -16.844 -14.445 1 94.06 153 THR B CA 1
ATOM 2892 C C . THR B 1 153 ? -2.949 -18.109 -13.602 1 94.06 153 THR B C 1
ATOM 2894 O O . THR B 1 153 ? -2.846 -19.219 -14.141 1 94.06 153 THR B O 1
ATOM 2897 N N . VAL B 1 154 ? -3.027 -18.031 -12.312 1 93.56 154 VAL B N 1
ATOM 2898 C CA . VAL B 1 154 ? -3 -19.188 -11.43 1 93.56 154 VAL B CA 1
ATOM 2899 C C . VAL B 1 154 ? -4.266 -20.016 -11.633 1 93.56 154 VAL B C 1
ATOM 2901 O O . VAL B 1 154 ? -4.211 -21.25 -11.633 1 93.56 154 VAL B O 1
ATOM 2904 N N . ALA B 1 155 ? -5.371 -19.375 -11.844 1 93.38 155 ALA B N 1
ATOM 2905 C CA . ALA B 1 155 ? -6.609 -20.078 -12.148 1 93.38 155 ALA B CA 1
ATOM 2906 C C . ALA B 1 155 ? -6.477 -20.891 -13.438 1 93.38 155 ALA B C 1
ATOM 2908 O O . ALA B 1 155 ? -6.984 -22.016 -13.531 1 93.38 155 ALA B O 1
ATOM 2909 N N . HIS B 1 156 ? -5.77 -20.359 -14.438 1 94 156 HIS B N 1
ATOM 2910 C CA . HIS B 1 156 ? -5.52 -21.078 -15.68 1 94 156 HIS B CA 1
ATOM 2911 C C . HIS B 1 156 ? -4.629 -22.297 -15.445 1 94 156 HIS B C 1
ATOM 2913 O O . HIS B 1 156 ? -4.867 -23.375 -16.016 1 94 156 HIS B O 1
ATOM 2919 N N . ILE B 1 157 ? -3.623 -22.094 -14.617 1 91.38 157 ILE B N 1
ATOM 2920 C CA . ILE B 1 157 ? -2.748 -23.203 -14.25 1 91.38 157 ILE B CA 1
ATOM 2921 C C . ILE B 1 157 ? -3.574 -24.328 -13.625 1 91.38 157 ILE B C 1
ATOM 2923 O O . ILE B 1 157 ? -3.416 -25.484 -13.984 1 91.38 157 ILE B O 1
ATOM 2927 N N . ASP B 1 158 ? -4.461 -24 -12.734 1 90.88 158 ASP B N 1
ATOM 2928 C CA . ASP B 1 158 ? -5.324 -24.969 -12.07 1 90.88 158 ASP B CA 1
ATOM 2929 C C . ASP B 1 158 ? -6.176 -25.734 -13.086 1 90.88 158 ASP B C 1
ATOM 2931 O O . ASP B 1 158 ? -6.266 -26.969 -13.023 1 90.88 158 ASP B O 1
ATOM 2935 N N . LYS B 1 159 ? -6.723 -25 -14.047 1 90.69 159 LYS B N 1
ATOM 2936 C CA . LYS B 1 159 ? -7.547 -25.625 -15.078 1 90.69 159 LYS B CA 1
ATOM 2937 C C . LYS B 1 159 ? -6.727 -26.578 -15.945 1 90.69 159 LYS B C 1
ATOM 2939 O O . LYS B 1 159 ? -7.172 -27.688 -16.25 1 90.69 159 LYS B O 1
ATOM 2944 N N . SER B 1 160 ? -5.547 -26.125 -16.312 1 88.31 160 SER B N 1
ATOM 2945 C CA . SER B 1 160 ? -4.656 -26.953 -17.109 1 88.31 160 SER B CA 1
ATOM 2946 C C . SER B 1 160 ? -4.23 -28.219 -16.359 1 88.31 160 SER B C 1
ATOM 2948 O O . SER B 1 160 ? -4.121 -29.297 -16.953 1 88.31 160 SER B O 1
ATOM 2950 N N . LEU B 1 161 ? -3.998 -28.031 -15.102 1 89.06 161 LEU B N 1
ATOM 2951 C CA . LEU B 1 161 ? -3.605 -29.172 -14.273 1 89.06 161 LEU B CA 1
ATOM 2952 C C . LEU B 1 161 ? -4.738 -30.188 -14.18 1 89.06 161 LEU B C 1
ATOM 2954 O O . LEU B 1 161 ? -4.508 -31.391 -14.297 1 89.06 161 LEU B O 1
ATOM 2958 N N . VAL B 1 162 ? -5.973 -29.766 -14 1 87.81 162 VAL B N 1
ATOM 2959 C CA . VAL B 1 162 ? -7.141 -30.641 -13.938 1 87.81 162 VAL B CA 1
ATOM 2960 C C . VAL B 1 162 ? -7.281 -31.391 -15.258 1 87.81 162 VAL B C 1
ATOM 2962 O O . VAL B 1 162 ? -7.551 -32.594 -15.266 1 87.81 162 VAL B O 1
ATOM 2965 N N . ALA B 1 163 ? -7.023 -30.703 -16.359 1 87.44 163 ALA B N 1
ATOM 2966 C CA . ALA B 1 163 ? -7.094 -31.344 -17.672 1 87.44 163 ALA B CA 1
ATOM 2967 C C . ALA B 1 163 ? -6.023 -32.406 -17.812 1 87.44 163 ALA B C 1
ATOM 2969 O O . ALA B 1 163 ? -6.297 -33.5 -18.344 1 87.44 163 ALA B O 1
ATOM 2970 N N . LEU B 1 164 ? -4.871 -32.125 -17.328 1 84.19 164 LEU B N 1
ATOM 2971 C CA . LEU B 1 164 ? -3.766 -33.094 -17.391 1 84.19 164 LEU B CA 1
ATOM 2972 C C . LEU B 1 164 ? -4.086 -34.344 -16.578 1 84.19 164 LEU B C 1
ATOM 2974 O O . LEU B 1 164 ? -3.852 -35.469 -17.031 1 84.19 164 LEU B O 1
ATOM 2978 N N . LEU B 1 165 ? -4.664 -34.188 -15.438 1 83.56 165 LEU B N 1
ATOM 2979 C CA . LEU B 1 165 ? -5.023 -35.281 -14.562 1 83.56 165 LEU B CA 1
ATOM 2980 C C . LEU B 1 165 ? -6.094 -36.156 -15.211 1 83.56 165 LEU B C 1
ATOM 2982 O O . LEU B 1 165 ? -6.035 -37.406 -15.117 1 83.56 165 LEU B O 1
ATOM 2986 N N . ARG B 1 166 ? -7.039 -35.562 -15.914 1 85.88 166 ARG B N 1
ATOM 2987 C CA . ARG B 1 166 ? -8.086 -36.312 -16.625 1 85.88 166 ARG B CA 1
ATOM 2988 C C . ARG B 1 166 ? -7.492 -37.188 -17.719 1 85.88 166 ARG B C 1
ATOM 2990 O O . ARG B 1 166 ? -7.91 -38.312 -17.906 1 85.88 166 ARG B O 1
ATOM 2997 N N . ARG B 1 167 ? -6.504 -36.656 -18.406 1 81.19 167 ARG B N 1
ATOM 2998 C CA . ARG B 1 167 ? -5.84 -37.406 -19.469 1 81.19 167 ARG B CA 1
ATOM 2999 C C . ARG B 1 167 ? -5.102 -38.625 -18.891 1 81.19 167 ARG B C 1
ATOM 3001 O O . ARG B 1 167 ? -5.105 -39.688 -19.5 1 81.19 167 ARG B O 1
ATOM 3008 N N . PHE B 1 168 ? -4.539 -38.438 -17.781 1 76.88 168 PHE B N 1
ATOM 3009 C CA . PHE B 1 168 ? -3.834 -39.562 -17.141 1 76.88 168 PHE B CA 1
ATOM 3010 C C . PHE B 1 168 ? -4.812 -40.625 -16.703 1 76.88 168 PHE B C 1
ATOM 3012 O O . PHE B 1 168 ? -4.535 -41.844 -16.844 1 76.88 168 PHE B O 1
ATOM 3019 N N . ASP B 1 169 ? -5.875 -40.25 -16.234 1 80.12 169 ASP B N 1
ATOM 3020 C CA . ASP B 1 169 ? -6.902 -41.219 -15.836 1 80.12 169 ASP B CA 1
ATOM 3021 C C . ASP B 1 169 ? -7.398 -42 -17.047 1 80.12 169 ASP B C 1
ATOM 3023 O O . ASP B 1 169 ? -7.59 -43.219 -16.953 1 80.12 169 ASP B O 1
ATOM 3027 N N . GLU B 1 170 ? -7.539 -41.312 -18.125 1 81.75 170 GLU B N 1
ATOM 3028 C CA . GLU B 1 170 ? -7.961 -41.969 -19.359 1 81.75 170 GLU B CA 1
ATOM 3029 C C . GLU B 1 170 ? -6.91 -42.969 -19.844 1 81.75 170 GLU B C 1
ATOM 3031 O O . GLU B 1 170 ? -7.246 -44.094 -20.25 1 81.75 170 GLU B O 1
ATOM 3036 N N . MET B 1 171 ? -5.719 -42.562 -19.734 1 75 171 MET B N 1
ATOM 3037 C CA . MET B 1 171 ? -4.617 -43.406 -20.125 1 75 171 MET B CA 1
ATOM 3038 C C . MET B 1 171 ? -4.562 -44.656 -19.25 1 75 171 MET B C 1
ATOM 3040 O O . MET B 1 171 ? -4.402 -45.781 -19.75 1 75 171 MET B O 1
ATOM 3044 N N . HIS B 1 172 ? -4.727 -44.469 -17.984 1 75.75 172 HIS B N 1
ATOM 3045 C CA . HIS B 1 172 ? -4.703 -45.562 -17.016 1 75.75 172 HIS B CA 1
ATOM 3046 C C . HIS B 1 172 ? -5.805 -46.594 -17.312 1 75.75 172 HIS B C 1
ATOM 3048 O O . HIS B 1 172 ? -5.559 -47.781 -17.328 1 75.75 172 HIS B O 1
ATOM 3054 N N . THR B 1 173 ? -6.93 -46.125 -17.672 1 80.75 173 THR B N 1
ATOM 3055 C CA . THR B 1 173 ? -8.078 -46.969 -17.953 1 80.75 173 THR B CA 1
ATOM 3056 C C . THR B 1 173 ? -7.863 -47.75 -19.25 1 80.75 173 THR B C 1
ATOM 3058 O O . THR B 1 173 ? -8.188 -48.938 -19.312 1 80.75 173 THR B O 1
ATOM 3061 N N . ASN B 1 174 ? -7.25 -47.125 -20.188 1 75.75 174 ASN B N 1
ATOM 3062 C CA . ASN B 1 174 ? -7.047 -47.75 -21.5 1 75.75 174 ASN B CA 1
ATOM 3063 C C . ASN B 1 174 ? -5.945 -48.812 -21.438 1 75.75 174 ASN B C 1
ATOM 3065 O O . ASN B 1 174 ? -6.035 -49.844 -22.109 1 75.75 174 ASN B O 1
ATOM 3069 N N . ILE B 1 175 ? -5 -48.594 -20.594 1 70.31 175 ILE B N 1
ATOM 3070 C CA . ILE B 1 175 ? -3.879 -49.531 -20.516 1 70.31 175 ILE B CA 1
ATOM 3071 C C . ILE B 1 175 ? -4.262 -50.719 -19.656 1 70.31 175 ILE B C 1
ATOM 3073 O O . ILE B 1 175 ? -3.941 -51.875 -19.984 1 70.31 175 ILE B O 1
ATOM 3077 N N . ASN B 1 176 ? -4.996 -50.5 -18.594 1 68.75 176 ASN B N 1
ATOM 3078 C CA . ASN B 1 176 ? -5.328 -51.562 -17.672 1 68.75 176 ASN B CA 1
ATOM 3079 C C . ASN B 1 176 ? -6.648 -52.25 -18.047 1 68.75 176 ASN B C 1
ATOM 3081 O O . ASN B 1 176 ? -6.887 -53.406 -17.688 1 68.75 176 ASN B O 1
ATOM 3085 N N . GLY B 1 177 ? -7.691 -51.688 -18.609 1 64.44 177 GLY B N 1
ATOM 3086 C CA . GLY B 1 177 ? -8.969 -52.25 -19 1 64.44 177 GLY B CA 1
ATOM 3087 C C . GLY B 1 177 ? -8.891 -53.062 -20.281 1 64.44 177 GLY B C 1
ATOM 3088 O O . GLY B 1 177 ? -9.758 -53.906 -20.547 1 64.44 177 GLY B O 1
ATOM 3089 N N . GLY B 1 178 ? -8.141 -52.781 -21.312 1 56.88 178 GLY B N 1
ATOM 3090 C CA . GLY B 1 178 ? -7.984 -53.656 -22.453 1 56.88 178 GLY B CA 1
ATOM 3091 C C . GLY B 1 178 ? -7.512 -55.062 -22.094 1 56.88 178 GLY B C 1
ATOM 3092 O O . GLY B 1 178 ? -7.559 -55.969 -22.922 1 56.88 178 GLY B O 1
ATOM 3093 N N . ARG B 1 179 ? -7.02 -55.406 -20.938 1 52.09 179 ARG B N 1
ATOM 3094 C CA . ARG B 1 179 ? -6.641 -56.75 -20.609 1 52.09 179 ARG B CA 1
ATOM 3095 C C . ARG B 1 179 ? -7.863 -57.594 -20.266 1 52.09 179 ARG B C 1
ATOM 3097 O O . ARG B 1 179 ? -7.902 -58.812 -20.562 1 52.09 179 ARG B O 1
ATOM 3104 N N . ASP B 1 180 ? -8.945 -57.188 -19.781 1 46.47 180 ASP B N 1
ATOM 3105 C CA . ASP B 1 180 ? -10.047 -58.094 -19.469 1 46.47 180 ASP B CA 1
ATOM 3106 C C . ASP B 1 180 ? -10.922 -58.344 -20.688 1 46.47 180 ASP B C 1
ATOM 3108 O O . ASP B 1 180 ? -11.609 -59.344 -20.766 1 46.47 180 ASP B O 1
ATOM 3112 N N . GLU B 1 181 ? -11.219 -57.469 -21.609 1 45.75 181 GLU B N 1
ATOM 3113 C CA . GLU B 1 181 ? -12.109 -57.844 -22.703 1 45.75 181 GLU B CA 1
ATOM 3114 C C . GLU B 1 181 ? -11.383 -58.719 -23.734 1 45.75 181 GLU B C 1
ATOM 3116 O O . GLU B 1 181 ? -11.906 -58.938 -24.828 1 45.75 181 GLU B O 1
ATOM 3121 N N . GLY B 1 182 ? -10.32 -59.312 -23.562 1 41.41 182 GLY B N 1
ATOM 3122 C CA . GLY B 1 182 ? -10.023 -60.406 -24.5 1 41.41 182 GLY B CA 1
ATOM 3123 C C . GLY B 1 182 ? -11.109 -61.469 -24.562 1 41.41 182 GLY B C 1
ATOM 3124 O O . GLY B 1 182 ? -10.867 -62.562 -25.016 1 41.41 182 GLY B O 1
ATOM 3125 N N . ALA B 1 183 ? -12.211 -61.531 -23.766 1 38.81 183 ALA B N 1
ATOM 3126 C CA . ALA B 1 183 ? -13.086 -62.562 -24.328 1 38.81 183 ALA B CA 1
ATOM 3127 C C . ALA B 1 183 ? -13.375 -62.281 -25.797 1 38.81 183 ALA B C 1
ATOM 3129 O O . ALA B 1 183 ? -13.008 -61.25 -26.328 1 38.81 183 ALA B O 1
ATOM 3130 N N . LYS B 1 184 ? -14.828 -62.719 -26.234 1 42.88 184 LYS B N 1
ATOM 3131 C CA . LYS B 1 184 ? -15.523 -63.156 -27.453 1 42.88 184 LYS B CA 1
ATOM 3132 C C . LYS B 1 184 ? -15.742 -61.969 -28.406 1 42.88 184 LYS B C 1
ATOM 3134 O O . LYS B 1 184 ? -16.797 -61.312 -28.375 1 42.88 184 LYS B O 1
ATOM 3139 N N . GLY B 1 185 ? -15.148 -60.969 -28.516 1 34.09 185 GLY B N 1
ATOM 3140 C CA . GLY B 1 185 ? -15.594 -60.094 -29.594 1 34.09 185 GLY B CA 1
ATOM 3141 C C . GLY B 1 185 ? -15.586 -60.781 -30.953 1 34.09 185 GLY B C 1
ATOM 3142 O O . GLY B 1 185 ? -14.555 -61.281 -31.391 1 34.09 185 GLY B O 1
ATOM 3143 N N . ASN B 1 186 ? -16.891 -61.375 -31.344 1 31.59 186 ASN B N 1
ATOM 3144 C CA . ASN B 1 186 ? -17.422 -61.469 -32.688 1 31.59 186 ASN B CA 1
ATOM 3145 C C . ASN B 1 186 ? -17.062 -60.25 -33.531 1 31.59 186 ASN B C 1
ATOM 3147 O O . ASN B 1 186 ? -17.594 -59.156 -33.281 1 31.59 186 ASN B O 1
ATOM 3151 N N . TRP B 1 187 ? -15.969 -59.969 -33.812 1 28.52 187 TRP B N 1
ATOM 3152 C CA . TRP B 1 187 ? -15.648 -59.031 -34.875 1 28.52 187 TRP B CA 1
ATOM 3153 C C . TRP B 1 187 ? -16.516 -59.312 -36.125 1 28.52 187 TRP B C 1
ATOM 3155 O O . TRP B 1 187 ? -16.25 -60.219 -36.875 1 28.52 187 TRP B O 1
ATOM 3165 N N . ASP B 1 188 ? -17.875 -59.438 -36 1 27.09 188 ASP B N 1
ATOM 3166 C CA . ASP B 1 188 ? -18.812 -59.469 -37.125 1 27.09 188 ASP B CA 1
ATOM 3167 C C . ASP B 1 188 ? -18.375 -58.531 -38.219 1 27.09 188 ASP B C 1
ATOM 3169 O O . ASP B 1 188 ? -17.609 -57.594 -38 1 27.09 188 ASP B O 1
ATOM 3173 N N . ASP B 1 189 ? -19.109 -58.656 -39.625 1 26.48 189 ASP B N 1
ATOM 3174 C CA . ASP B 1 189 ? -19.109 -58.438 -41.062 1 26.48 189 ASP B CA 1
ATOM 3175 C C . ASP B 1 189 ? -19.359 -56.969 -41.375 1 26.48 189 ASP B C 1
ATOM 3177 O O . ASP B 1 189 ? -20.5 -56.469 -41.281 1 26.48 189 ASP B O 1
ATOM 3181 N N . TYR B 1 190 ? -19 -55.938 -40.625 1 24.84 190 TYR B N 1
ATOM 3182 C CA . TYR B 1 190 ? -19.422 -54.719 -41.344 1 24.84 190 TYR B CA 1
ATOM 3183 C C . TYR B 1 190 ? -19.219 -54.906 -42.844 1 24.84 190 TYR B C 1
ATOM 3185 O O . TYR B 1 190 ? -18.078 -54.844 -43.312 1 24.84 190 TYR B O 1
ATOM 3193 N N . VAL B 1 191 ? -20.062 -55.656 -43.469 1 23.55 191 VAL B N 1
ATOM 3194 C CA . VAL B 1 191 ? -20.281 -55.875 -44.906 1 23.55 191 VAL B CA 1
ATOM 3195 C C . VAL B 1 191 ? -20.516 -54.531 -45.594 1 23.55 191 VAL B C 1
ATOM 3197 O O . VAL B 1 191 ? -21.266 -53.688 -45.125 1 23.55 191 VAL B O 1
ATOM 3200 N N . ALA B 1 192 ? -19.734 -54.125 -46.688 1 26.67 192 ALA B N 1
ATOM 3201 C CA . ALA B 1 192 ? -19.688 -53.094 -47.719 1 26.67 192 ALA B CA 1
ATOM 3202 C C . ALA B 1 192 ? -21.047 -52.969 -48.406 1 26.67 192 ALA B C 1
ATOM 3204 O O . ALA B 1 192 ? -21.156 -53.25 -49.625 1 26.67 192 ALA B O 1
ATOM 3205 N N . ASP B 1 193 ? -22.25 -53 -47.812 1 20.92 193 ASP B N 1
ATOM 3206 C CA . ASP B 1 193 ? -23.281 -53.25 -48.812 1 20.92 193 ASP B CA 1
ATOM 3207 C C . ASP B 1 193 ? -23.406 -52.094 -49.781 1 20.92 193 ASP B C 1
ATOM 3209 O O . ASP B 1 193 ? -23.578 -52.312 -50.969 1 20.92 193 ASP B O 1
ATOM 3213 N N . THR B 1 194 ? -23.984 -50.906 -49.312 1 23.06 194 THR B N 1
ATOM 3214 C CA . THR B 1 194 ? -25.266 -50.594 -49.906 1 23.06 194 THR B CA 1
ATOM 3215 C C . THR B 1 194 ? -25.094 -50.188 -51.375 1 23.06 194 THR B C 1
ATOM 3217 O O . THR B 1 194 ? -24.016 -49.781 -51.781 1 23.06 194 THR B O 1
ATOM 3220 N N . GLU B 1 195 ? -26.453 -49.656 -52 1 19.78 195 GLU B N 1
ATOM 3221 C CA . GLU B 1 195 ? -27.125 -49.656 -53.281 1 19.78 195 GLU B CA 1
ATOM 3222 C C . GLU B 1 195 ? -26.609 -48.531 -54.188 1 19.78 195 GLU B C 1
ATOM 3224 O O . GLU B 1 195 ? -25.984 -47.594 -53.688 1 19.78 195 GLU B O 1
ATOM 3229 N N . GLN B 1 196 ? -27.562 -48.188 -55.312 1 20.02 196 GLN B N 1
ATOM 3230 C CA . GLN B 1 196 ? -27.5 -47.969 -56.75 1 20.02 196 GLN B CA 1
ATOM 3231 C C . GLN B 1 196 ? -27.359 -46.5 -57.062 1 20.02 196 GLN B C 1
ATOM 3233 O O . GLN B 1 196 ? -26.406 -46.094 -57.781 1 20.02 196 GLN B O 1
ATOM 3238 N N . ASP B 1 197 ? -28.625 -45.781 -57.531 1 19.34 197 ASP B N 1
ATOM 3239 C CA . ASP B 1 197 ? -28.797 -45.281 -58.875 1 19.34 197 ASP B CA 1
ATOM 3240 C C . ASP B 1 197 ? -28.5 -43.781 -58.969 1 19.34 197 ASP B C 1
ATOM 3242 O O . ASP B 1 197 ? -27.578 -43.375 -59.656 1 19.34 197 ASP B O 1
ATOM 3246 N N . ASP B 1 198 ? -29.781 -42.906 -59.094 1 21.61 198 ASP B N 1
ATOM 3247 C CA . ASP B 1 198 ? -30.016 -42.062 -60.25 1 21.61 198 ASP B CA 1
ATOM 3248 C C . ASP B 1 198 ? -29.578 -40.625 -60 1 21.61 198 ASP B C 1
ATOM 3250 O O . ASP B 1 198 ? -29.422 -40.219 -58.844 1 21.61 198 ASP B O 1
ATOM 3254 N N . GLN B 1 199 ? -30.203 -39.594 -60.844 1 19.44 199 GLN B N 1
ATOM 3255 C CA . GLN B 1 199 ? -29.812 -38.469 -61.688 1 19.44 199 GLN B CA 1
ATOM 3256 C C . GLN B 1 199 ? -30.047 -37.156 -61 1 19.44 199 GLN B C 1
ATOM 3258 O O . GLN B 1 199 ? -29.156 -36.281 -60.969 1 19.44 199 GLN B O 1
ATOM 3263 N N . GLU B 1 200 ? -31.391 -36.656 -60.719 1 20.64 200 GLU B N 1
ATOM 3264 C CA . GLU B 1 200 ? -31.719 -35.344 -61.312 1 20.64 200 GLU B CA 1
ATOM 3265 C C . GLU B 1 200 ? -31.672 -34.25 -60.281 1 20.64 200 GLU B C 1
ATOM 3267 O O . GLU B 1 200 ? -32.438 -34.25 -59.312 1 20.64 200 GLU B O 1
ATOM 3272 N N . ALA B 1 201 ? -30.656 -33.5 -59.969 1 20.45 201 ALA B N 1
ATOM 3273 C CA . ALA B 1 201 ? -30.312 -32.438 -59.031 1 20.45 201 ALA B CA 1
ATOM 3274 C C . ALA B 1 201 ? -31.125 -31.172 -59.312 1 20.45 201 ALA B C 1
ATOM 3276 O O . ALA B 1 201 ? -30.656 -30.266 -60.031 1 20.45 201 ALA B O 1
ATOM 3277 N N . PRO B 1 202 ? -32.625 -31.172 -59.188 1 19.81 202 PRO B N 1
ATOM 3278 C CA . PRO B 1 202 ? -33 -29.859 -59.781 1 19.81 202 PRO B CA 1
ATOM 3279 C C . PRO B 1 202 ? -32.719 -28.703 -58.812 1 19.81 202 PRO B C 1
ATOM 3281 O O . PRO B 1 202 ? -32.531 -28.922 -57.625 1 19.81 202 PRO B O 1
ATOM 3284 N N . ASN B 1 203 ? -33.125 -27.344 -59.156 1 19.16 203 ASN B N 1
ATOM 3285 C CA . ASN B 1 203 ? -32.844 -25.906 -59.188 1 19.16 203 ASN B CA 1
ATOM 3286 C C . ASN B 1 203 ? -33.594 -25.172 -58.094 1 19.16 203 ASN B C 1
ATOM 3288 O O . ASN B 1 203 ? -34.594 -24.5 -58.344 1 19.16 203 ASN B O 1
ATOM 3292 N N . ARG B 1 204 ? -33.906 -25.672 -56.781 1 20.11 204 ARG B N 1
ATOM 3293 C CA . ARG B 1 204 ? -35.031 -24.953 -56.219 1 20.11 204 ARG B CA 1
ATOM 3294 C C . ARG B 1 204 ? -34.594 -23.594 -55.656 1 20.11 204 ARG B C 1
ATOM 3296 O O . ARG B 1 204 ? -33.906 -23.5 -54.656 1 20.11 204 ARG B O 1
ATOM 3303 N N . ARG B 1 205 ? -34.5 -22.625 -56.406 1 19.95 205 ARG B N 1
ATOM 3304 C CA . ARG B 1 205 ? -34.062 -21.266 -56.094 1 19.95 205 ARG B CA 1
ATOM 3305 C C . ARG B 1 205 ? -34.938 -20.656 -55 1 19.95 205 ARG B C 1
ATOM 3307 O O . ARG B 1 205 ? -36 -21.188 -54.688 1 19.95 205 ARG B O 1
ATOM 3314 N N . ARG B 1 206 ? -35.625 -19.328 -55.125 1 19.05 206 ARG B N 1
ATOM 3315 C CA . ARG B 1 206 ? -35.281 -17.938 -54.781 1 19.05 206 ARG B CA 1
ATOM 3316 C C . ARG B 1 206 ? -36.281 -17.359 -53.812 1 19.05 206 ARG B C 1
ATOM 3318 O O . ARG B 1 206 ? -35.906 -16.719 -52.812 1 19.05 206 ARG B O 1
ATOM 3325 N N . LEU B 1 207 ? -37.656 -17.125 -54.094 1 18.19 207 LEU B N 1
ATOM 3326 C CA . LEU B 1 207 ? -38.125 -15.75 -54.125 1 18.19 207 LEU B CA 1
ATOM 3327 C C . LEU B 1 207 ? -38.562 -15.266 -52.75 1 18.19 207 LEU B C 1
ATOM 3329 O O . LEU B 1 207 ? -38.844 -16.078 -51.875 1 18.19 207 LEU B O 1
ATOM 3333 N N . ARG B 1 208 ? -39.844 -14.227 -52.5 1 18.92 208 ARG B N 1
ATOM 3334 C CA . ARG B 1 208 ? -40.094 -12.789 -52.5 1 18.92 208 ARG B CA 1
ATOM 3335 C C . ARG B 1 208 ? -40.812 -12.367 -51.219 1 18.92 208 ARG B C 1
ATOM 3337 O O . ARG B 1 208 ? -40.406 -11.406 -50.562 1 18.92 208 ARG B O 1
ATOM 3344 N N . THR B 1 209 ? -42.25 -12.617 -50.875 1 21.77 209 THR B N 1
ATOM 3345 C CA . THR B 1 209 ? -43.156 -11.484 -50.875 1 21.77 209 THR B CA 1
ATOM 3346 C C . THR B 1 209 ? -43.312 -10.945 -49.438 1 21.77 209 THR B C 1
ATOM 3348 O O . THR B 1 209 ? -43.125 -11.68 -48.469 1 21.77 209 THR B O 1
ATOM 3351 N N . ASN B 1 210 ? -44.094 -9.719 -49.125 1 22.58 210 ASN B N 1
ATOM 3352 C CA . ASN B 1 210 ? -44.406 -8.398 -48.625 1 22.58 210 ASN B CA 1
ATOM 3353 C C . ASN B 1 210 ? -45.375 -8.469 -47.438 1 22.58 210 ASN B C 1
ATOM 3355 O O . ASN B 1 210 ? -46.531 -8.82 -47.594 1 22.58 210 ASN B O 1
ATOM 3359 N N . ARG B 1 211 ? -44.969 -8.68 -46.156 1 23.64 211 ARG B N 1
ATOM 3360 C CA . ARG B 1 211 ? -45.938 -8.789 -45.094 1 23.64 211 ARG B CA 1
ATOM 3361 C C . ARG B 1 211 ? -46.438 -7.414 -44.656 1 23.64 211 ARG B C 1
ATOM 3363 O O . ARG B 1 211 ? -45.812 -6.719 -43.875 1 23.64 211 ARG B O 1
ATOM 3370 N N . ARG B 1 212 ? -46.969 -6.559 -45.469 1 21.17 212 ARG B N 1
ATOM 3371 C CA . ARG B 1 212 ? -47.375 -5.199 -45.125 1 21.17 212 ARG B CA 1
ATOM 3372 C C . ARG B 1 212 ? -48.375 -5.195 -43.969 1 21.17 212 ARG B C 1
ATOM 3374 O O . ARG B 1 212 ? -48.281 -4.344 -43.062 1 21.17 212 ARG B O 1
ATOM 3381 N N . GLY B 1 213 ? -49.594 -5.562 -44.281 1 21.09 213 GLY B N 1
ATOM 3382 C CA . GLY B 1 213 ? -50.719 -4.625 -44.188 1 21.09 213 GLY B CA 1
ATOM 3383 C C . GLY B 1 213 ? -51.062 -4.23 -42.781 1 21.09 213 GLY B C 1
ATOM 3384 O O . GLY B 1 213 ? -50.594 -4.848 -41.812 1 21.09 213 GLY B O 1
ATOM 3385 N N . VAL B 1 214 ? -52.469 -4.004 -42.531 1 23.83 214 VAL B N 1
ATOM 3386 C CA . VAL B 1 214 ? -53.562 -3.074 -42.25 1 23.83 214 VAL B CA 1
ATOM 3387 C C . VAL B 1 214 ? -53.875 -3.123 -40.75 1 23.83 214 VAL B C 1
ATOM 3389 O O . VAL B 1 214 ? -53.438 -4.043 -40.031 1 23.83 214 VAL B O 1
ATOM 3392 N N . PHE B 1 215 ? -55.5 -3.254 -40.406 1 24.06 215 PHE B N 1
ATOM 3393 C CA . PHE B 1 215 ? -56.562 -2.592 -39.719 1 24.06 215 PHE B CA 1
ATOM 3394 C C . PHE B 1 215 ? -56.625 -3.043 -38.25 1 24.06 215 PHE B C 1
ATOM 3396 O O . PHE B 1 215 ? -56.312 -4.191 -37.938 1 24.06 215 PHE B O 1
#

Foldseek 3Di:
DVVVVVVLVVVVVVLVVVLVVLVVVLVVLVVVVVVLVVVVVVLVVVVVVLVVVVVVLVVVLVVLVVLLVLLCVVVPCVVVPPPPDDDDPPPCVVVVPPRDDNVRSVVSNVVSVVVVVVSVVVVVVSVVVVVVSVVVVVVSVVVVVVSVVVSVVSVVVNVVSVVVVVVSVVVVCVVPVVVVVVPDPPVDPPPPDDDDDDDDDDDDPDDDDPDDDDD/DVVVVVVLVVVVVVLVVVLVVLVVVLVVLVVVVVVLVVVVVVLVVVVVVLVVVVVVLVVVLVVLVVLLVLLPVVVPPVVPPDDPDDDDDPDCCVVVPPRDDNVRSVVSNVVSVVVVVVSVVVVVVSVVVVVVSVVVVVVSVVVVVVSVVVSVVSVVVNVVSVVVVVVSVVVVCVVPVVVPPPPDPPPDPPDPDDDDDDDDPDDPDDDDDDPDDDD

Sequence (430 aa):
MAIIQHFERQVRLHTDALNEDVEVTNERIGQLETTQIVTNNTLTTLERTVAATNTSLAAIIERLDRMDQVGREGRQQGDDDGYGSIAGLEVDDASRNMPHSPRTKGIIQHFVRLVKTHTEGLDNDMQVTNEKMGQLEATQIDTNTKLANVEMTVAHIDKSLVALLRRFDEMHTNINGGRDEGAKGNWDDYVADTEQDDQEAPNRRRLRTNRRGVFMAIIQHFERQVRLHTDALNEDVEVTNERIGQLETTQIVTNNTLTTLERTVAATNTSLAAIIERLDRMDQVGREGRQQGDDDGYGSIAGLEVDDASRNMPHSPRTKGIIQHFVRLVKTHTEGLDNDMQVTNEKMGQLEATQIDTNTKLANVEMTVAHIDKSLVALLRRFDEMHTNINGGRDEGAKGNWDDYVADTEQDDQEAPNRRRLRTNRRGVF

Solvent-accessible surface area (backbone atoms only — not comparable to full-atom values): 24664 Å² total; per-residue (Å²): 107,71,67,58,54,53,51,50,53,51,49,48,52,35,50,52,52,38,51,53,33,50,51,52,34,52,52,43,50,52,53,46,52,54,49,48,52,53,44,53,55,45,51,51,51,42,51,54,36,52,53,51,35,52,53,30,50,52,50,36,53,51,51,45,50,54,47,44,48,62,26,47,53,42,67,57,49,72,68,66,73,81,78,81,74,88,77,74,93,60,71,72,57,54,68,75,61,39,70,59,52,71,65,51,19,50,53,47,37,53,52,39,52,57,42,46,56,33,48,51,53,36,52,53,35,49,51,50,43,51,54,43,49,53,50,47,52,50,44,51,52,50,45,53,53,44,51,52,51,37,51,51,34,52,53,49,36,53,52,37,50,53,51,42,52,53,51,49,53,51,50,51,48,57,68,62,50,60,66,66,63,63,64,82,70,76,79,71,77,85,65,81,81,75,88,85,85,92,86,76,89,86,80,87,78,81,83,83,78,89,64,93,80,83,129,110,70,66,57,53,53,50,52,54,51,47,48,52,36,49,50,53,36,51,52,33,50,52,51,36,51,53,41,50,51,51,45,53,52,49,49,51,54,45,51,54,45,50,52,51,43,52,53,36,52,54,51,35,51,53,31,50,51,51,35,54,52,50,45,50,53,47,41,47,62,25,48,54,44,67,58,50,71,70,66,69,71,82,82,71,89,76,82,85,68,79,67,63,54,64,78,63,38,71,59,52,71,65,49,20,51,52,47,36,54,52,40,53,58,42,46,56,34,50,52,54,35,52,54,35,49,52,51,45,50,53,42,49,53,49,48,52,51,44,49,53,51,46,52,53,43,50,51,52,38,53,52,34,51,53,50,37,52,54,36,49,55,53,43,52,54,52,50,52,52,50,50,47,58,67,62,52,64,66,69,64,70,60,85,75,79,79,72,79,87,68,89,68,84,93,86,87,91,83,86,83,81,81,83,81,83,92,88,92,82,90,71,85,89,134